Protein AF-0000000080887665 (afdb_homodimer)

Foldseek 3Di:
DPVPPQAAEEEFEVLLWFLNLVLVLVSLVVVHQYEYEYQDPVSQCVSQVVSPDSYDYDYADLLDLVRLLCSLVVRCVVRVAHAEYELEDADFQPDDPPDDDPVCVVVVHDDDGDQVRCSRLAVSVVSVVVSRLVRQLVRPDQGEHEYEYEAAVLLVPPDPVGRSSSVRSVVLLVVQLVCFVVSVVRVYAYEYEHEFAEFTPPDPDTPVVPDPPQFYAYSVLVSVVVVCRRPDSVDHSWYWYGTHNDTDIDDDDDDPDPVVVCVVPPCVVVVVVVVVVVVVVVD/DPVPPQAAEEEFEVLLWFLNLVLVLVSLVVPHQYEYEYQDPVSQCVSQVVSPDSYDYDYADLLDLVRLLCSLVVRCVVRVAHAEYELEDADFQPDDPPDDDPVCVVVVHDDDGDQVRCSRLAVSVVSVVVSRLVRQLVRPDQGEHEYEYEAAVLLVPPDPVGRSSSVRSVVLLVVQLVCFVVSVVRVYAYEYEHEFAEFTPPDPDTPVVPDPPQFYAYSVLVSVVVVCRRVDSVDHSWYWYGTHNDTDIDDDDDDPDPVVVCVVPPCVVVVVVVVVVVVVVVD

Structure (mmCIF, N/CA/C/O backbone):
data_AF-0000000080887665-model_v1
#
loop_
_entity.id
_entity.type
_entity.pdbx_description
1 polymer '15-hydroxyprostaglandin dehydrogenase'
#
loop_
_atom_site.group_PDB
_atom_site.id
_atom_site.type_symbol
_atom_site.label_atom_id
_atom_site.label_alt_id
_atom_site.label_comp_id
_atom_site.label_asym_id
_atom_site.label_entity_id
_atom_site.label_seq_id
_atom_site.pdbx_PDB_ins_code
_atom_site.Cartn_x
_atom_site.Cartn_y
_atom_site.Cartn_z
_atom_site.occupancy
_atom_site.B_iso_or_equiv
_atom_site.auth_seq_id
_atom_site.auth_comp_id
_atom_site.auth_asym_id
_atom_site.auth_atom_id
_atom_site.pdbx_PDB_model_num
ATOM 1 N N . MET A 1 1 ? 15.992 -44.125 -20.75 1 26.03 1 MET A N 1
ATOM 2 C CA . MET A 1 1 ? 14.789 -43.875 -19.969 1 26.03 1 MET A CA 1
ATOM 3 C C . MET A 1 1 ? 14.477 -42.406 -19.891 1 26.03 1 MET A C 1
ATOM 5 O O . MET A 1 1 ? 15.336 -41.594 -19.484 1 26.03 1 MET A O 1
ATOM 9 N N . GLY A 1 2 ? 13.781 -41.844 -20.844 1 31.33 2 GLY A N 1
ATOM 10 C CA . GLY A 1 2 ? 13.688 -40.406 -21.109 1 31.33 2 GLY A CA 1
ATOM 11 C C . GLY A 1 2 ? 13.469 -39.562 -19.875 1 31.33 2 GLY A C 1
ATOM 12 O O . GLY A 1 2 ? 12.812 -40.031 -18.922 1 31.33 2 GLY A O 1
ATOM 13 N N . TYR A 1 3 ? 14.422 -38.844 -19.406 1 35.06 3 TYR A N 1
ATOM 14 C CA . TYR A 1 3 ? 14.273 -37.969 -18.266 1 35.06 3 TYR A CA 1
ATOM 15 C C . TYR A 1 3 ? 12.883 -37.344 -18.234 1 35.06 3 TYR A C 1
ATOM 17 O O . TYR A 1 3 ? 12.539 -36.531 -19.078 1 35.06 3 TYR A O 1
ATOM 25 N N . THR A 1 4 ? 11.75 -38.062 -18.203 1 42.84 4 THR A N 1
ATOM 26 C CA . THR A 1 4 ? 10.406 -37.5 -18.094 1 42.84 4 THR A CA 1
ATOM 27 C C . THR A 1 4 ? 10.414 -36.25 -17.25 1 42.84 4 THR A C 1
ATOM 29 O O . THR A 1 4 ? 10.805 -36.281 -16.078 1 42.84 4 THR A O 1
ATOM 32 N N . ALA A 1 5 ? 10.82 -35.188 -17.766 1 53.12 5 ALA A N 1
ATOM 33 C CA . ALA A 1 5 ? 11.047 -33.844 -17.188 1 53.12 5 ALA A CA 1
ATOM 34 C C . ALA A 1 5 ? 10.039 -33.562 -16.094 1 53.12 5 ALA A C 1
ATOM 36 O O . ALA A 1 5 ? 8.852 -33.875 -16.219 1 53.12 5 ALA A O 1
ATOM 37 N N . ALA A 1 6 ? 10.438 -33.469 -14.719 1 74.81 6 ALA A N 1
ATOM 38 C CA . ALA A 1 6 ? 9.602 -33.25 -13.547 1 74.81 6 ALA A CA 1
ATOM 39 C C . ALA A 1 6 ? 8.516 -32.219 -13.828 1 74.81 6 ALA A C 1
ATOM 41 O O . ALA A 1 6 ? 8.766 -31.219 -14.523 1 74.81 6 ALA A O 1
ATOM 42 N N . SER A 1 7 ? 7.258 -32.594 -13.844 1 93.75 7 SER A N 1
ATOM 43 C CA . SER A 1 7 ? 6.105 -31.719 -13.969 1 93.75 7 SER A CA 1
ATOM 44 C C . SER A 1 7 ? 6.34 -30.406 -13.227 1 93.75 7 SER A C 1
ATOM 46 O O . SER A 1 7 ? 6.906 -30.391 -12.125 1 93.75 7 SER A O 1
ATOM 48 N N . PRO A 1 8 ? 6.082 -29.297 -13.977 1 97.12 8 PRO A N 1
ATOM 49 C CA . PRO A 1 8 ? 6.23 -28.031 -13.258 1 97.12 8 PRO A CA 1
ATOM 50 C C . PRO A 1 8 ? 5.32 -27.938 -12.031 1 97.12 8 PRO A C 1
ATOM 52 O O . PRO A 1 8 ? 4.32 -28.656 -11.945 1 97.12 8 PRO A O 1
ATOM 55 N N . VAL A 1 9 ? 5.688 -27.109 -11.07 1 98.38 9 VAL A N 1
ATOM 56 C CA . VAL A 1 9 ? 5.008 -27.047 -9.781 1 98.38 9 VAL A CA 1
ATOM 57 C C . VAL A 1 9 ? 4.535 -25.625 -9.5 1 98.38 9 VAL A C 1
ATOM 59 O O . VAL A 1 9 ? 5.285 -24.656 -9.711 1 98.38 9 VAL A O 1
ATOM 62 N N . ALA A 1 10 ? 3.25 -25.5 -9.016 1 98.88 10 ALA A N 1
ATOM 63 C CA . ALA A 1 10 ? 2.662 -24.203 -8.703 1 98.88 10 ALA A CA 1
ATOM 64 C C . ALA A 1 10 ? 2.117 -24.188 -7.273 1 98.88 10 ALA A C 1
ATOM 66 O O . ALA A 1 10 ? 1.589 -25.188 -6.789 1 98.88 10 ALA A O 1
ATOM 67 N N . ILE A 1 11 ? 2.295 -23.078 -6.609 1 98.94 11 ILE A N 1
ATOM 68 C CA . ILE A 1 11 ? 1.56 -22.75 -5.395 1 98.94 11 ILE A CA 1
ATOM 69 C C . ILE A 1 11 ? 0.517 -21.672 -5.699 1 98.94 11 ILE A C 1
ATOM 71 O O . ILE A 1 11 ? 0.82 -20.672 -6.352 1 98.94 11 ILE A O 1
ATOM 75 N N . ILE A 1 12 ? -0.704 -21.891 -5.262 1 98.94 12 ILE A N 1
ATOM 76 C CA . ILE A 1 12 ? -1.778 -20.906 -5.426 1 98.94 12 ILE A CA 1
ATOM 77 C C . ILE A 1 12 ? -2.416 -20.625 -4.07 1 98.94 12 ILE A C 1
ATOM 79 O O . ILE A 1 12 ? -3.064 -21.484 -3.48 1 98.94 12 ILE A O 1
ATOM 83 N N . THR A 1 13 ? -2.23 -19.422 -3.549 1 98.81 13 THR A N 1
ATOM 84 C CA . THR A 1 13 ? -2.951 -19.016 -2.344 1 98.81 13 THR A CA 1
ATOM 85 C C . THR A 1 13 ? -4.375 -18.594 -2.682 1 98.81 13 THR A C 1
ATOM 87 O O . THR A 1 13 ? -4.629 -18.062 -3.768 1 98.81 13 THR A O 1
ATOM 90 N N . GLY A 1 14 ? -5.254 -18.797 -1.703 1 97.25 14 GLY A N 1
ATOM 91 C CA . GLY A 1 14 ? -6.652 -18.625 -2.059 1 97.25 14 GLY A CA 1
ATOM 92 C C . GLY A 1 14 ? -7.105 -19.547 -3.168 1 97.25 14 GLY A C 1
ATOM 93 O O . GLY A 1 14 ? -7.848 -19.141 -4.062 1 97.25 14 GLY A O 1
ATOM 94 N N . GLY A 1 15 ? -6.648 -20.719 -3.158 1 96.69 15 GLY A N 1
ATOM 95 C CA . GLY A 1 15 ? -6.793 -21.609 -4.301 1 96.69 15 GLY A CA 1
ATOM 96 C C . GLY A 1 15 ? -8.078 -22.422 -4.27 1 96.69 15 GLY A C 1
ATOM 97 O O . GLY A 1 15 ? -8.391 -23.141 -5.223 1 96.69 15 GLY A O 1
ATOM 98 N N . ALA A 1 16 ? -8.914 -22.25 -3.242 1 94.06 16 ALA A N 1
ATOM 99 C CA . ALA A 1 16 ? -10.023 -23.172 -3.029 1 94.06 16 ALA A CA 1
ATOM 100 C C . ALA A 1 16 ? -11.289 -22.672 -3.715 1 94.06 16 ALA A C 1
ATOM 102 O O . ALA A 1 16 ? -12.312 -23.375 -3.727 1 94.06 16 ALA A O 1
ATOM 103 N N . SER A 1 17 ? -11.289 -21.469 -4.238 1 88.94 17 SER A N 1
ATOM 104 C CA . SER A 1 17 ? -12.492 -20.922 -4.863 1 88.94 17 SER A CA 1
ATOM 105 C C . SER A 1 17 ? -12.148 -19.812 -5.852 1 88.94 17 SER A C 1
ATOM 107 O O . SER A 1 17 ? -10.984 -19.422 -5.977 1 88.94 17 SER A O 1
ATOM 109 N N . GLY A 1 18 ? -13.117 -19.5 -6.664 1 91.5 18 GLY A N 1
ATOM 110 C CA . GLY A 1 18 ? -13.023 -18.312 -7.5 1 91.5 18 GLY A CA 1
ATOM 111 C C . GLY A 1 18 ? -11.859 -18.359 -8.477 1 91.5 18 GLY A C 1
ATOM 112 O O . GLY A 1 18 ? -11.695 -19.328 -9.211 1 91.5 18 GLY A O 1
ATOM 113 N N . ILE A 1 19 ? -11.148 -17.281 -8.477 1 94.81 19 ILE A N 1
ATOM 114 C CA . ILE A 1 19 ? -10.023 -17.109 -9.398 1 94.81 19 ILE A CA 1
ATOM 115 C C . ILE A 1 19 ? -8.969 -18.172 -9.125 1 94.81 19 ILE A C 1
ATOM 117 O O . ILE A 1 19 ? -8.461 -18.797 -10.055 1 94.81 19 ILE A O 1
ATOM 121 N N . GLY A 1 20 ? -8.688 -18.422 -7.848 1 97.06 20 GLY A N 1
ATOM 122 C CA . GLY A 1 20 ? -7.676 -19.391 -7.477 1 97.06 20 GLY A CA 1
ATOM 123 C C . GLY A 1 20 ? -7.984 -20.797 -7.98 1 97.06 20 GLY A C 1
ATOM 124 O O . GLY A 1 20 ? -7.113 -21.469 -8.539 1 97.06 20 GLY A O 1
ATOM 125 N N . LEU A 1 21 ? -9.211 -21.188 -7.816 1 96.81 21 LEU A N 1
ATOM 126 C CA . LEU A 1 21 ? -9.617 -22.516 -8.289 1 96.81 21 LEU A CA 1
ATOM 127 C C . LEU A 1 21 ? -9.578 -22.578 -9.812 1 96.81 21 LEU A C 1
ATOM 129 O O . LEU A 1 21 ? -9.211 -23.609 -10.391 1 96.81 21 LEU A O 1
ATOM 133 N N . GLY A 1 22 ? -9.961 -21.484 -10.453 1 97.19 22 GLY A N 1
ATOM 134 C CA . GLY A 1 22 ? -9.859 -21.406 -11.906 1 97.19 22 GLY A CA 1
ATOM 135 C C . GLY A 1 22 ? -8.445 -21.594 -12.422 1 97.19 22 GLY A C 1
ATOM 136 O O . GLY A 1 22 ? -8.219 -22.344 -13.375 1 97.19 22 GLY A O 1
ATOM 137 N N . ILE A 1 23 ? -7.461 -20.969 -11.781 1 98.12 23 ILE A N 1
ATOM 138 C CA . ILE A 1 23 ? -6.055 -21.078 -12.148 1 98.12 23 ILE A CA 1
ATOM 139 C C . ILE A 1 23 ? -5.586 -22.516 -11.922 1 98.12 23 ILE A C 1
ATOM 141 O O . ILE A 1 23 ? -4.926 -23.109 -12.781 1 98.12 23 ILE A O 1
ATOM 145 N N . ALA A 1 24 ? -5.961 -23.062 -10.773 1 98.5 24 ALA A N 1
ATOM 146 C CA . ALA A 1 24 ? -5.562 -24.422 -10.43 1 98.5 24 ALA A CA 1
ATOM 147 C C . ALA A 1 24 ? -6.086 -25.422 -11.453 1 98.5 24 ALA A C 1
ATOM 149 O O . ALA A 1 24 ? -5.34 -26.297 -11.922 1 98.5 24 ALA A O 1
ATOM 150 N N . THR A 1 25 ? -7.348 -25.297 -11.773 1 98.5 25 THR A N 1
ATOM 151 C CA . THR A 1 25 ? -7.977 -26.188 -12.75 1 98.5 25 THR A CA 1
ATOM 152 C C . THR A 1 25 ? -7.242 -26.125 -14.086 1 98.5 25 THR A C 1
ATOM 154 O O . THR A 1 25 ? -6.934 -27.156 -14.672 1 98.5 25 THR A O 1
ATOM 157 N N . HIS A 1 26 ? -6.93 -24.953 -14.492 1 98.56 26 HIS A N 1
ATOM 158 C CA . HIS A 1 26 ? -6.238 -24.719 -15.75 1 98.56 26 HIS A CA 1
ATOM 159 C C . HIS A 1 26 ? -4.855 -25.359 -15.75 1 98.56 26 HIS A C 1
ATOM 161 O O . HIS A 1 26 ? -4.48 -26.047 -16.703 1 98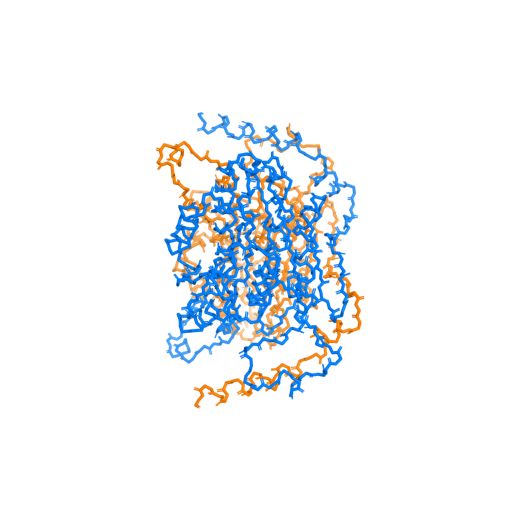.56 26 HIS A O 1
ATOM 167 N N . LEU A 1 27 ? -4.078 -25.188 -14.688 1 98.5 27 LEU A N 1
ATOM 168 C CA . LEU A 1 27 ? -2.705 -25.688 -14.617 1 98.5 27 LEU A CA 1
ATOM 169 C C . LEU A 1 27 ? -2.67 -27.203 -14.5 1 98.5 27 LEU A C 1
ATOM 171 O O . LEU A 1 27 ? -1.823 -27.859 -15.117 1 98.5 27 LEU A O 1
ATOM 175 N N . VAL A 1 28 ? -3.596 -27.781 -13.758 1 98.31 28 VAL A N 1
ATOM 176 C CA . VAL A 1 28 ? -3.674 -29.234 -13.641 1 98.31 28 VAL A CA 1
ATOM 177 C C . VAL A 1 28 ? -3.951 -29.844 -15.008 1 98.31 28 VAL A C 1
ATOM 179 O O . VAL A 1 28 ? -3.332 -30.844 -15.391 1 98.31 28 VAL A O 1
ATOM 182 N N . ALA A 1 29 ? -4.84 -29.234 -15.719 1 97.94 29 ALA A N 1
ATOM 183 C CA . ALA A 1 29 ? -5.168 -29.703 -17.062 1 97.94 29 ALA A CA 1
ATOM 184 C C . ALA A 1 29 ? -3.943 -29.672 -17.969 1 97.94 29 ALA A C 1
ATOM 186 O O . ALA A 1 29 ? -3.852 -30.438 -18.938 1 97.94 29 ALA A O 1
ATOM 187 N N . LYS A 1 30 ? -2.971 -28.859 -17.688 1 97.56 30 LYS A N 1
ATOM 188 C CA . LYS A 1 30 ? -1.755 -28.703 -18.469 1 97.56 30 LYS A CA 1
ATOM 189 C C . LYS A 1 30 ? -0.638 -29.609 -17.938 1 97.56 30 LYS A C 1
ATOM 191 O O . LYS A 1 30 ? 0.494 -29.547 -18.422 1 97.56 30 LYS A O 1
ATOM 196 N N . GLY A 1 31 ? -0.917 -30.328 -16.844 1 97.38 31 GLY A N 1
ATOM 197 C CA . GLY A 1 31 ? 0.032 -31.312 -16.359 1 97.38 31 GLY A CA 1
ATOM 198 C C . GLY A 1 31 ? 0.871 -30.812 -15.195 1 97.38 31 GLY A C 1
ATOM 199 O O . GLY A 1 31 ? 1.855 -31.438 -14.812 1 97.38 31 GLY A O 1
ATOM 200 N N . TRP A 1 32 ? 0.501 -29.672 -14.594 1 98.12 32 TRP A N 1
ATOM 201 C CA . TRP A 1 32 ? 1.238 -29.109 -13.461 1 98.12 32 TRP A CA 1
ATOM 202 C C . TRP A 1 32 ? 0.875 -29.844 -12.172 1 98.12 32 TRP A C 1
ATOM 204 O O . TRP A 1 32 ? -0.259 -30.312 -12.016 1 98.12 32 TRP A O 1
ATOM 214 N N . ASN A 1 33 ? 1.837 -30 -11.273 1 98.25 33 ASN A N 1
ATOM 215 C CA . ASN A 1 33 ? 1.526 -30.234 -9.867 1 98.25 33 ASN A CA 1
ATOM 216 C C . ASN A 1 33 ? 1.16 -28.953 -9.141 1 98.25 33 ASN A C 1
ATOM 218 O O . ASN A 1 33 ? 1.896 -27.969 -9.219 1 98.25 33 ASN A O 1
ATOM 222 N N . VAL A 1 34 ? -0.019 -28.969 -8.484 1 98.69 34 VAL A N 1
ATOM 223 C CA . VAL A 1 34 ? -0.523 -27.734 -7.918 1 98.69 34 VAL A CA 1
ATOM 224 C C . VAL A 1 34 ? -0.756 -27.891 -6.418 1 98.69 34 VAL A C 1
ATOM 226 O O . VAL A 1 34 ? -1.411 -28.844 -5.988 1 98.69 34 VAL A O 1
ATOM 229 N N . VAL A 1 35 ? -0.199 -27.031 -5.609 1 98.81 35 VAL A N 1
ATOM 230 C CA . VAL A 1 35 ? -0.49 -26.953 -4.18 1 98.81 35 VAL A CA 1
ATOM 231 C C . VAL A 1 35 ? -1.468 -25.812 -3.914 1 98.81 35 VAL A C 1
ATOM 233 O O . VAL A 1 35 ? -1.139 -24.641 -4.125 1 98.81 35 VAL A O 1
ATOM 236 N N . LEU A 1 36 ? -2.666 -26.172 -3.432 1 98.69 36 LEU A N 1
ATOM 237 C CA . LEU A 1 36 ? -3.689 -25.203 -3.051 1 98.69 36 LEU A CA 1
ATOM 238 C C . LEU A 1 36 ? -3.529 -24.781 -1.593 1 98.69 36 LEU A C 1
ATOM 240 O O . LEU A 1 36 ? -3.482 -25.625 -0.701 1 98.69 36 LEU A O 1
ATOM 244 N N . ALA A 1 37 ? -3.395 -23.547 -1.373 1 98.81 37 ALA A N 1
ATOM 245 C CA . ALA A 1 37 ? -3.35 -22.984 -0.024 1 98.81 37 ALA A CA 1
ATOM 246 C C . ALA A 1 37 ? -4.578 -22.125 0.254 1 98.81 37 ALA A C 1
ATOM 248 O O . ALA A 1 37 ? -4.926 -21.25 -0.545 1 98.81 37 ALA A O 1
ATOM 249 N N . ASP A 1 38 ? -5.211 -22.328 1.336 1 97.88 38 ASP A N 1
ATOM 250 C CA . ASP A 1 38 ? -6.402 -21.594 1.732 1 97.88 38 ASP A CA 1
ATOM 251 C C . ASP A 1 38 ? -6.629 -21.688 3.24 1 97.88 38 ASP A C 1
ATOM 253 O O . ASP A 1 38 ? -6.086 -22.562 3.902 1 97.88 38 ASP A O 1
ATOM 257 N N . ILE A 1 39 ? -7.414 -20.797 3.701 1 97.19 39 ILE A N 1
ATOM 258 C CA . ILE A 1 39 ? -7.652 -20.734 5.141 1 97.19 39 ILE A CA 1
ATOM 259 C C . ILE A 1 39 ? -8.766 -21.719 5.523 1 97.19 39 ILE A C 1
ATOM 261 O O . ILE A 1 39 ? -8.844 -22.141 6.672 1 97.19 39 ILE A O 1
ATOM 265 N N . ASN A 1 40 ? -9.609 -22.062 4.59 1 95.56 40 ASN A N 1
ATOM 266 C CA . ASN A 1 40 ? -10.719 -22.969 4.863 1 95.56 40 ASN A CA 1
ATOM 267 C C . ASN A 1 40 ? -10.367 -24.406 4.504 1 95.56 40 ASN A C 1
ATOM 269 O O . ASN A 1 40 ? -10.297 -24.766 3.322 1 95.56 40 ASN A O 1
ATOM 273 N N . PRO A 1 41 ? -10.25 -25.266 5.473 1 96.75 41 PRO A N 1
ATOM 274 C CA . PRO A 1 41 ? -9.805 -26.641 5.168 1 96.75 41 PRO A CA 1
ATOM 275 C C . PRO A 1 41 ? -10.859 -27.453 4.434 1 96.75 41 PRO A C 1
ATOM 277 O O . PRO A 1 41 ? -10.523 -28.312 3.615 1 96.75 41 PRO A O 1
ATOM 280 N N . LYS A 1 42 ? -12.117 -27.188 4.699 1 96.94 42 LYS A N 1
ATOM 281 C CA . LYS A 1 42 ? -13.188 -27.953 4.059 1 96.94 42 LYS A CA 1
ATOM 282 C C . LYS A 1 42 ? -13.227 -27.688 2.559 1 96.94 42 LYS A C 1
ATOM 284 O O . LYS A 1 42 ? -13.164 -28.625 1.756 1 96.94 42 LYS A O 1
ATOM 289 N N . THR A 1 43 ? -13.266 -26.469 2.203 1 95.25 43 THR A N 1
ATOM 290 C CA . THR A 1 43 ? -13.336 -26.109 0.789 1 95.25 43 THR A CA 1
ATOM 291 C C . THR A 1 43 ? -12.016 -26.422 0.089 1 95.25 43 THR A C 1
ATOM 293 O O . THR A 1 43 ? -12 -26.812 -1.083 1 95.25 43 THR A O 1
ATOM 296 N N . GLY A 1 44 ? -10.891 -26.297 0.795 1 97.69 44 GLY A N 1
ATOM 297 C CA . GLY A 1 44 ? -9.586 -26.594 0.227 1 97.69 44 GLY A CA 1
ATOM 298 C C . GLY A 1 44 ? -9.414 -28.062 -0.106 1 97.69 44 GLY A C 1
ATOM 299 O O . GLY A 1 44 ? -8.953 -28.406 -1.197 1 97.69 44 GLY A O 1
ATOM 300 N N . THR A 1 45 ? -9.82 -28.906 0.809 1 97.88 45 THR A N 1
ATOM 301 C CA . THR A 1 45 ? -9.727 -30.344 0.589 1 97.88 45 THR A CA 1
ATOM 302 C C . THR A 1 45 ? -10.625 -30.781 -0.566 1 97.88 45 THR A C 1
ATOM 304 O O . THR A 1 45 ? -10.203 -31.531 -1.438 1 97.88 45 THR A O 1
ATOM 307 N N . ALA A 1 46 ? -11.805 -30.266 -0.546 1 97.94 46 ALA A N 1
ATOM 308 C CA . ALA A 1 46 ? -12.75 -30.578 -1.612 1 97.94 46 ALA A CA 1
ATOM 309 C C . ALA A 1 46 ? -12.211 -30.141 -2.973 1 97.94 46 ALA A C 1
ATOM 311 O O . ALA A 1 46 ? -12.352 -30.875 -3.963 1 97.94 46 ALA A O 1
ATOM 312 N N . ALA A 1 47 ? -11.609 -28.969 -3.033 1 97.88 47 ALA A N 1
ATOM 313 C CA . ALA A 1 47 ? -11.039 -28.453 -4.273 1 97.88 47 ALA A CA 1
ATOM 314 C C . ALA A 1 47 ? -9.914 -29.344 -4.785 1 97.88 47 ALA A C 1
ATOM 316 O O . ALA A 1 47 ? -9.891 -29.719 -5.961 1 97.88 47 ALA A O 1
ATOM 317 N N . ALA A 1 48 ? -9.023 -29.719 -3.916 1 98.19 48 ALA A N 1
ATOM 318 C CA . ALA A 1 48 ? -7.902 -30.578 -4.312 1 98.19 48 ALA A CA 1
ATOM 319 C C . ALA A 1 48 ? -8.398 -31.922 -4.812 1 98.19 48 ALA A C 1
ATOM 321 O O . ALA A 1 48 ? -7.922 -32.438 -5.828 1 98.19 48 ALA A O 1
ATOM 322 N N . GLU A 1 49 ? -9.359 -32.469 -4.137 1 98.06 49 GLU A N 1
ATOM 323 C CA . GLU A 1 49 ? -9.922 -33.75 -4.527 1 98.06 49 GLU A CA 1
ATOM 324 C C . GLU A 1 49 ? -10.57 -33.688 -5.906 1 98.06 49 GLU A C 1
ATOM 326 O O . GLU A 1 49 ? -10.414 -34.594 -6.719 1 98.06 49 GLU A O 1
ATOM 331 N N . SER A 1 50 ? -11.227 -32.625 -6.109 1 97.88 50 SER A N 1
ATOM 332 C CA . SER A 1 50 ? -11.922 -32.438 -7.383 1 97.88 50 SER A CA 1
ATOM 333 C C . SER A 1 50 ? -10.938 -32.344 -8.539 1 97.88 50 SER A C 1
ATOM 335 O O . SER A 1 50 ? -11.281 -32.625 -9.688 1 97.88 50 SER A O 1
ATOM 337 N N . LEU A 1 51 ? -9.703 -31.922 -8.32 1 98.06 51 LEU A N 1
ATOM 338 C CA . LEU A 1 51 ? -8.703 -31.688 -9.359 1 98.06 51 LEU A CA 1
ATOM 339 C C . LEU A 1 51 ? -7.855 -32.938 -9.578 1 98.06 51 LEU A C 1
ATOM 341 O O . LEU A 1 51 ? -7.121 -33.031 -10.57 1 98.06 51 LEU A O 1
ATOM 345 N N . GLY A 1 52 ? -7.934 -33.906 -8.617 1 97.25 52 GLY A N 1
ATOM 346 C CA . GLY A 1 52 ? -7.262 -35.188 -8.805 1 97.25 52 GLY A CA 1
ATOM 347 C C . GLY A 1 52 ? -5.871 -35.219 -8.203 1 97.25 52 GLY A C 1
ATOM 348 O O . GLY A 1 52 ? -5.535 -34.406 -7.348 1 97.25 52 GLY A O 1
ATOM 349 N N . HIS A 1 53 ? -5.023 -36.156 -8.602 1 95.88 53 HIS A N 1
ATOM 350 C CA . HIS A 1 53 ? -3.795 -36.531 -7.914 1 95.88 53 HIS A CA 1
ATOM 351 C C . HIS A 1 53 ? -2.715 -35.469 -8.078 1 95.88 53 HIS A C 1
ATOM 353 O O . HIS A 1 53 ? -1.727 -35.469 -7.34 1 95.88 53 HIS A O 1
ATOM 359 N N . ARG A 1 54 ? -2.939 -34.531 -8.992 1 96.81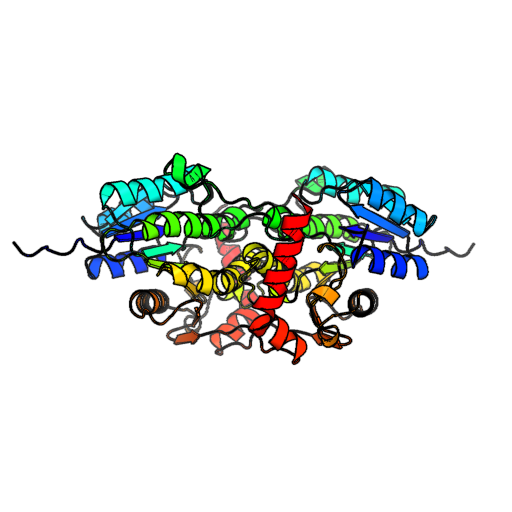 54 ARG A N 1
ATOM 360 C CA . ARG A 1 54 ? -1.916 -33.531 -9.258 1 96.81 54 ARG A CA 1
ATOM 361 C C . ARG A 1 54 ? -2.111 -32.312 -8.367 1 96.81 54 ARG A C 1
ATOM 363 O O . ARG A 1 54 ? -1.285 -31.391 -8.367 1 96.81 54 ARG A O 1
ATOM 370 N N . ALA A 1 55 ? -3.197 -32.312 -7.613 1 98.19 55 ALA A N 1
ATOM 371 C CA . ALA A 1 55 ? -3.475 -31.188 -6.711 1 98.19 55 ALA A CA 1
ATOM 372 C C . ALA A 1 55 ? -3.459 -31.641 -5.254 1 98.19 55 ALA A C 1
ATOM 374 O O . ALA A 1 55 ? -3.996 -32.688 -4.922 1 98.19 55 ALA A O 1
ATOM 375 N N . ILE A 1 56 ? -2.797 -30.906 -4.449 1 97.81 56 ILE A N 1
ATOM 376 C CA . ILE A 1 56 ? -2.857 -31.156 -3.012 1 97.81 56 ILE A CA 1
ATOM 377 C C . ILE A 1 56 ? -3.248 -29.875 -2.283 1 97.81 56 ILE A C 1
ATOM 379 O O . ILE A 1 56 ? -3.029 -28.766 -2.793 1 97.81 56 ILE A O 1
ATOM 383 N N . PHE A 1 57 ? -3.854 -30.031 -1.121 1 98.5 57 PHE A N 1
ATOM 384 C CA . PHE A 1 57 ? -4.273 -28.906 -0.293 1 98.5 57 PHE A CA 1
ATOM 385 C C . PHE A 1 57 ? -3.391 -28.797 0.943 1 98.5 57 PHE A C 1
ATOM 387 O O . PHE A 1 57 ? -3.045 -29.797 1.566 1 98.5 57 PHE A O 1
ATOM 394 N N . GLN A 1 58 ? -2.986 -27.641 1.23 1 98.69 58 GLN A N 1
ATOM 395 C CA . GLN A 1 58 ? -2.367 -27.328 2.514 1 98.69 58 GLN A CA 1
ATOM 396 C C . GLN A 1 58 ? -3.08 -26.172 3.199 1 98.69 58 GLN A C 1
ATOM 398 O O . GLN A 1 58 ? -3.174 -25.078 2.641 1 98.69 58 GLN A O 1
ATOM 403 N N . HIS A 1 59 ? -3.604 -26.422 4.402 1 98.75 59 HIS A N 1
ATOM 404 C CA . HIS A 1 59 ? -4.18 -25.344 5.203 1 98.75 59 HIS A CA 1
ATOM 405 C C . HIS A 1 59 ? -3.148 -24.25 5.484 1 98.75 59 HIS A C 1
ATOM 407 O O . HIS A 1 59 ? -2.094 -24.516 6.066 1 98.75 59 HIS A O 1
ATOM 413 N N . THR A 1 60 ? -3.49 -23.031 5.07 1 98.75 60 THR A N 1
ATOM 414 C CA . THR A 1 60 ? -2.533 -21.938 5.195 1 98.75 60 THR A CA 1
ATOM 415 C C . THR A 1 60 ? -3.248 -20.641 5.539 1 98.75 60 THR A C 1
ATOM 417 O O . THR A 1 60 ? -4.195 -20.25 4.855 1 98.75 60 THR A O 1
ATOM 420 N N . ASP A 1 61 ? -2.867 -20.047 6.59 1 98.75 61 ASP A N 1
ATOM 421 C CA . ASP A 1 61 ? -3.156 -18.641 6.848 1 98.75 61 ASP A CA 1
ATOM 422 C C . ASP A 1 61 ? -2.031 -17.75 6.336 1 98.75 61 ASP A C 1
ATOM 424 O O . ASP A 1 61 ? -0.971 -17.656 6.961 1 98.75 61 ASP A O 1
ATOM 428 N N . VAL A 1 62 ? -2.303 -17.094 5.238 1 98.69 62 VAL A N 1
ATOM 429 C CA . VAL A 1 62 ? -1.23 -16.344 4.582 1 98.69 62 VAL A CA 1
ATOM 430 C C . VAL A 1 62 ? -0.795 -15.18 5.465 1 98.69 62 VAL A C 1
ATOM 432 O O . VAL A 1 62 ? 0.277 -14.602 5.262 1 98.69 62 VAL A O 1
ATOM 435 N N . SER A 1 63 ? -1.632 -14.758 6.434 1 98.25 63 SER A N 1
ATOM 436 C CA . SER A 1 63 ? -1.28 -13.656 7.328 1 98.25 63 SER A CA 1
ATOM 437 C C . SER A 1 63 ? -0.434 -14.141 8.5 1 98.25 63 SER A C 1
ATOM 439 O O . SER A 1 63 ? -0.207 -13.398 9.461 1 98.25 63 SER A O 1
ATOM 441 N N . SER A 1 64 ? -0.054 -15.359 8.5 1 98.69 64 SER A N 1
ATOM 442 C CA . SER A 1 64 ? 0.931 -15.945 9.406 1 98.69 64 SER A CA 1
ATOM 443 C C . SER A 1 64 ? 2.213 -16.312 8.664 1 98.69 64 SER A C 1
ATOM 445 O O . SER A 1 64 ? 2.203 -17.172 7.781 1 98.69 64 SER A O 1
ATOM 447 N N . TRP A 1 65 ? 3.303 -15.703 9.062 1 98.5 65 TRP A N 1
ATOM 448 C CA . TRP A 1 65 ? 4.582 -15.992 8.422 1 98.5 65 TRP A CA 1
ATOM 449 C C . TRP A 1 65 ? 4.906 -17.484 8.5 1 98.5 65 TRP A C 1
ATOM 451 O O . TRP A 1 65 ? 5.254 -18.094 7.488 1 98.5 65 TRP A O 1
ATOM 461 N N . ASP A 1 66 ? 4.73 -18.016 9.672 1 98.62 66 ASP A N 1
ATOM 462 C CA . ASP A 1 66 ? 5.082 -19.422 9.867 1 98.62 66 ASP A CA 1
ATOM 463 C C . ASP A 1 66 ? 4.234 -20.328 8.977 1 98.62 66 ASP A C 1
ATOM 465 O O . ASP A 1 66 ? 4.742 -21.297 8.406 1 98.62 66 ASP A O 1
ATOM 469 N N . SER A 1 67 ? 2.967 -20 8.891 1 98.81 67 SER A N 1
ATOM 470 C CA . SER A 1 67 ? 2.064 -20.797 8.062 1 98.81 67 SER A CA 1
ATOM 471 C C . SER A 1 67 ? 2.461 -20.734 6.59 1 98.81 67 SER A C 1
ATOM 473 O O . SER A 1 67 ? 2.492 -21.75 5.906 1 98.81 67 SER A O 1
ATOM 475 N N . GLN A 1 68 ? 2.814 -19.625 6.109 1 98.69 68 GLN A N 1
ATOM 476 C CA . GLN A 1 68 ? 3.193 -19.469 4.711 1 98.69 68 GLN A CA 1
ATOM 477 C C . GLN A 1 68 ? 4.559 -20.078 4.434 1 98.69 68 GLN A C 1
ATOM 479 O O . GLN A 1 68 ? 4.762 -20.719 3.395 1 98.69 68 GLN A O 1
ATOM 484 N N . ALA A 1 69 ? 5.477 -19.844 5.383 1 98.81 69 ALA A N 1
ATOM 485 C CA . ALA A 1 69 ? 6.793 -20.453 5.23 1 98.81 69 ALA A CA 1
ATOM 486 C C . ALA A 1 69 ? 6.688 -21.969 5.133 1 98.81 69 ALA A C 1
ATOM 488 O O . ALA A 1 69 ? 7.363 -22.594 4.309 1 98.81 69 ALA A O 1
ATOM 489 N N . ALA A 1 70 ? 5.863 -22.547 5.93 1 98.75 70 ALA A N 1
ATOM 490 C CA . ALA A 1 70 ? 5.66 -23.984 5.906 1 98.75 70 ALA A CA 1
ATOM 491 C C . ALA A 1 70 ? 5.09 -24.438 4.566 1 98.75 70 ALA A C 1
ATOM 493 O O . ALA A 1 70 ? 5.449 -25.5 4.059 1 98.75 70 ALA A O 1
ATOM 494 N N . LEU A 1 71 ? 4.223 -23.672 3.988 1 98.88 71 LEU A N 1
ATOM 495 C CA . LEU A 1 71 ? 3.639 -23.969 2.684 1 98.88 71 LEU A CA 1
ATOM 496 C C . LEU A 1 71 ? 4.727 -24.125 1.627 1 98.88 71 LEU A C 1
ATOM 498 O O . LEU A 1 71 ? 4.746 -25.125 0.899 1 98.88 71 LEU A O 1
ATOM 502 N N . PHE A 1 72 ? 5.637 -23.203 1.565 1 98.88 72 PHE A N 1
ATOM 503 C CA . PHE A 1 72 ? 6.68 -23.203 0.547 1 98.88 72 PHE A CA 1
ATOM 504 C C . PHE A 1 72 ? 7.688 -24.328 0.809 1 98.88 72 PHE A C 1
ATOM 506 O O . PHE A 1 72 ? 8.117 -25 -0.121 1 98.88 72 PHE A O 1
ATOM 513 N N . LYS A 1 73 ? 8.023 -24.438 2.061 1 98.62 73 LYS A N 1
ATOM 514 C CA . LYS A 1 73 ? 8.977 -25.484 2.432 1 98.62 73 LYS A CA 1
ATOM 515 C C . LYS A 1 73 ? 8.438 -26.859 2.076 1 98.62 73 LYS A C 1
ATOM 517 O O . LYS A 1 73 ? 9.133 -27.656 1.439 1 98.62 73 LYS A O 1
ATOM 522 N N . THR A 1 74 ? 7.234 -27.141 2.473 1 98.06 74 THR A N 1
ATOM 523 C CA . THR A 1 74 ? 6.617 -28.438 2.217 1 98.06 74 THR A CA 1
ATOM 524 C C . THR A 1 74 ? 6.508 -28.703 0.717 1 98.06 74 THR A C 1
ATOM 526 O O . THR A 1 74 ? 6.738 -29.812 0.257 1 98.06 74 THR A O 1
ATOM 529 N N . THR A 1 75 ? 6.133 -27.688 -0.042 1 98.5 75 THR A N 1
ATOM 530 C CA . THR A 1 75 ? 6.02 -27.812 -1.491 1 98.5 75 THR A CA 1
ATOM 531 C C . THR A 1 75 ? 7.359 -28.203 -2.107 1 98.5 75 THR A C 1
ATOM 533 O O . THR A 1 75 ? 7.438 -29.141 -2.896 1 98.5 75 THR A O 1
ATOM 536 N N . PHE A 1 76 ? 8.375 -27.469 -1.713 1 98.06 76 PHE A N 1
ATOM 537 C CA . PHE A 1 76 ? 9.688 -27.703 -2.301 1 98.06 76 PHE A CA 1
ATOM 538 C C . PHE A 1 76 ? 10.227 -29.078 -1.887 1 98.06 76 PHE A C 1
ATOM 540 O O . PHE A 1 76 ? 10.859 -29.766 -2.686 1 98.06 76 PHE A O 1
ATOM 547 N N . GLU A 1 77 ? 9.984 -29.469 -0.638 1 97.25 77 GLU A N 1
ATOM 548 C CA . GLU A 1 77 ? 10.414 -30.781 -0.162 1 97.25 77 GLU A CA 1
ATOM 549 C C . GLU A 1 77 ? 9.703 -31.906 -0.915 1 97.25 77 GLU A C 1
ATOM 551 O O . GLU A 1 77 ? 10.297 -32.938 -1.196 1 97.25 77 GLU A O 1
ATOM 556 N N . ARG A 1 78 ? 8.531 -31.703 -1.253 1 96.75 78 ARG A N 1
ATOM 557 C CA . ARG A 1 78 ? 7.715 -32.75 -1.886 1 96.75 78 ARG A CA 1
ATOM 558 C C . ARG A 1 78 ? 8.062 -32.875 -3.363 1 96.75 78 ARG A C 1
ATOM 560 O O . ARG A 1 78 ? 8.164 -34 -3.879 1 96.75 78 ARG A O 1
ATOM 567 N N . PHE A 1 79 ? 8.219 -31.781 -4.023 1 97 79 PHE A N 1
ATOM 568 C CA . PHE A 1 79 ? 8.258 -31.844 -5.48 1 97 79 PHE A CA 1
ATOM 569 C C . PHE A 1 79 ? 9.664 -31.531 -5.992 1 97 79 PHE A C 1
ATOM 571 O O . PHE A 1 79 ? 9.977 -31.781 -7.156 1 97 79 PHE A O 1
ATOM 578 N N . GLY A 1 80 ? 10.516 -30.859 -5.156 1 96.5 80 GLY A N 1
ATOM 579 C CA . GLY A 1 80 ? 11.906 -30.594 -5.492 1 96.5 80 GLY A CA 1
ATOM 580 C C . GLY A 1 80 ? 12.086 -29.359 -6.336 1 96.5 80 GLY A C 1
ATOM 581 O O . GLY A 1 80 ? 13.188 -29.078 -6.824 1 96.5 80 GLY A O 1
ATOM 582 N N . ARG A 1 81 ? 10.961 -28.641 -6.602 1 97.25 81 ARG A N 1
ATOM 583 C CA . ARG A 1 81 ? 11.031 -27.422 -7.398 1 97.25 81 ARG A CA 1
ATOM 584 C C . ARG A 1 81 ? 9.805 -26.547 -7.16 1 97.25 81 ARG A C 1
ATOM 586 O O . ARG A 1 81 ? 8.812 -27 -6.59 1 97.25 81 ARG A O 1
ATOM 593 N N . LEU A 1 82 ? 9.891 -25.281 -7.555 1 98.44 82 LEU A N 1
ATOM 594 C CA . LEU A 1 82 ? 8.805 -24.312 -7.617 1 98.44 82 LEU A CA 1
ATOM 595 C C . LEU A 1 82 ? 8.922 -23.438 -8.859 1 98.44 82 LEU A C 1
ATOM 597 O O . LEU A 1 82 ? 9.867 -22.656 -8.977 1 98.44 82 LEU A O 1
ATOM 601 N N . ASP A 1 83 ? 7.887 -23.516 -9.711 1 98.44 83 ASP A N 1
ATOM 602 C CA . ASP A 1 83 ? 7.988 -22.844 -11 1 98.44 83 ASP A CA 1
ATOM 603 C C . ASP A 1 83 ? 7.055 -21.625 -11.062 1 98.44 83 ASP A C 1
ATOM 605 O O . ASP A 1 83 ? 7.305 -20.688 -11.812 1 98.44 83 ASP A O 1
ATOM 609 N N . PHE A 1 84 ? 5.957 -21.703 -10.273 1 98.88 84 PHE A N 1
ATOM 610 C CA . PHE A 1 84 ? 4.957 -20.656 -10.344 1 98.88 84 PHE A CA 1
ATOM 611 C C . PHE A 1 84 ? 4.324 -20.406 -8.984 1 98.88 84 PHE A C 1
ATOM 613 O O . PHE A 1 84 ? 4.027 -21.359 -8.25 1 98.88 84 PHE A O 1
ATOM 620 N N . PHE A 1 85 ? 4.223 -19.156 -8.633 1 98.94 85 PHE A N 1
ATOM 621 C CA . PHE A 1 85 ? 3.516 -18.734 -7.434 1 98.94 85 PHE A CA 1
ATOM 622 C C . PHE A 1 85 ? 2.434 -17.719 -7.766 1 98.94 85 PHE A C 1
ATOM 624 O O . PHE A 1 85 ? 2.727 -16.656 -8.312 1 98.94 85 PHE A O 1
ATOM 631 N N . ALA A 1 86 ? 1.21 -18.078 -7.504 1 98.94 86 ALA A N 1
ATOM 632 C CA . ALA A 1 86 ? 0.099 -17.141 -7.582 1 98.94 86 ALA A CA 1
ATOM 633 C C . ALA A 1 86 ? -0.226 -16.562 -6.207 1 98.94 86 ALA A C 1
ATOM 635 O O . ALA A 1 86 ? -0.798 -17.25 -5.359 1 98.94 86 ALA A O 1
ATOM 636 N N . ALA A 1 87 ? 0.172 -15.359 -6.004 1 98.88 87 ALA A N 1
ATOM 637 C CA . ALA A 1 87 ? -0.265 -14.633 -4.816 1 98.88 87 ALA A CA 1
ATOM 638 C C . ALA A 1 87 ? -1.688 -14.109 -4.988 1 98.88 87 ALA A C 1
ATOM 640 O O . ALA A 1 87 ? -1.887 -12.953 -5.387 1 98.88 87 ALA A O 1
ATOM 641 N N . ASN A 1 88 ? -2.668 -14.945 -4.641 1 98.25 88 ASN A N 1
ATOM 642 C CA . ASN A 1 88 ? -4.043 -14.688 -5.059 1 98.25 88 ASN A CA 1
ATOM 643 C C . ASN A 1 88 ? -4.965 -14.477 -3.859 1 98.25 88 ASN A C 1
ATOM 645 O O . ASN A 1 88 ? -6.047 -13.906 -3.994 1 98.25 88 ASN A O 1
ATOM 649 N N . ALA A 1 89 ? -4.574 -14.953 -2.684 1 97.31 89 ALA A N 1
ATOM 650 C CA . ALA A 1 89 ? -5.426 -14.805 -1.505 1 97.31 89 ALA A CA 1
ATOM 651 C C . ALA A 1 89 ? -5.684 -13.328 -1.203 1 97.31 89 ALA A C 1
ATOM 653 O O . ALA A 1 89 ? -4.785 -12.5 -1.326 1 97.31 89 ALA A O 1
ATOM 654 N N . GLY A 1 90 ? -6.852 -12.977 -0.832 1 95.44 90 GLY A N 1
ATOM 655 C CA . GLY A 1 90 ? -7.227 -11.609 -0.49 1 95.44 90 GLY A CA 1
ATOM 656 C C . GLY A 1 90 ? -8.562 -11.523 0.219 1 95.44 90 GLY A C 1
ATOM 657 O O . GLY A 1 90 ? -9.375 -12.445 0.153 1 95.44 90 GLY A O 1
ATOM 658 N N . ILE A 1 91 ? -8.781 -10.438 0.908 1 93.75 91 ILE A N 1
ATOM 659 C CA . ILE A 1 91 ? -10.039 -10.148 1.588 1 93.75 91 ILE A CA 1
ATOM 660 C C . ILE A 1 91 ? -10.398 -8.672 1.396 1 93.75 91 ILE A C 1
ATOM 662 O O . ILE A 1 91 ? -9.594 -7.891 0.898 1 93.75 91 ILE A O 1
ATOM 666 N N . ASP A 1 92 ? -11.641 -8.352 1.659 1 92.06 92 ASP A N 1
ATOM 667 C CA . ASP A 1 92 ? -12.086 -6.957 1.651 1 92.06 92 ASP A CA 1
ATOM 668 C C . ASP A 1 92 ? -11.977 -6.34 3.043 1 92.06 92 ASP A C 1
ATOM 670 O O . ASP A 1 92 ? -11.492 -6.98 3.977 1 92.06 92 ASP A O 1
ATOM 674 N N . ASP A 1 93 ? -12.336 -5.008 3.1 1 92.94 93 ASP A N 1
ATOM 675 C CA . ASP A 1 93 ? -12.359 -4.34 4.398 1 92.94 93 ASP A CA 1
ATOM 676 C C . ASP A 1 93 ? -13.414 -4.953 5.309 1 92.94 93 ASP A C 1
ATOM 678 O O . ASP A 1 93 ? -14.578 -5.086 4.918 1 92.94 93 ASP A O 1
ATOM 682 N N . LYS A 1 94 ? -13.031 -5.34 6.527 1 90.31 94 LYS A N 1
ATOM 683 C CA . LYS A 1 94 ? -13.977 -5.961 7.449 1 90.31 94 LYS A CA 1
ATOM 684 C C . LYS A 1 94 ? -14.641 -4.918 8.344 1 90.31 94 LYS A C 1
ATOM 686 O O . LYS A 1 94 ? -15.727 -5.148 8.883 1 90.31 94 LYS A O 1
ATOM 691 N N . LYS A 1 95 ? -14 -3.811 8.531 1 91.94 95 LYS A N 1
ATOM 692 C CA . LYS A 1 95 ? -14.531 -2.711 9.328 1 91.94 95 LYS A CA 1
ATOM 693 C C . LYS A 1 95 ? -14.273 -1.366 8.656 1 91.94 95 LYS A C 1
ATOM 695 O O . LYS A 1 95 ? -13.297 -1.207 7.926 1 91.94 95 LYS A O 1
ATOM 700 N N . SER A 1 96 ? -15.195 -0.478 8.938 1 92.88 96 SER A N 1
ATOM 701 C CA . SER A 1 96 ? -15.062 0.869 8.398 1 92.88 96 SER A CA 1
ATOM 702 C C . SER A 1 96 ? -14 1.668 9.156 1 92.88 96 SER A C 1
ATOM 704 O O . SER A 1 96 ? -13.922 1.59 10.383 1 92.88 96 SER A O 1
ATOM 706 N N . ILE A 1 97 ? -13.164 2.42 8.422 1 94.38 97 ILE A N 1
ATOM 707 C CA . ILE A 1 97 ? -12.211 3.307 9.07 1 94.38 97 ILE A CA 1
ATOM 708 C C . ILE A 1 97 ? -12.852 4.672 9.305 1 94.38 97 ILE A C 1
ATOM 710 O O . ILE A 1 97 ? -12.297 5.512 10.023 1 94.38 97 ILE A O 1
ATOM 714 N N . TYR A 1 98 ? -13.969 4.852 8.711 1 95.31 98 TYR A N 1
ATOM 715 C CA . TYR A 1 98 ? -14.672 6.129 8.781 1 95.31 98 TYR A CA 1
ATOM 716 C C . TYR A 1 98 ? -15.656 6.152 9.945 1 95.31 98 TYR A C 1
ATOM 718 O O . TYR A 1 98 ? -15.719 7.129 10.695 1 95.31 98 TYR A O 1
ATOM 726 N N . GLU A 1 99 ? -16.375 5.07 10.109 1 94.31 99 GLU A N 1
ATOM 727 C CA . GLU A 1 99 ? -17.453 5.035 11.078 1 94.31 99 GLU A CA 1
ATOM 728 C C . GLU A 1 99 ? -16.922 4.957 12.508 1 94.31 99 GLU A C 1
ATOM 730 O O . GLU A 1 99 ? -15.914 4.293 12.766 1 94.31 99 GLU A O 1
ATOM 735 N N . GLU A 1 100 ? -17.609 5.656 13.383 1 96.06 100 GLU A N 1
ATOM 736 C CA . GLU A 1 100 ? -17.359 5.535 14.82 1 96.06 100 GLU A CA 1
ATOM 737 C C . GLU A 1 100 ? -18.234 4.453 15.438 1 96.06 100 GLU A C 1
ATOM 739 O O . GLU A 1 100 ? -19.453 4.469 15.281 1 96.06 100 GLU A O 1
ATOM 744 N N . THR A 1 101 ? -17.594 3.59 16.141 1 95.38 101 THR A N 1
ATOM 745 C CA . THR A 1 101 ? -18.344 2.477 16.719 1 95.38 101 THR A CA 1
ATOM 746 C C . THR A 1 101 ? -19.016 2.896 18.016 1 95.38 101 THR A C 1
ATOM 748 O O . THR A 1 101 ? -18.609 3.885 18.641 1 95.38 101 THR A O 1
ATOM 751 N N . GLU A 1 102 ? -19.953 2.078 18.438 1 96.25 102 GLU A N 1
ATOM 752 C CA . GLU A 1 102 ? -20.609 2.32 19.703 1 96.25 102 GLU A CA 1
ATOM 753 C C . GLU A 1 102 ? -19.625 2.242 20.875 1 96.25 102 GLU A C 1
ATOM 755 O O . GLU A 1 102 ? -19.719 3.02 21.828 1 96.25 102 GLU A O 1
ATOM 760 N N . ASP A 1 103 ? -18.781 1.342 20.75 1 96.31 103 ASP A N 1
ATOM 761 C CA . ASP A 1 103 ? -17.781 1.181 21.812 1 96.31 103 ASP A CA 1
ATOM 762 C C . ASP A 1 103 ? -16.906 2.422 21.922 1 96.31 103 ASP A C 1
ATOM 764 O O . ASP A 1 103 ? -16.578 2.865 23.031 1 96.31 103 ASP A O 1
ATOM 768 N N . GLU A 1 104 ? -16.516 2.969 20.844 1 97.19 104 GLU A N 1
ATOM 769 C CA . GLU A 1 104 ? -15.719 4.195 20.828 1 97.19 104 GLU A CA 1
ATOM 770 C C . GLU A 1 104 ? -16.484 5.355 21.453 1 97.19 104 GLU A C 1
ATOM 772 O O . GLU A 1 104 ? -15.93 6.117 22.25 1 97.19 104 GLU A O 1
ATOM 777 N N . LEU A 1 105 ? -17.719 5.426 21.062 1 96.94 105 LEU A N 1
ATOM 778 C CA . LEU A 1 105 ? -18.547 6.527 21.547 1 96.94 105 LEU A CA 1
ATOM 779 C C . LEU A 1 105 ? -18.766 6.414 23.047 1 96.94 105 LEU A C 1
ATOM 781 O O . LEU A 1 105 ? -18.688 7.414 23.766 1 96.94 105 LEU A O 1
ATOM 785 N N . ARG A 1 106 ? -19.031 5.23 23.484 1 96.94 106 ARG A N 1
ATOM 786 C CA . ARG A 1 106 ? -19.234 5.004 24.922 1 96.94 106 ARG A CA 1
ATOM 787 C C . ARG A 1 106 ? -17.969 5.32 25.703 1 96.94 106 ARG A C 1
ATOM 789 O O . ARG A 1 106 ? -18.031 5.965 26.766 1 96.94 106 ARG A O 1
ATOM 796 N N . ALA A 1 107 ? -16.844 4.996 25.172 1 97.38 107 ALA A N 1
ATOM 797 C CA . ALA A 1 107 ? -15.562 5.195 25.844 1 97.38 107 ALA A CA 1
ATOM 798 C C . ALA A 1 107 ? -15.047 6.613 25.625 1 97.38 107 ALA A C 1
ATOM 800 O O . ALA A 1 107 ? -14.125 7.059 26.312 1 97.38 107 ALA A O 1
ATOM 801 N N . ASN A 1 108 ? -15.586 7.258 24.625 1 97.31 108 ASN A N 1
ATOM 802 C CA . ASN A 1 108 ? -15.109 8.562 24.172 1 97.31 108 ASN A CA 1
ATOM 803 C C . ASN A 1 108 ? -13.633 8.531 23.812 1 97.31 108 ASN A C 1
ATOM 805 O O . ASN A 1 108 ? -12.852 9.375 24.25 1 97.31 108 ASN A O 1
ATOM 809 N N . GLU A 1 109 ? -13.281 7.535 23.172 1 96.94 109 GLU A N 1
ATOM 810 C CA . GLU A 1 109 ? -11.922 7.289 22.703 1 96.94 109 GLU A CA 1
ATOM 811 C C . GLU A 1 109 ? -11.922 6.508 21.391 1 96.94 109 GLU A C 1
ATOM 813 O O . GLU A 1 109 ? -12.672 5.543 21.234 1 96.94 109 GLU A O 1
ATOM 818 N N . PRO A 1 110 ? -11.156 6.957 20.453 1 97.5 110 PRO A N 1
ATOM 819 C CA . PRO A 1 110 ? -11.062 6.188 19.203 1 97.5 110 PRO A CA 1
ATOM 820 C C . PRO A 1 110 ? -10.359 4.844 19.391 1 97.5 110 PRO A C 1
ATOM 822 O O . PRO A 1 110 ? -9.438 4.738 20.203 1 97.5 110 PRO A O 1
ATOM 825 N N . ALA A 1 111 ? -10.781 3.871 18.641 1 96.88 111 ALA A N 1
ATOM 826 C CA . ALA A 1 111 ? -10.164 2.551 18.672 1 96.88 111 ALA A CA 1
ATOM 827 C C . ALA A 1 111 ? -9.227 2.361 17.469 1 96.88 111 ALA A C 1
ATOM 829 O O . ALA A 1 111 ? -9.406 3 16.438 1 96.88 111 ALA A O 1
ATOM 830 N N . GLN A 1 112 ? -8.273 1.539 17.75 1 97.44 112 GLN A N 1
ATOM 831 C CA . GLN A 1 112 ? -7.363 1.187 16.656 1 97.44 112 GLN A CA 1
ATOM 832 C C . GLN A 1 112 ? -8.117 0.53 15.508 1 97.44 112 GLN A C 1
ATOM 834 O O . GLN A 1 112 ? -8.93 -0.372 15.727 1 97.44 112 GLN A O 1
ATOM 839 N N . PRO A 1 113 ? -7.859 0.978 14.219 1 96.69 113 PRO A N 1
ATOM 840 C CA . PRO A 1 113 ? -8.508 0.355 13.062 1 96.69 113 PRO A CA 1
ATOM 841 C C . PRO A 1 113 ? -8.148 -1.119 12.898 1 96.69 113 PRO A C 1
ATOM 843 O O . PRO A 1 113 ? -7.02 -1.518 13.203 1 96.69 113 PRO A O 1
ATOM 846 N N . TYR A 1 114 ? -9.156 -1.864 12.5 1 96.19 114 TYR A N 1
ATOM 847 C CA . TYR A 1 114 ? -8.93 -3.264 12.148 1 96.19 114 TYR A CA 1
ATOM 848 C C . TYR A 1 114 ? -8.242 -3.389 10.797 1 96.19 114 TYR A C 1
ATOM 850 O O . TYR A 1 114 ? -8.805 -3.029 9.766 1 96.19 114 TYR A O 1
ATOM 858 N N . LEU A 1 115 ? -7.016 -3.947 10.766 1 97.38 115 LEU A N 1
ATOM 859 C CA . LEU A 1 115 ? -6.195 -3.855 9.562 1 97.38 115 LEU A CA 1
ATOM 860 C C . LEU A 1 115 ? -5.883 -5.242 9.016 1 97.38 115 LEU A C 1
ATOM 862 O O . LEU A 1 115 ? -4.832 -5.449 8.398 1 97.38 115 LEU A O 1
ATOM 866 N N . LYS A 1 116 ? -6.742 -6.219 9.242 1 97.44 116 LYS A N 1
ATOM 867 C CA . LYS A 1 116 ? -6.512 -7.57 8.742 1 97.44 116 LYS A CA 1
ATOM 868 C C . LYS A 1 116 ? -6.309 -7.574 7.234 1 97.44 116 LYS A C 1
ATOM 870 O O . LYS A 1 116 ? -5.531 -8.367 6.707 1 97.44 116 LYS A O 1
ATOM 875 N N . VAL A 1 117 ? -6.98 -6.695 6.539 1 97.88 117 VAL A N 1
ATOM 876 C CA . VAL A 1 117 ? -6.855 -6.602 5.09 1 97.88 117 VAL A CA 1
ATOM 877 C C . VAL A 1 117 ? -5.414 -6.258 4.715 1 97.88 117 VAL A C 1
ATOM 879 O O . VAL A 1 117 ? -4.902 -6.73 3.699 1 97.88 117 VAL A O 1
ATOM 882 N N . VAL A 1 118 ? -4.715 -5.434 5.488 1 98.75 118 VAL A N 1
ATOM 883 C CA . VAL A 1 118 ? -3.328 -5.078 5.215 1 98.75 118 VAL A CA 1
ATOM 884 C C . VAL A 1 118 ? -2.436 -6.305 5.391 1 98.75 118 VAL A C 1
ATOM 886 O O . VAL A 1 118 ? -1.542 -6.551 4.578 1 98.75 118 VAL A O 1
ATOM 889 N N . ASP A 1 119 ? -2.748 -7.102 6.395 1 98.56 119 ASP A N 1
ATOM 890 C CA . ASP A 1 119 ? -1.99 -8.32 6.66 1 98.56 119 ASP A CA 1
ATOM 891 C C . ASP A 1 119 ? -2.125 -9.312 5.512 1 98.56 119 ASP A C 1
ATOM 893 O O . ASP A 1 119 ? -1.131 -9.883 5.059 1 98.56 119 ASP A O 1
ATOM 897 N N . VAL A 1 120 ? -3.287 -9.453 5.027 1 98.5 120 VAL A N 1
ATOM 898 C CA . VAL A 1 120 ? -3.594 -10.523 4.086 1 98.5 120 VAL A CA 1
ATOM 899 C C . VAL A 1 120 ? -3.277 -10.07 2.662 1 98.5 120 VAL A C 1
ATOM 901 O O . VAL A 1 120 ? -2.646 -10.797 1.896 1 98.5 120 VAL A O 1
ATOM 904 N N . ASP A 1 121 ? -3.686 -8.852 2.363 1 98.75 121 ASP A N 1
ATOM 905 C CA . ASP A 1 121 ? -3.676 -8.438 0.965 1 98.75 121 ASP A CA 1
ATOM 906 C C . ASP A 1 121 ? -2.336 -7.812 0.585 1 98.75 121 ASP A C 1
ATOM 908 O O . ASP A 1 121 ? -2.008 -7.707 -0.598 1 98.75 121 ASP A O 1
ATOM 912 N N . PHE A 1 122 ? -1.562 -7.383 1.544 1 98.88 122 PHE A N 1
ATOM 913 C CA . PHE A 1 122 ? -0.312 -6.719 1.196 1 98.88 122 PHE A CA 1
ATOM 914 C C . PHE A 1 122 ? 0.878 -7.445 1.81 1 98.88 122 PHE A C 1
ATOM 916 O O . PHE A 1 122 ? 1.66 -8.078 1.096 1 98.88 122 PHE A O 1
ATOM 923 N N . ILE A 1 123 ? 0.934 -7.512 3.131 1 98.88 123 ILE A N 1
ATOM 924 C CA . ILE A 1 123 ? 2.088 -8.062 3.83 1 98.88 123 ILE A CA 1
ATOM 925 C C . ILE A 1 123 ? 2.283 -9.523 3.428 1 98.88 123 ILE A C 1
ATOM 927 O O . ILE A 1 123 ? 3.404 -9.953 3.137 1 98.88 123 ILE A O 1
ATOM 931 N N . ALA A 1 124 ? 1.224 -10.258 3.365 1 98.88 124 ALA A N 1
ATOM 932 C CA . ALA A 1 124 ? 1.293 -11.664 2.994 1 98.88 124 ALA A CA 1
ATOM 933 C C . ALA A 1 124 ? 1.876 -11.836 1.595 1 98.88 124 ALA A C 1
ATOM 935 O O . ALA A 1 124 ? 2.609 -12.789 1.333 1 98.88 124 ALA A O 1
ATOM 936 N N . VAL A 1 125 ? 1.562 -10.977 0.708 1 98.94 125 VAL A N 1
ATOM 937 C CA . VAL A 1 125 ? 2.049 -11.047 -0.666 1 98.94 125 VAL A CA 1
ATOM 938 C C . VAL A 1 125 ? 3.549 -10.766 -0.698 1 98.94 125 VAL A C 1
ATOM 940 O O . VAL A 1 125 ? 4.305 -11.461 -1.381 1 98.94 125 VAL A O 1
ATOM 943 N N . VAL A 1 126 ? 3.996 -9.742 0.043 1 98.88 126 VAL A N 1
ATOM 944 C CA . VAL A 1 126 ? 5.418 -9.438 0.148 1 98.88 126 VAL A CA 1
ATOM 945 C C . VAL A 1 126 ? 6.176 -10.656 0.666 1 98.88 126 VAL A C 1
ATOM 947 O O . VAL A 1 126 ? 7.207 -11.039 0.111 1 98.88 126 VAL A O 1
ATOM 950 N N . TRP A 1 127 ? 5.605 -11.297 1.719 1 98.81 127 TRP A N 1
ATOM 951 C CA . TRP A 1 127 ? 6.203 -12.508 2.258 1 98.81 127 TRP A CA 1
ATOM 952 C C . TRP A 1 127 ? 6.25 -13.609 1.201 1 98.81 127 TRP A C 1
ATOM 954 O O . TRP A 1 127 ? 7.254 -14.312 1.068 1 98.81 127 TRP A O 1
ATOM 964 N N . GLY A 1 128 ? 5.18 -13.711 0.47 1 98.88 128 GLY A N 1
ATOM 965 C CA . GLY A 1 128 ? 5.109 -14.719 -0.57 1 98.88 128 GLY A CA 1
ATOM 966 C C . GLY A 1 128 ? 6.168 -14.555 -1.642 1 98.88 128 GLY A C 1
ATOM 967 O O . GLY A 1 128 ? 6.746 -15.539 -2.109 1 98.88 128 GLY A O 1
ATOM 968 N N . VAL A 1 129 ? 6.395 -13.344 -2.035 1 98.88 129 VAL A N 1
ATOM 969 C CA . VAL A 1 129 ? 7.402 -13.062 -3.051 1 98.88 129 VAL A CA 1
ATOM 970 C C . VAL A 1 129 ? 8.789 -13.438 -2.521 1 98.88 129 VAL A C 1
ATOM 972 O O . VAL A 1 129 ? 9.586 -14.039 -3.236 1 98.88 129 VAL A O 1
ATOM 975 N N . LYS A 1 130 ? 9.078 -13.07 -1.228 1 98.56 130 LYS A N 1
ATOM 976 C CA . LYS A 1 130 ? 10.328 -13.461 -0.589 1 98.56 130 LYS A CA 1
ATOM 977 C C . LYS A 1 130 ? 10.484 -14.977 -0.56 1 98.56 130 LYS A C 1
ATOM 979 O O . LYS A 1 130 ? 11.523 -15.508 -0.962 1 98.56 130 LYS A O 1
ATOM 984 N N . LEU A 1 131 ? 9.492 -15.656 -0.147 1 98.88 131 LEU A N 1
ATOM 985 C CA . LEU A 1 131 ? 9.523 -17.109 -0.013 1 98.88 131 LEU A CA 1
ATOM 986 C C . LEU A 1 131 ? 9.633 -17.781 -1.378 1 98.88 131 LEU A C 1
ATOM 988 O O . LEU A 1 131 ? 10.438 -18.688 -1.56 1 98.88 131 LEU A O 1
ATOM 992 N N . ALA A 1 132 ? 8.828 -17.312 -2.334 1 98.88 132 ALA A N 1
ATOM 993 C CA . ALA A 1 132 ? 8.891 -17.875 -3.682 1 98.88 132 ALA A CA 1
ATOM 994 C C . ALA A 1 132 ? 10.289 -17.719 -4.281 1 98.88 132 ALA A C 1
ATOM 996 O O . ALA A 1 132 ? 10.836 -18.656 -4.859 1 98.88 132 ALA A O 1
ATOM 997 N N . SER A 1 133 ? 10.82 -16.516 -4.125 1 98.62 133 SER A N 1
ATOM 998 C CA . SER A 1 133 ? 12.133 -16.25 -4.707 1 98.62 133 SER A CA 1
ATOM 999 C C . SER A 1 133 ? 13.203 -17.141 -4.09 1 98.62 133 SER A C 1
ATOM 1001 O O . SER A 1 133 ? 14.102 -17.609 -4.789 1 98.62 133 SER A O 1
ATOM 1003 N N . TRP A 1 134 ? 13.125 -17.375 -2.785 1 98.62 134 TRP A N 1
ATOM 1004 C CA . TRP A 1 134 ? 14.07 -18.234 -2.088 1 98.62 134 TRP A CA 1
ATOM 1005 C C . TRP A 1 134 ? 14.125 -19.609 -2.732 1 98.62 134 TRP A C 1
ATOM 1007 O O . TRP A 1 134 ? 15.203 -20.109 -3.066 1 98.62 134 TRP A O 1
ATOM 1017 N N . TYR A 1 135 ? 13.039 -20.188 -3.051 1 98.69 135 TYR A N 1
ATOM 1018 C CA . TYR A 1 135 ? 12.977 -21.562 -3.533 1 98.69 135 TYR A CA 1
ATOM 1019 C C . TYR A 1 135 ? 13.195 -21.609 -5.039 1 98.69 135 TYR A C 1
ATOM 1021 O O . TYR A 1 135 ? 13.781 -22.562 -5.555 1 98.69 135 TYR A O 1
ATOM 1029 N N . MET A 1 136 ? 12.742 -20.609 -5.727 1 98.62 136 MET A N 1
ATOM 1030 C CA . MET A 1 136 ? 12.938 -20.547 -7.172 1 98.62 136 MET A CA 1
ATOM 1031 C C . MET A 1 136 ? 14.414 -20.453 -7.52 1 98.62 136 MET A C 1
ATOM 1033 O O . MET A 1 136 ? 14.859 -20.984 -8.531 1 98.62 136 MET A O 1
ATOM 1037 N N . ARG A 1 137 ? 15.133 -19.766 -6.66 1 98.12 137 ARG A N 1
ATOM 1038 C CA . ARG A 1 137 ? 16.578 -19.672 -6.836 1 98.12 137 ARG A CA 1
ATOM 1039 C C . ARG A 1 137 ? 17.25 -21.016 -6.648 1 98.12 137 ARG A C 1
ATOM 1041 O O . ARG A 1 137 ? 18.406 -21.203 -7.051 1 98.12 137 ARG A O 1
ATOM 1048 N N . ARG A 1 138 ? 16.547 -21.953 -6.078 1 97.69 138 ARG A N 1
ATOM 1049 C CA . ARG A 1 138 ? 17.109 -23.234 -5.707 1 97.69 138 ARG A CA 1
ATOM 1050 C C . ARG A 1 138 ? 16.594 -24.344 -6.609 1 97.69 138 ARG A C 1
ATOM 1052 O O . ARG A 1 138 ? 16.844 -25.531 -6.355 1 97.69 138 ARG A O 1
ATOM 1059 N N . ASN A 1 139 ? 15.805 -23.922 -7.59 1 97.44 139 ASN A N 1
ATOM 1060 C CA . ASN A 1 139 ? 15.328 -24.906 -8.555 1 97.44 139 ASN A CA 1
ATOM 1061 C C . ASN A 1 139 ? 16.484 -25.656 -9.219 1 97.44 139 ASN A C 1
ATOM 1063 O O . ASN A 1 139 ? 17.5 -25.047 -9.57 1 97.44 139 ASN A O 1
ATOM 1067 N N . PRO A 1 140 ? 16.359 -26.922 -9.344 1 95.06 140 PRO A N 1
ATOM 1068 C CA . PRO A 1 140 ? 17.375 -27.656 -10.117 1 95.06 140 PRO A CA 1
ATOM 1069 C C . PRO A 1 140 ? 17.344 -27.312 -11.602 1 95.06 140 PRO A C 1
ATOM 1071 O O . PRO A 1 140 ? 16.266 -27.047 -12.156 1 95.06 140 PRO A O 1
ATOM 1074 N N . GLY A 1 141 ? 18.484 -27.359 -12.172 1 92.75 141 GLY A N 1
ATOM 1075 C CA . GLY A 1 141 ? 18.547 -26.984 -13.578 1 92.75 141 GLY A CA 1
ATOM 1076 C C . GLY A 1 141 ? 18.406 -25.5 -13.812 1 92.75 141 GLY A C 1
ATOM 1077 O O . GLY A 1 141 ? 19.141 -24.703 -13.227 1 92.75 141 GLY A O 1
ATOM 1078 N N . ARG A 1 142 ? 17.391 -25.219 -14.523 1 87.62 142 ARG A N 1
ATOM 1079 C CA . ARG A 1 142 ? 17.141 -23.797 -14.781 1 87.62 142 ARG A CA 1
ATOM 1080 C C . ARG A 1 142 ? 16.562 -23.109 -13.547 1 87.62 142 ARG A C 1
ATOM 1082 O O . ARG A 1 142 ? 15.477 -23.453 -13.086 1 87.62 142 ARG A O 1
ATOM 1089 N N . LYS A 1 143 ? 17.312 -22.031 -13.109 1 91.94 143 LYS A N 1
ATOM 1090 C CA . LYS A 1 143 ? 16.875 -21.266 -11.938 1 91.94 143 LYS A CA 1
ATOM 1091 C C . LYS A 1 143 ? 15.805 -20.25 -12.312 1 91.94 143 LYS A C 1
ATOM 1093 O O . LYS A 1 143 ? 15.602 -19.969 -13.492 1 91.94 143 LYS A O 1
ATOM 1098 N N . GLY A 1 144 ? 15.055 -19.891 -11.336 1 95.56 144 GLY A N 1
ATOM 1099 C CA . GLY A 1 144 ? 14.047 -18.859 -11.555 1 95.56 144 GLY A CA 1
ATOM 1100 C C . GLY A 1 144 ? 12.633 -19.391 -11.562 1 95.56 144 GLY A C 1
ATOM 1101 O O . GLY A 1 144 ? 12.398 -20.547 -11.203 1 95.56 144 GLY A O 1
ATOM 1102 N N . GLY A 1 145 ? 11.656 -18.578 -11.891 1 98.25 145 GLY A N 1
ATOM 1103 C CA . GLY A 1 145 ? 10.234 -18.875 -11.883 1 98.25 145 GLY A CA 1
ATOM 1104 C C . GLY A 1 145 ? 9.367 -17.656 -12.156 1 98.25 145 GLY A C 1
ATOM 1105 O O . GLY A 1 145 ? 9.867 -16.625 -12.602 1 98.25 145 GLY A O 1
ATOM 1106 N N . CYS A 1 146 ? 8.047 -17.906 -12.047 1 98.75 146 CYS A N 1
ATOM 1107 C CA . CYS A 1 146 ? 7.059 -16.875 -12.336 1 98.75 146 CYS A CA 1
ATOM 1108 C C . CYS A 1 146 ? 6.184 -16.609 -11.117 1 98.75 146 CYS A C 1
ATOM 1110 O O . CYS A 1 146 ? 5.691 -17.531 -10.477 1 98.75 146 CYS A O 1
ATOM 1112 N N . ILE A 1 147 ? 6.148 -15.359 -10.781 1 98.94 147 ILE A N 1
ATOM 1113 C CA . ILE A 1 147 ? 5.246 -14.906 -9.727 1 98.94 147 ILE A CA 1
ATOM 1114 C C . ILE A 1 147 ? 4.195 -13.969 -10.32 1 98.94 147 ILE A C 1
ATOM 1116 O O . ILE A 1 147 ? 4.531 -13.023 -11.039 1 98.94 147 ILE A O 1
ATOM 1120 N N . VAL A 1 148 ? 2.922 -14.266 -10.086 1 98.94 148 VAL A N 1
ATOM 1121 C CA . VAL A 1 148 ? 1.844 -13.359 -10.469 1 98.94 148 VAL A CA 1
ATOM 1122 C C . VAL A 1 148 ? 1.047 -12.953 -9.234 1 98.94 148 VAL A C 1
ATOM 1124 O O . VAL A 1 148 ? 0.587 -13.805 -8.469 1 98.94 148 VAL A O 1
ATOM 1127 N N . ILE A 1 149 ? 0.945 -11.656 -9.062 1 98.94 149 ILE A N 1
ATOM 1128 C CA . ILE A 1 149 ? 0.232 -11.055 -7.945 1 98.94 149 ILE A CA 1
ATOM 1129 C C . ILE A 1 149 ? -1.171 -10.641 -8.383 1 98.94 149 ILE A C 1
ATOM 1131 O O . ILE A 1 149 ? -1.338 -10.008 -9.43 1 98.94 149 ILE A O 1
ATOM 1135 N N . THR A 1 150 ? -2.164 -11.086 -7.582 1 98.56 150 THR A N 1
ATOM 1136 C CA . THR A 1 150 ? -3.527 -10.641 -7.852 1 98.56 150 THR A CA 1
ATOM 1137 C C . THR A 1 150 ? -3.824 -9.336 -7.113 1 98.56 150 THR A C 1
ATOM 1139 O O . THR A 1 150 ? -4.156 -9.352 -5.93 1 98.56 150 THR A O 1
ATOM 1142 N N . SER A 1 151 ? -3.703 -8.305 -7.832 1 98.5 151 SER A N 1
ATOM 1143 C CA . SER A 1 151 ? -4.191 -7.027 -7.328 1 98.5 151 SER A CA 1
ATOM 1144 C C . SER A 1 151 ? -5.684 -6.867 -7.578 1 98.5 151 SER A C 1
ATOM 1146 O O . SER A 1 151 ? -6.484 -7.695 -7.145 1 98.5 151 SER A O 1
ATOM 1148 N N . SER A 1 152 ? -6.105 -5.762 -8.133 1 97.38 152 SER A N 1
ATOM 1149 C CA . SER A 1 152 ? -7.48 -5.41 -8.477 1 97.38 152 SER A CA 1
ATOM 1150 C C . SER A 1 152 ? -7.531 -4.141 -9.32 1 97.38 152 SER A C 1
ATOM 1152 O O . SER A 1 152 ? -6.578 -3.361 -9.336 1 97.38 152 SER A O 1
ATOM 1154 N N . ASP A 1 153 ? -8.656 -4.023 -10.062 1 97.5 153 ASP A N 1
ATOM 1155 C CA . ASP A 1 153 ? -8.883 -2.703 -10.641 1 97.5 153 ASP A CA 1
ATOM 1156 C C . ASP A 1 153 ? -8.914 -1.628 -9.555 1 97.5 153 ASP A C 1
ATOM 1158 O O . ASP A 1 153 ? -8.578 -0.469 -9.82 1 97.5 153 ASP A O 1
ATOM 1162 N N . ALA A 1 154 ? -9.18 -2.025 -8.367 1 97 154 ALA A N 1
ATOM 1163 C CA . ALA A 1 154 ? -9.156 -1.115 -7.227 1 97 154 ALA A CA 1
ATOM 1164 C C . ALA A 1 154 ? -7.73 -0.687 -6.895 1 97 154 ALA A C 1
ATOM 1166 O O . ALA A 1 154 ? -7.52 0.235 -6.102 1 97 154 ALA A O 1
ATOM 1167 N N . GLY A 1 155 ? -6.766 -1.318 -7.406 1 98.62 155 GLY A N 1
ATOM 1168 C CA . GLY A 1 155 ? -5.391 -0.866 -7.289 1 98.62 155 GLY A CA 1
ATOM 1169 C C . GLY A 1 155 ? -5.055 0.279 -8.227 1 98.62 155 GLY A C 1
ATOM 1170 O O . GLY A 1 155 ? -4.039 0.953 -8.055 1 98.62 155 GLY A O 1
ATOM 1171 N N . LEU A 1 156 ? -5.922 0.454 -9.211 1 98.62 156 LEU A N 1
ATOM 1172 C CA . LEU A 1 156 ? -5.727 1.485 -10.227 1 98.62 156 LEU A CA 1
ATOM 1173 C C . LEU A 1 156 ? -6.676 2.656 -10 1 98.62 156 LEU A C 1
ATOM 1175 O O . LEU A 1 156 ? -6.375 3.789 -10.383 1 98.62 156 LEU A O 1
ATOM 1179 N N . TYR A 1 157 ? -7.82 2.344 -9.391 1 98.25 157 TYR A N 1
ATOM 1180 C CA . TYR A 1 157 ? -8.883 3.324 -9.164 1 98.25 157 TYR A CA 1
ATOM 1181 C C . TYR A 1 157 ? -9.281 3.361 -7.695 1 98.25 157 TYR A C 1
ATOM 1183 O O . TYR A 1 157 ? -9.227 2.342 -7.004 1 98.25 157 TYR A O 1
ATOM 1191 N N . PRO A 1 158 ? -9.695 4.559 -7.266 1 97.44 158 PRO A N 1
ATOM 1192 C CA . PRO A 1 158 ? -10.164 4.621 -5.879 1 97.44 158 PRO A CA 1
ATOM 1193 C C . PRO A 1 158 ? -11.438 3.812 -5.656 1 97.44 158 PRO A C 1
ATOM 1195 O O . PRO A 1 158 ? -12.219 3.613 -6.59 1 97.44 158 PRO A O 1
ATOM 1198 N N . MET A 1 159 ? -11.594 3.369 -4.461 1 94.88 159 MET A N 1
ATOM 1199 C CA . MET A 1 159 ? -12.789 2.648 -4.047 1 94.88 159 MET A CA 1
ATOM 1200 C C . MET A 1 159 ? -13.234 3.09 -2.658 1 94.88 159 MET A C 1
ATOM 1202 O O . MET A 1 159 ? -12.664 2.668 -1.653 1 94.88 159 MET A O 1
ATOM 1206 N N . ALA A 1 160 ? -14.328 3.793 -2.559 1 92.94 160 ALA A N 1
ATOM 1207 C CA . ALA A 1 160 ? -14.797 4.398 -1.313 1 92.94 160 ALA A CA 1
ATOM 1208 C C . ALA A 1 160 ? -15.336 3.338 -0.356 1 92.94 160 ALA A C 1
ATOM 1210 O O . ALA A 1 160 ? -15.234 3.486 0.864 1 92.94 160 ALA A O 1
ATOM 1211 N N . THR A 1 161 ? -15.844 2.262 -0.861 1 89.5 161 THR A N 1
ATOM 1212 C CA . THR A 1 161 ? -16.484 1.235 -0.044 1 89.5 161 THR A CA 1
ATOM 1213 C C . THR A 1 161 ? -15.438 0.392 0.681 1 89.5 161 THR A C 1
ATOM 1215 O O . THR A 1 161 ? -15.719 -0.173 1.74 1 89.5 161 THR A O 1
ATOM 1218 N N . ASN A 1 162 ? -14.25 0.25 0.089 1 93.75 162 ASN A N 1
ATOM 1219 C CA . ASN A 1 162 ? -13.148 -0.531 0.642 1 93.75 162 ASN A CA 1
ATOM 1220 C C . ASN A 1 162 ? -11.812 0.191 0.48 1 93.75 162 ASN A C 1
ATOM 1222 O O . ASN A 1 162 ? -10.938 -0.273 -0.251 1 93.75 162 ASN A O 1
ATOM 1226 N N . PRO A 1 163 ? -11.641 1.264 1.21 1 97.38 163 PRO A N 1
ATOM 1227 C CA . PRO A 1 163 ? -10.461 2.098 0.968 1 97.38 163 PRO A CA 1
ATOM 1228 C C . PRO A 1 163 ? -9.156 1.403 1.356 1 97.38 163 PRO A C 1
ATOM 1230 O O . PRO A 1 163 ? -8.117 1.627 0.723 1 97.38 163 PRO A O 1
ATOM 1233 N N . LEU A 1 164 ? -9.141 0.596 2.422 1 98.38 164 LEU A N 1
ATOM 1234 C CA . LEU A 1 164 ? -7.918 -0.102 2.805 1 98.38 164 LEU A CA 1
ATOM 1235 C C . LEU A 1 164 ? -7.582 -1.197 1.799 1 98.38 164 LEU A C 1
ATOM 1237 O O . LEU A 1 164 ? -6.414 -1.382 1.444 1 98.38 164 LEU A O 1
ATOM 1241 N N . TYR A 1 165 ? -8.609 -1.921 1.357 1 97.81 165 TYR A N 1
ATOM 1242 C CA . TYR A 1 165 ? -8.43 -2.898 0.29 1 97.81 165 TYR A CA 1
ATOM 1243 C C . TYR A 1 165 ? -7.816 -2.252 -0.946 1 97.81 165 TYR A C 1
ATOM 1245 O O . TYR A 1 165 ? -6.797 -2.721 -1.457 1 97.81 165 TYR A O 1
ATOM 1253 N N . ALA A 1 166 ? -8.43 -1.156 -1.389 1 98.31 166 ALA A N 1
ATOM 1254 C CA . ALA A 1 166 ? -7.949 -0.444 -2.568 1 98.31 166 ALA A CA 1
ATOM 1255 C C . ALA A 1 166 ? -6.512 0.021 -2.379 1 98.31 166 ALA A C 1
ATOM 1257 O O . ALA A 1 166 ? -5.699 -0.056 -3.305 1 98.31 166 ALA A O 1
ATOM 1258 N N . SER A 1 167 ? -6.184 0.481 -1.217 1 98.81 167 SER A N 1
ATOM 1259 C CA . SER A 1 167 ? -4.824 0.916 -0.899 1 98.81 167 SER A CA 1
ATOM 1260 C C . SER A 1 167 ? -3.832 -0.233 -1.035 1 98.81 167 SER A C 1
ATOM 1262 O O . SER A 1 167 ? -2.781 -0.081 -1.663 1 98.81 167 SER A O 1
ATOM 1264 N N . CYS A 1 168 ? -4.152 -1.345 -0.471 1 98.88 168 CYS A N 1
ATOM 1265 C CA . CYS A 1 168 ? -3.281 -2.514 -0.539 1 98.88 168 CYS A CA 1
ATOM 1266 C C . CYS A 1 168 ? -3.07 -2.953 -1.982 1 98.88 168 CYS A C 1
ATOM 1268 O O . CYS A 1 168 ? -1.951 -3.289 -2.377 1 98.88 168 CYS A O 1
ATOM 1270 N N . LYS A 1 169 ? -4.152 -2.941 -2.682 1 98.88 169 LYS A N 1
ATOM 1271 C CA . LYS A 1 169 ? -4.059 -3.389 -4.066 1 98.88 169 LYS A CA 1
ATOM 1272 C C . LYS A 1 169 ? -3.248 -2.406 -4.906 1 98.88 169 LYS A C 1
ATOM 1274 O O . LYS A 1 169 ? -2.553 -2.809 -5.844 1 98.88 169 LYS A O 1
ATOM 1279 N N . ALA A 1 170 ? -3.297 -1.129 -4.594 1 98.94 170 ALA A N 1
ATOM 1280 C CA . ALA A 1 170 ? -2.42 -0.152 -5.234 1 98.94 170 ALA A CA 1
ATOM 1281 C C . ALA A 1 170 ? -0.961 -0.394 -4.863 1 98.94 170 ALA A C 1
ATOM 1283 O O . ALA A 1 170 ? -0.068 -0.265 -5.703 1 98.94 170 ALA A O 1
ATOM 1284 N N . ALA A 1 171 ? -0.73 -0.688 -3.633 1 98.94 171 ALA A N 1
ATOM 1285 C CA . ALA A 1 171 ? 0.617 -1.027 -3.186 1 98.94 171 ALA A CA 1
ATOM 1286 C C . ALA A 1 171 ? 1.195 -2.178 -4.008 1 98.94 171 ALA A C 1
ATOM 1288 O O . ALA A 1 171 ? 2.365 -2.145 -4.395 1 98.94 171 ALA A O 1
ATOM 1289 N N . LEU A 1 172 ? 0.387 -3.139 -4.301 1 98.94 172 LEU A N 1
ATOM 1290 C CA . LEU A 1 172 ? 0.836 -4.32 -5.027 1 98.94 172 LEU A CA 1
ATOM 1291 C C . LEU A 1 172 ? 1.205 -3.969 -6.465 1 98.94 172 LEU A C 1
ATOM 1293 O O . LEU A 1 172 ? 2.148 -4.535 -7.023 1 98.94 172 LEU A O 1
ATOM 1297 N N . VAL A 1 173 ? 0.444 -3.104 -7.051 1 98.94 173 VAL A N 1
ATOM 1298 C CA . VAL A 1 173 ? 0.745 -2.658 -8.406 1 98.94 173 VAL A CA 1
ATOM 1299 C C . VAL A 1 173 ? 2.143 -2.043 -8.453 1 98.94 173 VAL A C 1
ATOM 1301 O O . VAL A 1 173 ? 2.959 -2.408 -9.305 1 98.94 173 VAL A O 1
ATOM 1304 N N . ASN A 1 174 ? 2.426 -1.153 -7.559 1 98.94 174 ASN A N 1
ATOM 1305 C CA . ASN A 1 174 ? 3.727 -0.491 -7.543 1 98.94 174 ASN A CA 1
ATOM 1306 C C . ASN A 1 174 ? 4.832 -1.439 -7.094 1 98.94 174 ASN A C 1
ATOM 1308 O O . ASN A 1 174 ? 5.953 -1.383 -7.605 1 98.94 174 ASN A O 1
ATOM 1312 N N . PHE A 1 175 ? 4.535 -2.312 -6.121 1 98.94 175 PHE A N 1
ATOM 1313 C CA . PHE A 1 175 ? 5.488 -3.311 -5.656 1 98.94 175 PHE A CA 1
ATOM 1314 C C . PHE A 1 175 ? 5.98 -4.172 -6.812 1 98.94 175 PHE A C 1
ATOM 1316 O O . PHE A 1 175 ? 7.188 -4.367 -6.98 1 98.94 175 PHE A O 1
ATOM 1323 N N . THR A 1 176 ? 5.023 -4.598 -7.617 1 98.94 176 THR A N 1
ATOM 1324 C CA . THR A 1 176 ? 5.316 -5.438 -8.773 1 98.94 176 THR A CA 1
ATOM 1325 C C . THR A 1 176 ? 6.316 -4.746 -9.695 1 98.94 176 THR A C 1
ATOM 1327 O O . THR A 1 176 ? 7.355 -5.316 -10.039 1 98.94 176 THR A O 1
ATOM 1330 N N . ARG A 1 177 ? 6.012 -3.523 -10.031 1 98.69 177 ARG A N 1
ATOM 1331 C CA . ARG A 1 177 ? 6.875 -2.77 -10.93 1 98.69 177 ARG A CA 1
ATOM 1332 C C . ARG A 1 177 ? 8.242 -2.525 -10.305 1 98.69 177 ARG A C 1
ATOM 1334 O O . ARG A 1 177 ? 9.266 -2.572 -10.984 1 98.69 177 ARG A O 1
ATOM 1341 N N . SER A 1 178 ? 8.258 -2.314 -9.023 1 98.25 178 SER A N 1
ATOM 1342 C CA . SER A 1 178 ? 9.469 -1.887 -8.328 1 98.25 178 SER A CA 1
ATOM 1343 C C . SER A 1 178 ? 10.438 -3.047 -8.141 1 98.25 178 SER A C 1
ATOM 1345 O O . SER A 1 178 ? 11.656 -2.844 -8.102 1 98.25 178 SER A O 1
ATOM 1347 N N . VAL A 1 179 ? 9.953 -4.273 -8.086 1 98.31 179 VAL A N 1
ATOM 1348 C CA . VAL A 1 179 ? 10.852 -5.379 -7.758 1 98.31 179 VAL A CA 1
ATOM 1349 C C . VAL A 1 179 ? 11.227 -6.133 -9.031 1 98.31 179 VAL A C 1
ATOM 1351 O O . VAL A 1 179 ? 12.164 -6.938 -9.031 1 98.31 179 VAL A O 1
ATOM 1354 N N . ALA A 1 180 ? 10.523 -5.91 -10.125 1 98.12 180 ALA A N 1
ATOM 1355 C CA . ALA A 1 180 ? 10.555 -6.77 -11.305 1 98.12 180 ALA A CA 1
ATOM 1356 C C . ALA A 1 180 ? 11.977 -6.871 -11.867 1 98.12 180 ALA A C 1
ATOM 1358 O O . ALA A 1 180 ? 12.484 -7.973 -12.086 1 98.12 180 ALA A O 1
ATOM 1359 N N . ASP A 1 181 ? 12.641 -5.727 -12.031 1 95.56 181 ASP A N 1
ATOM 1360 C CA . ASP A 1 181 ? 13.953 -5.73 -12.672 1 95.56 181 ASP A CA 1
ATOM 1361 C C . ASP A 1 181 ? 14.992 -6.43 -11.797 1 95.56 181 ASP A C 1
ATOM 1363 O O . ASP A 1 181 ? 15.836 -7.168 -12.305 1 95.56 181 ASP A O 1
ATOM 1367 N N . THR A 1 182 ? 14.93 -6.219 -10.547 1 95.5 182 THR A N 1
ATOM 1368 C CA . THR A 1 182 ? 15.883 -6.82 -9.625 1 95.5 182 THR A CA 1
ATOM 1369 C C . THR A 1 182 ? 15.75 -8.344 -9.617 1 95.5 182 THR A C 1
ATOM 1371 O O . THR A 1 182 ? 16.734 -9.062 -9.766 1 95.5 182 THR A O 1
ATOM 1374 N N . PHE A 1 183 ? 14.562 -8.844 -9.562 1 97.88 183 PHE A N 1
ATOM 1375 C CA . PHE A 1 183 ? 14.336 -10.281 -9.477 1 97.88 183 PHE A CA 1
ATOM 1376 C C . PHE A 1 183 ? 14.609 -10.953 -10.82 1 97.88 183 PHE A C 1
ATOM 1378 O O . PHE A 1 183 ? 14.977 -12.125 -10.867 1 97.88 183 PHE A O 1
ATOM 1385 N N . ARG A 1 184 ? 14.438 -10.203 -11.836 1 97.25 184 ARG A N 1
ATOM 1386 C CA . ARG A 1 184 ? 14.688 -10.734 -13.172 1 97.25 184 ARG A CA 1
ATOM 1387 C C . ARG A 1 184 ? 16.141 -11.188 -13.32 1 97.25 184 ARG A C 1
ATOM 1389 O O . ARG A 1 184 ? 16.438 -12.078 -14.117 1 97.25 184 ARG A O 1
ATOM 1396 N N . GLN A 1 185 ? 16.984 -10.625 -12.539 1 95.12 185 GLN A N 1
ATOM 1397 C CA . GLN A 1 185 ? 18.406 -10.992 -12.562 1 95.12 185 GLN A CA 1
ATOM 1398 C C . GLN A 1 185 ? 18.594 -12.461 -12.188 1 95.12 185 GLN A C 1
ATOM 1400 O O . GLN A 1 185 ? 19.578 -13.086 -12.594 1 95.12 185 GLN A O 1
ATOM 1405 N N . ASP A 1 186 ? 17.672 -13.023 -11.484 1 96.75 186 ASP A N 1
ATOM 1406 C CA . ASP A 1 186 ? 17.734 -14.414 -11.055 1 96.75 186 ASP A CA 1
ATOM 1407 C C . ASP A 1 186 ? 16.766 -15.281 -11.859 1 96.75 186 ASP A C 1
ATOM 1409 O O . ASP A 1 186 ? 16.422 -16.391 -11.445 1 96.75 186 ASP A O 1
ATOM 1413 N N . GLY A 1 187 ? 16.266 -14.672 -12.945 1 97.38 187 GLY A N 1
ATOM 1414 C CA . GLY A 1 187 ? 15.305 -15.406 -13.766 1 97.38 187 GLY A CA 1
ATOM 1415 C C . GLY A 1 187 ? 13.922 -15.469 -13.156 1 97.38 187 GLY A C 1
ATOM 1416 O O . GLY A 1 187 ? 13.117 -16.328 -13.523 1 97.38 187 GLY A O 1
ATOM 1417 N N . ILE A 1 188 ? 13.672 -14.633 -12.203 1 98.56 188 ILE A N 1
ATOM 1418 C CA . ILE A 1 188 ? 12.367 -14.594 -11.562 1 98.56 188 ILE A CA 1
ATOM 1419 C C . ILE A 1 188 ? 11.562 -13.414 -12.109 1 98.56 188 ILE A C 1
ATOM 1421 O O . ILE A 1 188 ? 11.992 -12.266 -12.016 1 98.56 188 ILE A O 1
ATOM 1425 N N . ARG A 1 189 ? 10.414 -13.727 -12.727 1 98.75 189 ARG A N 1
ATOM 1426 C CA . ARG A 1 189 ? 9.523 -12.703 -13.273 1 98.75 189 ARG A CA 1
ATOM 1427 C C . ARG A 1 189 ? 8.367 -12.414 -12.328 1 98.75 189 ARG A C 1
ATOM 1429 O O . ARG A 1 189 ? 7.734 -13.344 -11.82 1 98.75 189 ARG A O 1
ATOM 1436 N N . VAL A 1 190 ? 8.133 -11.164 -12.031 1 98.88 190 VAL A N 1
ATOM 1437 C CA . VAL A 1 190 ? 7.035 -10.734 -11.172 1 98.88 190 VAL A CA 1
ATOM 1438 C C . VAL A 1 190 ? 6.086 -9.836 -11.961 1 98.88 190 VAL A C 1
ATOM 1440 O O . VAL A 1 190 ? 6.504 -8.836 -12.547 1 98.88 190 VAL A O 1
ATOM 1443 N N . ASN A 1 191 ? 4.82 -10.219 -12.055 1 98.94 191 ASN A N 1
ATOM 1444 C CA . ASN A 1 191 ? 3.77 -9.461 -12.719 1 98.94 191 ASN A CA 1
ATOM 1445 C C . ASN A 1 191 ? 2.516 -9.359 -11.859 1 98.94 191 ASN A C 1
ATOM 1447 O O . ASN A 1 191 ? 2.395 -10.055 -10.844 1 98.94 191 ASN A O 1
ATOM 1451 N N . ALA A 1 192 ? 1.607 -8.445 -12.227 1 98.94 192 ALA A N 1
ATOM 1452 C CA . ALA A 1 192 ? 0.356 -8.297 -11.492 1 98.94 192 ALA A CA 1
ATOM 1453 C C . ALA A 1 192 ? -0.842 -8.289 -12.438 1 98.94 192 ALA A C 1
ATOM 1455 O O . ALA A 1 192 ? -0.755 -7.781 -13.555 1 98.94 192 ALA A O 1
ATOM 1456 N N . ILE A 1 193 ? -1.929 -8.828 -11.961 1 98.81 193 ILE A N 1
ATOM 1457 C CA . ILE A 1 193 ? -3.217 -8.75 -12.641 1 98.81 193 ILE A CA 1
ATOM 1458 C C . ILE A 1 193 ? -4.188 -7.898 -11.82 1 98.81 193 ILE A C 1
ATOM 1460 O O . ILE A 1 193 ? -4.215 -7.984 -10.594 1 98.81 193 ILE A O 1
ATOM 1464 N N . CYS A 1 194 ? -4.93 -7.102 -12.5 1 98.75 194 CYS A N 1
ATOM 1465 C CA . CYS A 1 194 ? -5.953 -6.254 -11.898 1 98.75 194 CYS A CA 1
ATOM 1466 C C . CYS A 1 194 ? -7.34 -6.629 -12.406 1 98.75 194 CYS A C 1
ATOM 1468 O O . CYS A 1 194 ? -7.863 -6 -13.328 1 98.75 194 CYS A O 1
ATOM 1470 N N . PRO A 1 195 ? -7.984 -7.578 -11.719 1 97.94 195 PRO A N 1
ATOM 1471 C CA . PRO A 1 195 ? -9.312 -8.023 -12.148 1 97.94 195 PRO A CA 1
ATOM 1472 C C . PRO A 1 195 ? -10.383 -6.953 -11.945 1 97.94 195 PRO A C 1
ATOM 1474 O O . PRO A 1 195 ? -10.359 -6.234 -10.938 1 97.94 195 PRO A O 1
ATOM 1477 N N . GLY A 1 196 ? -11.281 -6.824 -12.914 1 96.06 196 GLY A N 1
ATOM 1478 C CA . GLY A 1 196 ? -12.516 -6.086 -12.695 1 96.06 196 GLY A CA 1
ATOM 1479 C C . GLY A 1 196 ? -13.5 -6.824 -11.812 1 96.06 196 GLY A C 1
ATOM 1480 O O . GLY A 1 196 ? -13.109 -7.504 -10.867 1 96.06 196 GLY A O 1
ATOM 1481 N N . LEU A 1 197 ? -14.742 -6.656 -12.039 1 92.06 197 LEU A N 1
ATOM 1482 C CA . LEU A 1 197 ? -15.773 -7.324 -11.25 1 92.06 197 LEU A CA 1
ATOM 1483 C C . LEU A 1 197 ? -15.906 -8.789 -11.656 1 92.06 197 LEU A C 1
ATOM 1485 O O . LEU A 1 197 ? -16.453 -9.094 -12.719 1 92.06 197 LEU A O 1
ATOM 1489 N N . VAL A 1 198 ? -15.375 -9.609 -10.812 1 91.94 198 VAL A N 1
ATOM 1490 C CA . VAL A 1 198 ? -15.375 -11.039 -11.094 1 91.94 198 VAL A CA 1
ATOM 1491 C C . VAL A 1 198 ? -16.359 -11.75 -10.164 1 91.94 198 VAL A C 1
ATOM 1493 O O . VAL A 1 198 ? -16.438 -11.438 -8.977 1 91.94 198 VAL A O 1
ATOM 1496 N N . PRO A 1 199 ? -17.156 -12.602 -10.727 1 82.5 199 PRO A N 1
ATOM 1497 C CA . PRO A 1 199 ? -18.047 -13.359 -9.852 1 82.5 199 PRO A CA 1
ATOM 1498 C C . PRO A 1 199 ? -17.297 -14.266 -8.875 1 82.5 199 PRO A C 1
ATOM 1500 O O . PRO A 1 199 ? -16.531 -15.133 -9.297 1 82.5 199 PRO A O 1
ATOM 1503 N N . THR A 1 200 ? -17.219 -13.75 -7.613 1 70.56 200 THR A N 1
ATOM 1504 C CA . THR A 1 200 ? -16.625 -14.594 -6.578 1 70.56 200 THR A CA 1
ATOM 1505 C C . THR A 1 200 ? -17.656 -14.891 -5.484 1 70.56 200 THR A C 1
ATOM 1507 O O . THR A 1 200 ? -18.75 -14.336 -5.484 1 70.56 200 THR A O 1
ATOM 1510 N N . ALA A 1 201 ? -17.422 -15.906 -4.742 1 59.75 201 ALA A N 1
ATOM 1511 C CA . ALA A 1 201 ? -18.344 -16.391 -3.727 1 59.75 201 ALA A CA 1
ATOM 1512 C C . ALA A 1 201 ? -18.5 -15.375 -2.594 1 59.75 201 ALA A C 1
ATOM 1514 O O . ALA A 1 201 ? -18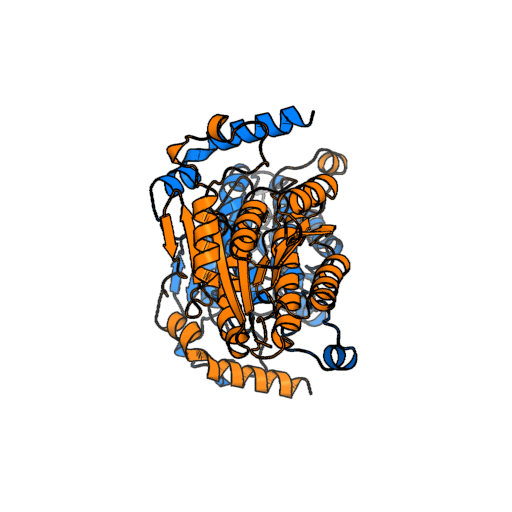.938 -15.719 -1.498 1 59.75 201 ALA A O 1
ATOM 1515 N N . ILE A 1 202 ? -18.172 -14.133 -2.809 1 59.09 202 ILE A N 1
ATOM 1516 C CA . ILE A 1 202 ? -18.156 -13.18 -1.706 1 59.09 202 ILE A CA 1
ATOM 1517 C C . ILE A 1 202 ? -19.578 -12.758 -1.358 1 59.09 202 ILE A C 1
ATOM 1519 O O . ILE A 1 202 ? -19.922 -12.602 -0.183 1 59.09 202 ILE A O 1
ATOM 1523 N N . PHE A 1 203 ? -20.438 -12.617 -2.336 1 63.5 203 PHE A N 1
ATOM 1524 C CA . PHE A 1 203 ? -21.797 -12.148 -2.066 1 63.5 203 PHE A CA 1
ATOM 1525 C C . PHE A 1 203 ? -22.781 -13.297 -2.119 1 63.5 203 PHE A C 1
ATOM 1527 O O . PHE A 1 203 ? -22.594 -14.25 -2.883 1 63.5 203 PHE A O 1
ATOM 1534 N N . PRO A 1 204 ? -23.719 -13.18 -1.056 1 63.44 204 PRO A N 1
ATOM 1535 C CA . PRO A 1 204 ? -24.781 -14.188 -1.152 1 63.44 204 PRO A CA 1
ATOM 1536 C C . PRO A 1 204 ? -25.562 -14.086 -2.455 1 63.44 204 PRO A C 1
ATOM 1538 O O . PRO A 1 204 ? -25.828 -12.984 -2.943 1 63.44 204 PRO A O 1
ATOM 1541 N N . GLY A 1 205 ? -25.75 -15.219 -3.055 1 69.62 205 GLY A N 1
ATOM 1542 C CA . GLY A 1 205 ? -26.453 -15.25 -4.324 1 69.62 205 GLY A CA 1
ATOM 1543 C C . GLY A 1 205 ? -25.547 -15.055 -5.52 1 69.62 205 GLY A C 1
ATOM 1544 O O . GLY A 1 205 ? -24.359 -15.398 -5.465 1 69.62 205 GLY A O 1
ATOM 1545 N N . LYS A 1 206 ? -26.312 -14.578 -6.605 1 78.31 206 LYS A N 1
ATOM 1546 C CA . LYS A 1 206 ? -25.547 -14.344 -7.828 1 78.31 206 LYS A CA 1
ATOM 1547 C C . LYS A 1 206 ? -25.172 -12.867 -7.961 1 78.31 206 LYS A C 1
ATOM 1549 O O . LYS A 1 206 ? -25.953 -11.984 -7.59 1 78.31 206 LYS A O 1
ATOM 1554 N N . LEU A 1 207 ? -23.953 -12.609 -8.367 1 80.44 207 LEU A N 1
ATOM 1555 C CA . LEU A 1 207 ? -23.5 -11.242 -8.609 1 80.44 207 LEU A CA 1
ATOM 1556 C C . LEU A 1 207 ? -24.469 -10.492 -9.516 1 80.44 207 LEU A C 1
ATOM 1558 O O . LEU A 1 207 ? -24.656 -9.289 -9.367 1 80.44 207 LEU A O 1
ATOM 1562 N N . THR A 1 208 ? -25.141 -11.297 -10.367 1 82.69 208 THR A N 1
ATOM 1563 C CA . THR A 1 208 ? -26.016 -10.711 -11.375 1 82.69 208 THR A CA 1
ATOM 1564 C C . THR A 1 208 ? -27.297 -10.188 -10.727 1 82.69 208 THR A C 1
ATOM 1566 O O . THR A 1 208 ? -28.047 -9.445 -11.359 1 82.69 208 THR A O 1
ATOM 1569 N N . ASP A 1 209 ? -27.484 -10.516 -9.492 1 83.56 209 ASP A N 1
ATOM 1570 C CA . ASP A 1 209 ? -28.609 -9.961 -8.766 1 83.56 209 ASP A CA 1
ATOM 1571 C C . ASP A 1 209 ? -28.359 -8.5 -8.391 1 83.56 209 ASP A C 1
ATOM 1573 O O . ASP A 1 209 ? -29.312 -7.758 -8.109 1 83.56 209 ASP A O 1
ATOM 1577 N N . PHE A 1 210 ? -27.172 -8.156 -8.469 1 86.12 210 PHE A N 1
ATOM 1578 C CA . PHE A 1 210 ? -26.828 -6.84 -7.949 1 86.12 210 PHE A CA 1
ATOM 1579 C C . PHE A 1 210 ? -26.172 -5.984 -9.023 1 86.12 210 PHE A C 1
ATOM 1581 O O . PHE A 1 210 ? -26.25 -4.758 -8.977 1 86.12 210 PHE A O 1
ATOM 1588 N N . PHE A 1 211 ? -25.469 -6.645 -9.938 1 89.56 211 PHE A N 1
ATOM 1589 C CA . PHE A 1 211 ? -24.719 -5.934 -10.961 1 89.56 211 PHE A CA 1
ATOM 1590 C C . PHE A 1 211 ? -25.156 -6.355 -12.359 1 89.56 211 PHE A C 1
ATOM 1592 O O . PHE A 1 211 ? -25.438 -7.531 -12.594 1 89.56 211 PHE A O 1
ATOM 1599 N N . PRO A 1 212 ? -25.188 -5.371 -13.32 1 90.88 212 PRO A N 1
ATOM 1600 C CA . PRO A 1 212 ? -25.484 -5.758 -14.703 1 90.88 212 PRO A CA 1
ATOM 1601 C C . PRO A 1 212 ? -24.469 -6.75 -15.266 1 90.88 212 PRO A C 1
ATOM 1603 O O . PRO A 1 212 ? -23.266 -6.594 -15.062 1 90.88 212 PRO A O 1
ATOM 1606 N N . GLU A 1 213 ? -24.984 -7.703 -15.969 1 90.38 213 GLU A N 1
ATOM 1607 C CA . GLU A 1 213 ? -24.172 -8.789 -16.516 1 90.38 213 GLU A CA 1
ATOM 1608 C C . GLU A 1 213 ? -23.078 -8.258 -17.422 1 90.38 213 GLU A C 1
ATOM 1610 O O . GLU A 1 213 ? -21.984 -8.812 -17.469 1 90.38 213 GLU A O 1
ATOM 1615 N N . GLU A 1 214 ? -23.359 -7.184 -18.062 1 92.62 214 GLU A N 1
ATOM 1616 C CA . GLU A 1 214 ? -22.438 -6.66 -19.078 1 92.62 214 GLU A CA 1
ATOM 1617 C C . GLU A 1 214 ? -21.172 -6.113 -18.422 1 92.62 214 GLU A C 1
ATOM 1619 O O . GLU A 1 214 ? -20.172 -5.875 -19.109 1 92.62 214 GLU A O 1
ATOM 1624 N N . TYR A 1 215 ? -21.156 -5.91 -17.141 1 92.88 215 TYR A N 1
ATOM 1625 C CA . TYR A 1 215 ? -19.984 -5.344 -16.469 1 92.88 215 TYR A CA 1
ATOM 1626 C C . TYR A 1 215 ? -19.203 -6.422 -15.734 1 92.88 215 TYR A C 1
ATOM 1628 O O . TYR A 1 215 ? -18.188 -6.137 -15.109 1 92.88 215 TYR A O 1
ATOM 1636 N N . ILE A 1 216 ? -19.625 -7.625 -15.859 1 92.88 216 ILE A N 1
ATOM 1637 C CA . ILE A 1 216 ? -18.984 -8.727 -15.156 1 92.88 216 ILE A CA 1
ATOM 1638 C C . ILE A 1 216 ? -17.797 -9.242 -15.969 1 92.88 216 ILE A C 1
ATOM 1640 O O . ILE A 1 216 ? -17.891 -9.383 -17.188 1 92.88 216 ILE A O 1
ATOM 1644 N N . THR A 1 217 ? -16.688 -9.477 -15.352 1 95.94 217 THR A N 1
ATOM 1645 C CA . THR A 1 217 ? -15.5 -10.078 -15.953 1 95.94 217 THR A CA 1
ATOM 1646 C C . THR A 1 217 ? -15.453 -11.578 -15.664 1 95.94 217 THR A C 1
ATOM 1648 O O . THR A 1 217 ? -15.398 -11.984 -14.5 1 95.94 217 THR A O 1
ATOM 1651 N N . PRO A 1 218 ? -15.453 -12.406 -16.703 1 94.56 218 PRO A N 1
ATOM 1652 C CA . PRO A 1 218 ? -15.422 -13.852 -16.469 1 94.56 218 PRO A CA 1
ATOM 1653 C C . PRO A 1 218 ? -14.109 -14.312 -15.844 1 94.56 218 PRO A C 1
ATOM 1655 O O . PRO A 1 218 ? -13.047 -13.766 -16.141 1 94.56 218 PRO A O 1
ATOM 1658 N N . VAL A 1 219 ? -14.172 -15.375 -15.102 1 95 219 VAL A N 1
ATOM 1659 C CA . VAL A 1 219 ? -12.992 -15.969 -14.492 1 95 219 VAL A CA 1
ATOM 1660 C C . VAL A 1 219 ? -12.008 -16.391 -15.586 1 95 219 VAL A C 1
ATOM 1662 O O . VAL A 1 219 ? -10.789 -16.297 -15.406 1 95 219 VAL A O 1
ATOM 1665 N N . SER A 1 220 ? -12.508 -16.766 -16.766 1 96.75 220 SER A N 1
ATOM 1666 C CA . SER A 1 220 ? -11.664 -17.219 -17.875 1 96.75 220 SER A CA 1
ATOM 1667 C C . SER A 1 220 ? -10.742 -16.109 -18.359 1 96.75 220 SER A C 1
ATOM 1669 O O . SER A 1 220 ? -9.625 -16.375 -18.812 1 96.75 220 SER A O 1
ATOM 1671 N N . THR A 1 221 ? -11.227 -14.836 -18.266 1 98.12 221 THR A N 1
ATOM 1672 C CA . THR A 1 221 ? -10.391 -13.703 -18.641 1 98.12 221 THR A CA 1
ATOM 1673 C C . THR A 1 221 ? -9.195 -13.578 -17.703 1 98.12 221 THR A C 1
ATOM 1675 O O . THR A 1 221 ? -8.078 -13.281 -18.141 1 98.12 221 THR A O 1
ATOM 1678 N N . ILE A 1 222 ? -9.414 -13.836 -16.422 1 98.12 222 ILE A N 1
ATOM 1679 C CA . ILE A 1 222 ? -8.352 -13.766 -15.422 1 98.12 222 ILE A CA 1
ATOM 1680 C C . ILE A 1 222 ? -7.371 -14.914 -15.625 1 98.12 222 ILE A C 1
ATOM 1682 O O . ILE A 1 222 ? -6.156 -14.711 -15.633 1 98.12 222 ILE A O 1
ATOM 1686 N N . VAL A 1 223 ? -7.867 -16.094 -15.852 1 98.31 223 VAL A N 1
ATOM 1687 C CA . VAL A 1 223 ? -7.039 -17.281 -16.047 1 98.31 223 VAL A CA 1
ATOM 1688 C C . VAL A 1 223 ? -6.164 -17.109 -17.281 1 98.31 223 VAL A C 1
ATOM 1690 O O . VAL A 1 223 ? -4.98 -17.453 -17.281 1 98.31 223 VAL A O 1
ATOM 1693 N N . ALA A 1 224 ? -6.738 -16.531 -18.297 1 98.56 224 ALA A N 1
ATOM 1694 C CA . ALA A 1 224 ? -5.984 -16.281 -19.531 1 98.56 224 ALA A CA 1
ATOM 1695 C C . ALA A 1 224 ? -4.824 -15.32 -19.281 1 98.56 224 ALA A C 1
ATOM 1697 O O . ALA A 1 224 ? -3.754 -15.461 -19.875 1 98.56 224 ALA A O 1
ATOM 1698 N N . ALA A 1 225 ? -5.039 -14.32 -18.469 1 98.69 225 ALA A N 1
ATOM 1699 C CA . ALA A 1 225 ? -3.971 -13.391 -18.125 1 98.69 225 ALA A CA 1
ATOM 1700 C C . ALA A 1 225 ? -2.852 -14.094 -17.359 1 98.69 225 ALA A C 1
ATOM 1702 O O . ALA A 1 225 ? -1.67 -13.883 -17.641 1 98.69 225 ALA A O 1
ATOM 1703 N N . TYR A 1 226 ? -3.193 -14.938 -16.391 1 98.5 226 TYR A N 1
ATOM 1704 C CA . TYR A 1 226 ? -2.209 -15.742 -15.68 1 98.5 226 TYR A CA 1
ATOM 1705 C C . TYR A 1 226 ? -1.399 -16.594 -16.656 1 98.5 226 TYR A C 1
ATOM 1707 O O . TYR A 1 226 ? -0.169 -16.625 -16.578 1 98.5 226 TYR A O 1
ATOM 1715 N N . ASP A 1 227 ? -2.098 -17.219 -17.516 1 98.38 227 ASP A N 1
ATOM 1716 C CA . ASP A 1 227 ? -1.45 -18.109 -18.484 1 98.38 227 ASP A CA 1
ATOM 1717 C C . ASP A 1 227 ? -0.476 -17.344 -19.375 1 98.38 227 ASP A C 1
ATOM 1719 O O . ASP A 1 227 ? 0.609 -17.828 -19.688 1 98.38 227 ASP A O 1
ATOM 1723 N N . LYS A 1 228 ? -0.88 -16.188 -19.812 1 98.31 228 LYS A N 1
ATOM 1724 C CA . LYS A 1 228 ? -0.015 -15.32 -20.609 1 98.31 228 LYS A CA 1
ATOM 1725 C C . LYS A 1 228 ? 1.288 -15.016 -19.875 1 98.31 228 LYS A C 1
ATOM 1727 O O . LYS A 1 228 ? 2.371 -15.102 -20.453 1 98.31 228 LYS A O 1
ATOM 1732 N N . PHE A 1 229 ? 1.243 -14.672 -18.609 1 98.56 229 PHE A N 1
ATOM 1733 C CA . PHE A 1 229 ? 2.428 -14.336 -17.828 1 98.56 229 PHE A CA 1
ATOM 1734 C C . PHE A 1 229 ? 3.297 -15.57 -17.594 1 98.56 229 PHE A C 1
ATOM 1736 O O . PHE A 1 229 ? 4.523 -15.477 -17.578 1 98.56 229 PHE A O 1
ATOM 1743 N N . ILE A 1 230 ? 2.701 -16.75 -17.438 1 98.31 230 ILE A N 1
ATOM 1744 C CA . ILE A 1 230 ? 3.447 -17.984 -17.234 1 98.31 230 ILE A CA 1
ATOM 1745 C C . ILE A 1 230 ? 4.191 -18.344 -18.531 1 98.31 230 ILE A C 1
ATOM 1747 O O . ILE A 1 230 ? 5.363 -18.719 -18.484 1 98.31 230 ILE A O 1
ATOM 1751 N N . ALA A 1 231 ? 3.535 -18.125 -19.641 1 97.5 231 ALA A N 1
ATOM 1752 C CA . ALA A 1 231 ? 4.035 -18.625 -20.922 1 97.5 231 ALA A CA 1
ATOM 1753 C C . ALA A 1 231 ? 5.055 -17.672 -21.531 1 97.5 231 ALA A C 1
ATOM 1755 O O . ALA A 1 231 ? 6.016 -18.094 -22.172 1 97.5 231 ALA A O 1
ATOM 1756 N N . ASP A 1 232 ? 4.875 -16.375 -21.406 1 97.56 232 ASP A N 1
ATOM 1757 C CA . ASP A 1 232 ? 5.699 -15.383 -22.094 1 97.56 232 ASP A CA 1
ATOM 1758 C C . ASP A 1 232 ? 6.805 -14.867 -21.172 1 97.56 232 ASP A C 1
ATOM 1760 O O . ASP A 1 232 ? 6.59 -13.945 -20.375 1 97.56 232 ASP A O 1
ATOM 1764 N N . GLU A 1 233 ? 7.961 -15.297 -21.359 1 94.69 233 GLU A N 1
ATOM 1765 C CA . GLU A 1 233 ? 9.086 -14.992 -20.469 1 94.69 233 GLU A CA 1
ATOM 1766 C C . GLU A 1 233 ? 9.602 -13.578 -20.719 1 94.69 233 GLU A C 1
ATOM 1768 O O . GLU A 1 233 ? 10.398 -13.062 -19.922 1 94.69 233 GLU A O 1
ATOM 1773 N N . ALA A 1 234 ? 9.109 -12.953 -21.75 1 95.69 234 ALA A N 1
ATOM 1774 C CA . ALA A 1 234 ? 9.531 -11.594 -22.047 1 95.69 234 ALA A CA 1
ATOM 1775 C C . ALA A 1 234 ? 8.797 -10.586 -21.172 1 95.69 234 ALA A C 1
ATOM 1777 O O . ALA A 1 234 ? 9.195 -9.414 -21.094 1 95.69 234 ALA A O 1
ATOM 1778 N N . LEU A 1 235 ? 7.773 -11.102 -20.531 1 97 235 LEU A N 1
ATOM 1779 C CA . LEU A 1 235 ? 6.965 -10.211 -19.719 1 97 235 LEU A CA 1
ATOM 1780 C C . LEU A 1 235 ? 7.438 -10.227 -18.266 1 97 235 LEU A C 1
ATOM 1782 O O . LEU A 1 235 ? 7.434 -11.281 -17.625 1 97 235 LEU A O 1
ATOM 1786 N N . ALA A 1 236 ? 7.922 -9.125 -17.719 1 97.75 236 ALA A N 1
ATOM 1787 C CA . ALA A 1 236 ? 8.258 -8.891 -16.312 1 97.75 236 ALA A CA 1
ATOM 1788 C C . ALA A 1 236 ? 7.941 -7.461 -15.906 1 97.75 236 ALA A C 1
ATOM 1790 O O . ALA A 1 236 ? 8.18 -6.52 -16.672 1 97.75 236 ALA A O 1
ATOM 1791 N N . GLY A 1 237 ? 7.352 -7.324 -14.766 1 98.44 237 GLY A N 1
ATOM 1792 C CA . GLY A 1 237 ? 7.039 -5.996 -14.258 1 98.44 237 GLY A CA 1
ATOM 1793 C C . GLY A 1 237 ? 5.785 -5.402 -14.867 1 98.44 237 GLY A C 1
ATOM 1794 O O . GLY A 1 237 ? 5.551 -4.195 -14.766 1 98.44 237 GLY A O 1
ATOM 1795 N N . LYS A 1 238 ? 4.996 -6.281 -15.523 1 98.75 238 LYS A N 1
ATOM 1796 C CA . LYS A 1 238 ? 3.803 -5.797 -16.203 1 98.75 238 LYS A CA 1
ATOM 1797 C C . LYS A 1 238 ? 2.572 -5.895 -15.312 1 98.75 238 LYS A C 1
ATOM 1799 O O . LYS A 1 238 ? 2.496 -6.77 -14.445 1 98.75 238 LYS A O 1
ATOM 1804 N N . VAL A 1 239 ? 1.687 -4.969 -15.516 1 98.88 239 VAL A N 1
ATOM 1805 C CA . VAL A 1 239 ? 0.381 -4.926 -14.859 1 98.88 239 VAL A CA 1
ATOM 1806 C C . VAL A 1 239 ? -0.724 -4.988 -15.914 1 98.88 239 VAL A C 1
ATOM 1808 O O . VAL A 1 239 ? -0.766 -4.16 -16.828 1 98.88 239 VAL A O 1
ATOM 1811 N N . VAL A 1 240 ? -1.606 -5.965 -15.789 1 98.88 240 VAL A N 1
ATOM 1812 C CA . VAL A 1 240 ? -2.668 -6.105 -16.781 1 98.88 240 VAL A CA 1
ATOM 1813 C C . VAL A 1 240 ? -4.031 -5.977 -16.094 1 98.88 240 VAL A C 1
ATOM 1815 O O . VAL A 1 240 ? -4.32 -6.695 -15.141 1 98.88 240 VAL A O 1
ATOM 1818 N N . GLU A 1 241 ? -4.797 -5.043 -16.531 1 98.81 241 GLU A N 1
ATOM 1819 C CA . GLU A 1 241 ? -6.188 -4.902 -16.109 1 98.81 241 GLU A CA 1
ATOM 1820 C C . GLU A 1 241 ? -7.105 -5.793 -16.953 1 98.81 241 GLU A C 1
ATOM 1822 O O . GLU A 1 241 ? -7.027 -5.797 -18.172 1 98.81 241 GLU A O 1
ATOM 1827 N N . CYS A 1 242 ? -7.914 -6.578 -16.234 1 98.62 242 CYS A N 1
ATOM 1828 C CA . CYS A 1 242 ? -8.852 -7.48 -16.891 1 98.62 242 CYS A CA 1
ATOM 1829 C C . CYS A 1 242 ? -10.289 -6.988 -16.734 1 98.62 242 CYS A C 1
ATOM 1831 O O . CYS A 1 242 ? -10.781 -6.871 -15.602 1 98.62 242 CYS A O 1
ATOM 1833 N N . SER A 1 243 ? -10.922 -6.707 -17.766 1 97.94 243 SER A N 1
ATOM 1834 C CA . SER A 1 243 ? -12.297 -6.234 -17.781 1 97.94 243 SER A CA 1
ATOM 1835 C C . SER A 1 243 ? -13.086 -6.879 -18.906 1 97.94 243 SER A C 1
ATOM 1837 O O . SER A 1 243 ? -12.688 -6.805 -20.078 1 97.94 243 SER A O 1
ATOM 1839 N N . GLN A 1 244 ? -14.211 -7.496 -18.453 1 96.81 244 GLN A N 1
ATOM 1840 C CA . GLN A 1 244 ? -14.977 -8.266 -19.422 1 96.81 244 GLN A CA 1
ATOM 1841 C C . GLN A 1 244 ? -14.109 -9.312 -20.109 1 96.81 244 GLN A C 1
ATOM 1843 O O . GLN A 1 244 ? -13.523 -10.18 -19.453 1 96.81 244 GLN A O 1
ATOM 1848 N N . ASP A 1 245 ? -13.93 -9.289 -21.438 1 97 245 ASP A N 1
ATOM 1849 C CA . ASP A 1 245 ? -13.148 -10.312 -22.125 1 97 245 ASP A CA 1
ATOM 1850 C C . ASP A 1 245 ? -11.82 -9.742 -22.625 1 97 245 ASP A C 1
ATOM 1852 O O . ASP A 1 245 ? -11.188 -10.305 -23.516 1 97 245 ASP A O 1
ATOM 1856 N N . GLN A 1 246 ? -11.422 -8.617 -21.984 1 98.06 246 GLN A N 1
ATOM 1857 C CA . GLN A 1 246 ? -10.266 -7.922 -22.531 1 98.06 246 GLN A CA 1
ATOM 1858 C C . GLN A 1 246 ? -9.156 -7.77 -21.5 1 98.06 246 GLN A C 1
ATOM 1860 O O . GLN A 1 246 ? -9.43 -7.754 -20.297 1 98.06 246 GLN A O 1
ATOM 1865 N N . HIS A 1 247 ? -7.938 -7.742 -22.016 1 98.56 247 HIS A N 1
ATOM 1866 C CA . HIS A 1 247 ? -6.742 -7.434 -21.234 1 98.56 247 HIS A CA 1
ATOM 1867 C C . HIS A 1 247 ? -6.168 -6.074 -21.609 1 98.56 247 HIS A C 1
ATOM 1869 O O . HIS A 1 247 ? -5.938 -5.805 -22.797 1 98.56 247 HIS A O 1
ATOM 1875 N N . PHE A 1 248 ? -5.973 -5.207 -20.719 1 98.75 248 PHE A N 1
ATOM 1876 C CA . PHE A 1 248 ? -5.359 -3.902 -20.922 1 98.75 248 PHE A CA 1
ATOM 1877 C C . PHE A 1 248 ? -4.07 -3.773 -20.109 1 98.75 248 PHE A C 1
ATOM 1879 O O . PHE A 1 248 ? -4.105 -3.678 -18.891 1 98.75 248 PHE A O 1
ATOM 1886 N N . PHE A 1 249 ? -2.902 -3.777 -20.766 1 98.62 249 PHE A N 1
ATOM 1887 C CA . PHE A 1 249 ? -1.655 -3.504 -20.062 1 98.62 249 PHE A CA 1
ATOM 1888 C C . PHE A 1 249 ? -1.607 -2.057 -19.594 1 98.62 249 PHE A C 1
ATOM 1890 O O . PHE A 1 249 ? -1.852 -1.133 -20.375 1 98.62 249 PHE A O 1
ATOM 1897 N N . ARG A 1 250 ? -1.379 -1.885 -18.328 1 98.56 250 ARG A N 1
ATOM 1898 C CA . ARG A 1 250 ? -1.386 -0.561 -17.719 1 98.56 250 ARG A CA 1
ATOM 1899 C C . ARG A 1 250 ? 0.025 -0.129 -17.328 1 98.56 250 ARG A C 1
ATOM 1901 O O . ARG A 1 250 ? 0.768 -0.896 -16.719 1 98.56 250 ARG A O 1
ATOM 1908 N N . GLU A 1 251 ? 0.361 1.097 -17.656 1 97.62 251 GLU A N 1
ATOM 1909 C CA . GLU A 1 251 ? 1.658 1.678 -17.328 1 97.62 251 GLU A CA 1
ATOM 1910 C C . GLU A 1 251 ? 1.532 2.715 -16.219 1 97.62 251 GLU A C 1
ATOM 1912 O O . GLU A 1 251 ? 0.429 3.172 -15.906 1 97.62 251 GLU A O 1
ATOM 1917 N N . HIS A 1 252 ? 2.658 2.982 -15.539 1 97.25 252 HIS A N 1
ATOM 1918 C CA . HIS A 1 252 ? 2.641 4.102 -14.602 1 97.25 252 HIS A CA 1
ATOM 1919 C C . HIS A 1 252 ? 2.383 5.418 -15.32 1 97.25 252 HIS A C 1
ATOM 1921 O O . HIS A 1 252 ? 2.521 5.5 -16.547 1 97.25 252 HIS A O 1
ATOM 1927 N N . PRO A 1 253 ? 1.973 6.484 -14.594 1 97.44 253 PRO A N 1
ATOM 1928 C CA . PRO A 1 253 ? 1.66 7.746 -15.273 1 97.44 253 PRO A CA 1
ATOM 1929 C C . PRO A 1 253 ? 2.867 8.344 -15.992 1 97.44 253 PRO A C 1
ATOM 1931 O O . PRO A 1 253 ? 4.012 8.07 -15.617 1 97.44 253 PRO A O 1
ATOM 1934 N N . GLU A 1 254 ? 2.557 9.125 -16.969 1 97.19 254 GLU A N 1
ATOM 1935 C CA . GLU A 1 254 ? 3.621 9.852 -17.656 1 97.19 254 GLU A CA 1
ATOM 1936 C C . GLU A 1 254 ? 4.309 10.844 -16.734 1 97.19 254 GLU A C 1
ATOM 1938 O O . GLU A 1 254 ? 3.658 11.469 -15.891 1 97.19 254 GLU A O 1
ATOM 1943 N N . TYR A 1 255 ? 5.57 10.977 -16.938 1 98 255 TYR A N 1
ATOM 1944 C CA . TYR A 1 255 ? 6.309 11.961 -16.156 1 98 255 TYR A CA 1
ATOM 1945 C C . TYR A 1 255 ? 5.863 13.375 -16.484 1 98 255 TYR A C 1
ATOM 1947 O O . TYR A 1 255 ? 5.676 13.719 -17.656 1 98 255 TYR A O 1
ATOM 1955 N N . PRO A 1 256 ? 5.688 14.164 -15.508 1 97.94 256 PRO A N 1
ATOM 1956 C CA . PRO A 1 256 ? 5.203 15.516 -15.781 1 97.94 256 PRO A CA 1
ATOM 1957 C C . PRO A 1 256 ? 6.289 16.422 -16.359 1 97.94 256 PRO A C 1
ATOM 1959 O O . PRO A 1 256 ? 5.98 17.469 -16.938 1 97.94 256 PRO A O 1
ATOM 1962 N N . ASN A 1 257 ? 7.594 16.109 -16.109 1 97.69 257 ASN A N 1
ATOM 1963 C CA . ASN A 1 257 ? 8.711 16.891 -16.625 1 97.69 257 ASN A CA 1
ATOM 1964 C C . ASN A 1 257 ? 9.984 16.062 -16.719 1 97.69 257 ASN A C 1
ATOM 1966 O O . ASN A 1 257 ? 9.992 14.891 -16.344 1 97.69 257 ASN A O 1
ATOM 1970 N N . GLU A 1 258 ? 11.016 16.672 -17.234 1 96.5 258 GLU A N 1
ATOM 1971 C CA . GLU A 1 258 ? 12.289 15.992 -17.484 1 96.5 258 GLU A CA 1
ATOM 1972 C C . GLU A 1 258 ? 12.969 15.602 -16.172 1 96.5 258 GLU A C 1
ATOM 1974 O O . GLU A 1 258 ? 13.617 14.555 -16.094 1 96.5 258 GLU A O 1
ATOM 1979 N N . SER A 1 259 ? 12.773 16.344 -15.227 1 95.94 259 SER A N 1
ATOM 1980 C CA . SER A 1 259 ? 13.391 16.047 -13.938 1 95.94 259 SER A CA 1
ATOM 1981 C C . SER A 1 259 ? 12.898 14.711 -13.391 1 95.94 259 SER A C 1
ATOM 1983 O O . SER A 1 259 ? 13.695 13.883 -12.961 1 95.94 259 SER A O 1
ATOM 1985 N N . GLN A 1 260 ? 11.625 14.508 -13.438 1 96.56 260 GLN A N 1
ATOM 1986 C CA . GLN A 1 260 ? 11.039 13.266 -12.93 1 96.56 260 GLN A CA 1
ATOM 1987 C C . GLN A 1 260 ? 11.414 12.086 -13.82 1 96.56 260 GLN A C 1
ATOM 1989 O O . GLN A 1 260 ? 11.641 10.977 -13.328 1 96.56 260 GLN A O 1
ATOM 1994 N N . ARG A 1 261 ? 11.43 12.328 -15.086 1 96.81 261 ARG A N 1
ATOM 1995 C CA . ARG A 1 261 ? 11.875 11.266 -15.984 1 96.81 261 ARG A CA 1
ATOM 1996 C C . ARG A 1 261 ? 13.297 10.828 -15.648 1 96.81 261 ARG A C 1
ATOM 1998 O O . ARG A 1 261 ? 13.562 9.633 -15.5 1 96.81 261 ARG A O 1
ATOM 2005 N N . TRP A 1 262 ? 14.203 11.797 -15.547 1 95.56 262 TRP A N 1
ATOM 2006 C CA . TRP A 1 262 ? 15.609 11.508 -15.266 1 95.56 262 TRP A CA 1
ATOM 2007 C C . TRP A 1 262 ? 15.742 10.766 -13.938 1 95.56 262 TRP A C 1
ATOM 2009 O O . TRP A 1 262 ? 16.484 9.789 -13.836 1 95.56 262 TRP A O 1
ATOM 2019 N N . MET A 1 263 ? 15.031 11.219 -12.922 1 93.38 263 MET A N 1
ATOM 2020 C CA . MET A 1 263 ? 15.102 10.656 -11.57 1 93.38 263 MET A CA 1
ATOM 2021 C C . MET A 1 263 ? 14.742 9.18 -11.578 1 93.38 263 MET A C 1
ATOM 2023 O O . MET A 1 263 ? 15.305 8.391 -10.812 1 93.38 263 MET A O 1
ATOM 2027 N N . HIS A 1 264 ? 13.805 8.781 -12.445 1 93.94 264 HIS A N 1
ATOM 2028 C CA . HIS A 1 264 ? 13.273 7.426 -12.359 1 93.94 264 HIS A CA 1
ATOM 2029 C C . HIS A 1 264 ? 13.883 6.527 -13.43 1 93.94 264 HIS A C 1
ATOM 2031 O O . HIS A 1 264 ? 13.812 5.301 -13.328 1 93.94 264 HIS A O 1
ATOM 2037 N N . GLU A 1 265 ? 14.516 7.113 -14.422 1 92.56 265 GLU A N 1
ATOM 2038 C CA . GLU A 1 265 ? 15.031 6.289 -15.516 1 92.56 265 GLU A CA 1
ATOM 2039 C C . GLU A 1 265 ? 16.562 6.328 -15.562 1 92.56 265 GLU A C 1
ATOM 2041 O O . GLU A 1 265 ? 17.188 5.426 -16.109 1 92.56 265 GLU A O 1
ATOM 2046 N N . GLU A 1 266 ? 17.188 7.406 -14.953 1 92.25 266 GLU A N 1
ATOM 2047 C CA . GLU A 1 266 ? 18.609 7.598 -15.227 1 92.25 266 GLU A CA 1
ATOM 2048 C C . GLU A 1 266 ? 19.391 7.867 -13.945 1 92.25 266 GLU A C 1
ATOM 2050 O O . GLU A 1 266 ? 20.609 7.973 -13.969 1 92.25 266 GLU A O 1
ATOM 2055 N N . SER A 1 267 ? 18.719 7.918 -12.828 1 90.06 267 SER A N 1
ATOM 2056 C CA . SER A 1 267 ? 19.391 8.359 -11.602 1 90.06 267 SER A CA 1
ATOM 2057 C C . SER A 1 267 ? 20.094 7.199 -10.914 1 90.06 267 SER A C 1
ATOM 2059 O O . SER A 1 267 ? 20.656 7.367 -9.828 1 90.06 267 SER A O 1
ATOM 2061 N N . GLY A 1 268 ? 20.062 6.039 -11.43 1 84.5 268 GLY A N 1
ATOM 2062 C CA . GLY A 1 268 ? 20.641 4.848 -10.828 1 84.5 268 GLY A CA 1
ATOM 2063 C C . GLY A 1 268 ? 22.031 5.066 -10.289 1 84.5 268 GLY A C 1
ATOM 2064 O O . GLY A 1 268 ? 22.297 4.82 -9.109 1 84.5 268 GLY A O 1
ATOM 2065 N N . PRO A 1 269 ? 22.953 5.594 -11.086 1 85.56 269 PRO A N 1
ATOM 2066 C CA . PRO A 1 269 ? 24.328 5.828 -10.633 1 85.56 269 PRO A CA 1
ATOM 2067 C C . PRO A 1 269 ? 24.406 6.836 -9.492 1 85.56 269 PRO A C 1
ATOM 2069 O O . PRO A 1 269 ? 25.25 6.699 -8.602 1 85.56 269 PRO A O 1
ATOM 2072 N N . SER A 1 270 ? 23.562 7.832 -9.508 1 86.56 270 SER A N 1
ATOM 2073 C CA . SER A 1 270 ? 23.531 8.812 -8.43 1 86.56 270 SER A CA 1
ATOM 2074 C C . SER A 1 270 ? 23.109 8.172 -7.109 1 86.56 270 SER A C 1
ATOM 2076 O O . SER A 1 270 ? 23.734 8.398 -6.07 1 86.56 270 SER A O 1
ATOM 2078 N N . TRP A 1 271 ? 22.109 7.352 -7.164 1 83 271 TRP A N 1
ATOM 2079 C CA . TRP A 1 271 ? 21.641 6.656 -5.973 1 83 271 TRP A CA 1
ATOM 2080 C C . TRP A 1 271 ? 22.703 5.703 -5.438 1 83 271 TRP A C 1
ATOM 2082 O O . TRP A 1 271 ? 22.906 5.613 -4.227 1 83 271 TRP A O 1
ATOM 2092 N N . ALA A 1 272 ? 23.312 5.031 -6.355 1 82.38 272 ALA A N 1
ATOM 2093 C CA . ALA A 1 272 ? 24.359 4.102 -5.953 1 82.38 272 ALA A CA 1
ATOM 2094 C C . ALA A 1 272 ? 25.469 4.824 -5.176 1 82.38 272 ALA A C 1
ATOM 2096 O O . ALA A 1 272 ? 25.906 4.34 -4.133 1 82.38 272 ALA A O 1
ATOM 2097 N N . ARG A 1 273 ? 25.844 6.012 -5.625 1 83.62 273 ARG A N 1
ATOM 2098 C CA . ARG A 1 273 ? 26.859 6.801 -4.957 1 83.62 273 ARG A CA 1
ATOM 2099 C C . ARG A 1 273 ? 26.375 7.297 -3.6 1 83.62 273 ARG A C 1
ATOM 2101 O O . ARG A 1 273 ? 27.141 7.277 -2.623 1 83.62 273 ARG A O 1
ATOM 2108 N N . ALA A 1 274 ? 25.203 7.723 -3.588 1 81.31 274 ALA A N 1
ATOM 2109 C CA . ALA A 1 274 ? 24.625 8.25 -2.35 1 81.31 274 ALA A CA 1
ATOM 2110 C C . ALA A 1 274 ? 24.547 7.164 -1.276 1 81.31 274 ALA A C 1
ATOM 2112 O O . ALA A 1 274 ? 24.922 7.402 -0.123 1 81.31 274 ALA A O 1
ATOM 2113 N N . TYR A 1 275 ? 24.141 6.02 -1.644 1 78.88 275 TYR A N 1
ATOM 2114 C CA . TYR A 1 275 ? 24 4.934 -0.68 1 78.88 275 TYR A CA 1
ATOM 2115 C C . TYR A 1 275 ? 25.359 4.418 -0.23 1 78.88 275 TYR A C 1
ATOM 2117 O 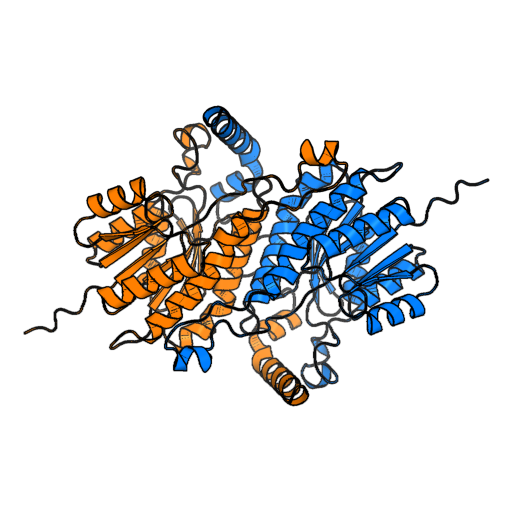O . TYR A 1 275 ? 25.531 4.02 0.926 1 78.88 275 TYR A O 1
ATOM 2125 N N . GLN A 1 276 ? 26.281 4.41 -1.132 1 79.25 276 GLN A N 1
ATOM 2126 C CA . GLN A 1 276 ? 27.641 4.043 -0.744 1 79.25 276 GLN A CA 1
ATOM 2127 C C . GLN A 1 276 ? 28.188 4.988 0.328 1 79.25 276 GLN A C 1
ATOM 2129 O O . GLN A 1 276 ? 28.797 4.543 1.305 1 79.25 276 GLN A O 1
ATOM 2134 N N . ALA A 1 277 ? 27.938 6.223 0.101 1 77.81 277 ALA A N 1
ATOM 2135 C CA . ALA A 1 277 ? 28.375 7.219 1.075 1 77.81 277 ALA A CA 1
ATOM 2136 C C . ALA A 1 277 ? 27.641 7.051 2.402 1 77.81 277 ALA A C 1
ATOM 2138 O O . ALA A 1 277 ? 28.25 7.188 3.471 1 77.81 277 ALA A O 1
ATOM 2139 N N . TYR A 1 278 ? 26.375 6.773 2.334 1 74.62 278 TYR A N 1
ATOM 2140 C CA . TYR A 1 278 ? 25.547 6.574 3.514 1 74.62 278 TYR A CA 1
ATOM 2141 C C . TYR A 1 278 ? 26.031 5.383 4.328 1 74.62 278 TYR A C 1
ATOM 2143 O O . TYR A 1 278 ? 26.203 5.484 5.543 1 74.62 278 TYR A O 1
ATOM 2151 N N . PHE A 1 279 ? 26.25 4.293 3.711 1 71.62 279 PHE A N 1
ATOM 2152 C CA . PHE A 1 279 ? 26.656 3.084 4.414 1 71.62 279 PHE A CA 1
ATOM 2153 C C . PHE A 1 279 ? 28.078 3.225 4.945 1 71.62 279 PHE A C 1
ATOM 2155 O O . PHE A 1 279 ? 28.406 2.693 6.008 1 71.62 279 PHE A O 1
ATOM 2162 N N . LYS A 1 280 ? 28.953 3.93 4.266 1 70.06 280 LYS A N 1
ATOM 2163 C CA . LYS A 1 280 ? 30.312 4.172 4.719 1 70.06 280 LYS A CA 1
ATOM 2164 C C . LYS A 1 280 ? 30.328 5.039 5.977 1 70.06 280 LYS A C 1
ATOM 2166 O O . LYS A 1 280 ? 31.188 4.871 6.844 1 70.06 280 LYS A O 1
ATOM 2171 N N . SER A 1 281 ? 29.266 5.887 6.074 1 65.88 281 SER A N 1
ATOM 2172 C CA . SER A 1 281 ? 29.203 6.797 7.215 1 65.88 281 SER A CA 1
ATOM 2173 C C . SER A 1 281 ? 28.672 6.086 8.453 1 65.88 281 SER A C 1
ATOM 2175 O O . SER A 1 281 ? 28.844 6.578 9.578 1 65.88 281 SER A O 1
ATOM 2177 N N . LYS A 1 282 ? 28.094 4.938 8.375 1 59.97 282 LYS A N 1
ATOM 2178 C CA . LYS A 1 282 ? 27.562 4.16 9.5 1 59.97 282 LYS A CA 1
ATOM 2179 C C . LYS A 1 282 ? 28.594 3.146 9.992 1 59.97 282 LYS A C 1
ATOM 2181 O O . LYS A 1 282 ? 28.391 2.51 11.023 1 59.97 282 LYS A O 1
ATOM 2186 N N . LEU A 1 283 ? 29.625 2.873 9.195 1 49.59 283 LEU A N 1
ATOM 2187 C CA . LEU A 1 283 ? 30.75 2.057 9.648 1 49.59 283 LEU A CA 1
ATOM 2188 C C . LEU A 1 283 ? 31.734 2.883 10.477 1 49.59 283 LEU A C 1
ATOM 2190 O O . LEU A 1 283 ? 31.984 4.051 10.172 1 49.59 283 LEU A O 1
ATOM 2194 N N . MET B 1 1 ? -15.57 42.125 24.219 1 26.38 1 MET B N 1
ATOM 2195 C CA . MET B 1 1 ? -14.25 41.469 24.297 1 26.38 1 MET B CA 1
ATOM 2196 C C . MET B 1 1 ? -14.047 40.5 23.125 1 26.38 1 MET B C 1
ATOM 2198 O O . MET B 1 1 ? -14.867 39.625 22.906 1 26.38 1 MET B O 1
ATOM 2202 N N . GLY B 1 2 ? -13.594 40.969 21.984 1 30.94 2 GLY B N 1
ATOM 2203 C CA . GLY B 1 2 ? -13.641 40.312 20.688 1 30.94 2 GLY B CA 1
ATOM 2204 C C . GLY B 1 2 ? -13.227 38.844 20.766 1 30.94 2 GLY B C 1
ATOM 2205 O O . GLY B 1 2 ? -12.359 38.5 21.578 1 30.94 2 GLY B O 1
ATOM 2206 N N . TYR B 1 3 ? -14.125 37.938 20.703 1 35.41 3 TYR B N 1
ATOM 2207 C CA . TYR B 1 3 ? -13.828 36.5 20.703 1 35.41 3 TYR B CA 1
ATOM 2208 C C . TYR B 1 3 ? -12.523 36.219 19.969 1 35.41 3 TYR B C 1
ATOM 2210 O O . TYR B 1 3 ? -12.453 36.375 18.75 1 35.41 3 TYR B O 1
ATOM 2218 N N . THR B 1 4 ? -11.359 36.781 20.297 1 43.03 4 THR B N 1
ATOM 2219 C CA . THR B 1 4 ? -10.07 36.5 19.656 1 43.03 4 THR B CA 1
ATOM 2220 C C . THR B 1 4 ? -10 35.031 19.234 1 43.03 4 THR B C 1
ATOM 2222 O O . THR B 1 4 ? -10.133 34.125 20.062 1 43.03 4 THR B O 1
ATOM 2225 N N . ALA B 1 5 ? -10.602 34.688 18.188 1 53.38 5 ALA B N 1
ATOM 2226 C CA . ALA B 1 5 ? -10.82 33.375 17.578 1 53.38 5 ALA B CA 1
ATOM 2227 C C . ALA B 1 5 ? -9.625 32.469 17.797 1 53.38 5 ALA B C 1
ATOM 2229 O O . ALA B 1 5 ? -8.477 32.906 17.703 1 53.38 5 ALA B O 1
ATOM 2230 N N . ALA B 1 6 ? -9.703 31.344 18.672 1 74.69 6 ALA B N 1
ATOM 2231 C CA . ALA B 1 6 ? -8.648 30.406 19.047 1 74.69 6 ALA B CA 1
ATOM 2232 C C . ALA B 1 6 ? -7.766 30.062 17.844 1 74.69 6 ALA B C 1
ATOM 2234 O O . ALA B 1 6 ? -8.258 29.938 16.719 1 74.69 6 ALA B O 1
ATOM 2235 N N . SER B 1 7 ? -6.508 30.469 17.875 1 93.75 7 SER B N 1
ATOM 2236 C CA . SER B 1 7 ? -5.512 30.125 16.875 1 93.75 7 SE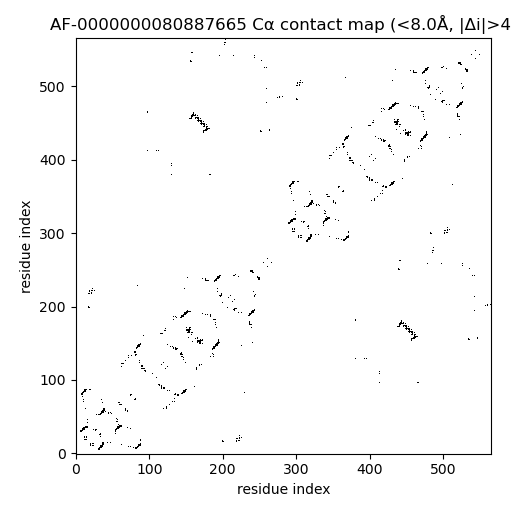R B CA 1
ATOM 2237 C C . SER B 1 7 ? -5.711 28.688 16.375 1 93.75 7 SER B C 1
ATOM 2239 O O . SER B 1 7 ? -6.023 27.797 17.156 1 93.75 7 SER B O 1
ATOM 2241 N N . PRO B 1 8 ? -5.73 28.578 15.016 1 97.12 8 PRO B N 1
ATOM 2242 C CA . PRO B 1 8 ? -5.844 27.203 14.523 1 97.12 8 PRO B CA 1
ATOM 2243 C C . PRO B 1 8 ? -4.707 26.297 15.008 1 97.12 8 PRO B C 1
ATOM 2245 O O . PRO B 1 8 ? -3.646 26.797 15.391 1 97.12 8 PRO B O 1
ATOM 2248 N N . VAL B 1 9 ? -4.945 25 15.039 1 98.38 9 VAL B N 1
ATOM 2249 C CA . VAL B 1 9 ? -4.012 24.047 15.641 1 98.38 9 VAL B CA 1
ATOM 2250 C C . VAL B 1 9 ? -3.643 22.969 14.617 1 98.38 9 VAL B C 1
ATOM 2252 O O . VAL B 1 9 ? -4.512 22.438 13.922 1 98.38 9 VAL B O 1
ATOM 2255 N N . ALA B 1 10 ? -2.305 22.656 14.555 1 98.88 10 ALA B N 1
ATOM 2256 C CA . ALA B 1 10 ? -1.798 21.656 13.625 1 98.88 10 ALA B CA 1
ATOM 2257 C C . ALA B 1 10 ? -0.965 20.609 14.359 1 98.88 10 ALA B C 1
ATOM 2259 O O . ALA B 1 10 ? -0.247 20.922 15.312 1 98.88 10 ALA B O 1
ATOM 2260 N N . ILE B 1 11 ? -1.1 19.375 13.961 1 98.94 11 ILE B N 1
ATOM 2261 C CA . ILE B 1 11 ? -0.159 18.312 14.289 1 98.94 11 ILE B CA 1
ATOM 2262 C C . ILE B 1 11 ? 0.678 17.969 13.055 1 98.94 11 ILE B C 1
ATOM 2264 O O . ILE B 1 11 ? 0.14 17.797 11.961 1 98.94 11 ILE B O 1
ATOM 2268 N N . ILE B 1 12 ? 1.976 17.906 13.219 1 98.94 12 ILE B N 1
ATOM 2269 C CA . ILE B 1 12 ? 2.885 17.516 12.148 1 98.94 12 ILE B CA 1
ATOM 2270 C C . ILE B 1 12 ? 3.768 16.359 12.609 1 98.94 12 ILE B C 1
ATOM 2272 O O . ILE B 1 12 ? 4.609 16.531 13.5 1 98.94 12 ILE B O 1
ATOM 2276 N N . THR B 1 13 ? 3.582 15.18 12.047 1 98.81 13 THR B N 1
ATOM 2277 C CA . THR B 1 13 ? 4.5 14.078 12.328 1 98.81 13 THR B CA 1
ATOM 2278 C C . THR B 1 13 ? 5.766 14.203 11.492 1 98.81 13 THR B C 1
ATOM 2280 O O . THR B 1 13 ? 5.73 14.719 10.375 1 98.81 13 THR B O 1
ATOM 2283 N N . GLY B 1 14 ? 6.844 13.68 12.055 1 97.19 14 GLY B N 1
ATOM 2284 C CA . GLY B 1 14 ? 8.109 13.977 11.406 1 97.19 14 GLY B CA 1
ATOM 2285 C C . GLY B 1 14 ? 8.414 15.461 11.344 1 97.19 14 GLY B C 1
ATOM 2286 O O . GLY B 1 14 ? 8.898 15.961 10.328 1 97.19 14 GLY B O 1
ATOM 2287 N N . GLY B 1 15 ? 8.086 16.156 12.344 1 96.69 15 GLY B N 1
ATOM 2288 C CA . GLY B 1 15 ? 8.07 17.609 12.305 1 96.69 15 GLY B CA 1
ATOM 2289 C C . GLY B 1 15 ? 9.406 18.234 12.656 1 96.69 15 GLY B C 1
ATOM 2290 O O . GLY B 1 15 ? 9.578 19.453 12.547 1 96.69 15 GLY B O 1
ATOM 2291 N N . ALA B 1 16 ? 10.43 17.422 12.969 1 94.12 16 ALA B N 1
ATOM 2292 C CA . ALA B 1 16 ? 11.648 17.953 13.562 1 94.12 16 ALA B CA 1
ATOM 2293 C C . ALA B 1 16 ? 12.68 18.297 12.484 1 94.12 16 ALA B C 1
ATOM 2295 O O . ALA B 1 16 ? 13.734 18.859 12.781 1 94.12 16 ALA B O 1
ATOM 2296 N N . SER B 1 17 ? 12.438 17.922 11.242 1 88.94 17 SER B N 1
ATOM 2297 C CA . SER B 1 17 ? 13.414 18.172 10.195 1 88.94 17 SER B CA 1
ATOM 2298 C C . SER B 1 17 ? 12.75 18.172 8.82 1 88.94 17 SER B C 1
ATOM 2300 O O . SER B 1 17 ? 11.555 17.906 8.695 1 88.94 17 SER B O 1
ATOM 2302 N N . GLY B 1 18 ? 13.477 18.703 7.875 1 91.5 18 GLY B N 1
ATOM 2303 C CA . GLY B 1 18 ? 13.086 18.562 6.48 1 91.5 18 GLY B CA 1
ATOM 2304 C C . GLY B 1 18 ? 11.758 19.219 6.168 1 91.5 18 GLY B C 1
ATOM 2305 O O . GLY B 1 18 ? 11.539 20.391 6.496 1 91.5 18 GLY B O 1
ATOM 2306 N N . ILE B 1 19 ? 10.953 18.453 5.496 1 94.81 19 ILE B N 1
ATOM 2307 C CA . ILE B 1 19 ? 9.648 18.938 5.047 1 94.81 19 ILE B CA 1
ATOM 2308 C C . ILE B 1 19 ? 8.789 19.297 6.254 1 94.81 19 ILE B C 1
ATOM 2310 O O . ILE B 1 19 ? 8.156 20.359 6.277 1 94.81 19 ILE B O 1
ATOM 2314 N N . GLY B 1 20 ? 8.812 18.469 7.281 1 97 20 GLY B N 1
ATOM 2315 C CA . GLY B 1 20 ? 8.016 18.703 8.469 1 97 20 GLY B CA 1
ATOM 2316 C C . GLY B 1 20 ? 8.352 20.016 9.164 1 97 20 GLY B C 1
ATOM 2317 O O . GLY B 1 20 ? 7.457 20.781 9.523 1 97 20 GLY B O 1
ATOM 2318 N N . LEU B 1 21 ? 9.625 20.25 9.305 1 96.75 21 LEU B N 1
ATOM 2319 C CA . LEU B 1 21 ? 10.047 21.5 9.938 1 96.75 21 LEU B CA 1
ATOM 2320 C C . LEU B 1 21 ? 9.695 22.703 9.062 1 96.75 21 LEU B C 1
ATOM 2322 O O . LEU B 1 21 ? 9.32 23.75 9.578 1 96.75 21 LEU B O 1
ATOM 2326 N N . GLY B 1 22 ? 9.805 22.531 7.758 1 97.19 22 GLY B N 1
ATOM 2327 C CA . GLY B 1 22 ? 9.391 23.578 6.84 1 97.19 22 GLY B CA 1
ATOM 2328 C C . GLY B 1 22 ? 7.926 23.953 6.977 1 97.19 22 GLY B C 1
ATOM 2329 O O . GLY B 1 22 ? 7.582 25.141 7.012 1 97.19 22 GLY B O 1
ATOM 2330 N N . ILE B 1 23 ? 7.047 22.969 7.098 1 98.12 23 ILE B N 1
ATOM 2331 C CA . ILE B 1 23 ? 5.617 23.188 7.27 1 98.12 23 ILE B CA 1
ATOM 2332 C C . ILE B 1 23 ? 5.355 23.875 8.602 1 98.12 23 ILE B C 1
ATOM 2334 O O . ILE B 1 23 ? 4.586 24.844 8.672 1 98.12 23 ILE B O 1
ATOM 2338 N N . ALA B 1 24 ? 6.023 23.391 9.633 1 98.44 24 ALA B N 1
ATOM 2339 C CA . ALA B 1 24 ? 5.848 23.953 10.969 1 98.44 24 ALA B CA 1
ATOM 2340 C C . ALA B 1 24 ? 6.238 25.422 10.992 1 98.44 24 ALA B C 1
ATOM 2342 O O . ALA B 1 24 ? 5.504 26.266 11.531 1 98.44 24 ALA B O 1
ATOM 2343 N N . THR B 1 25 ? 7.391 25.719 10.445 1 98.5 25 THR B N 1
ATOM 2344 C CA . THR B 1 25 ? 7.879 27.094 10.383 1 98.5 25 THR B CA 1
ATOM 2345 C C . THR B 1 25 ? 6.871 27.984 9.688 1 98.5 25 THR B C 1
ATOM 2347 O O . THR B 1 25 ? 6.551 29.078 10.18 1 98.5 25 THR B O 1
ATOM 2350 N N . HIS B 1 26 ? 6.355 27.516 8.602 1 98.56 26 HIS B N 1
ATOM 2351 C CA . HIS B 1 26 ? 5.391 28.266 7.805 1 98.56 26 HIS B CA 1
ATOM 2352 C C . HIS B 1 26 ? 4.113 28.531 8.594 1 98.56 26 HIS B C 1
ATOM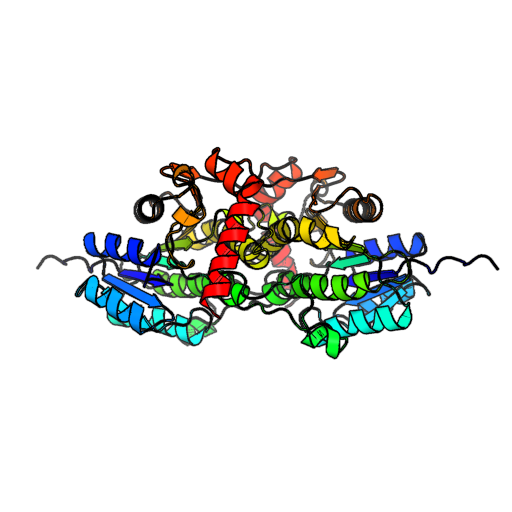 2354 O O . HIS B 1 26 ? 3.611 29.656 8.617 1 98.56 26 HIS B O 1
ATOM 2360 N N . LEU B 1 27 ? 3.58 27.547 9.281 1 98.5 27 LEU B N 1
ATOM 2361 C CA . LEU B 1 27 ? 2.311 27.656 9.992 1 98.5 27 LEU B CA 1
ATOM 2362 C C . LEU B 1 27 ? 2.457 28.547 11.234 1 98.5 27 LEU B C 1
ATOM 2364 O O . LEU B 1 27 ? 1.569 29.344 11.539 1 98.5 27 LEU B O 1
ATOM 2368 N N . VAL B 1 28 ? 3.572 28.438 11.93 1 98.31 28 VAL B N 1
ATOM 2369 C CA . VAL B 1 28 ? 3.822 29.281 13.086 1 98.31 28 VAL B CA 1
ATOM 2370 C C . VAL B 1 28 ? 3.859 30.75 12.656 1 98.31 28 VAL B C 1
ATOM 2372 O O . VAL B 1 28 ? 3.281 31.609 13.32 1 98.31 28 VAL B O 1
ATOM 2375 N N . ALA B 1 29 ? 4.5 30.984 11.562 1 97.94 29 ALA B N 1
ATOM 2376 C CA . ALA B 1 29 ? 4.582 32.344 11.031 1 97.94 29 ALA B CA 1
ATOM 2377 C C . ALA B 1 29 ? 3.195 32.875 10.711 1 97.94 29 ALA B C 1
ATOM 2379 O O . ALA B 1 29 ? 2.979 34.094 10.727 1 97.94 29 ALA B O 1
ATOM 2380 N N . LYS B 1 30 ? 2.221 32.031 10.477 1 97.56 30 LYS B N 1
ATOM 2381 C CA . LYS B 1 30 ? 0.855 32.438 10.148 1 97.56 30 LYS B CA 1
ATOM 2382 C C . LYS B 1 30 ? -0.022 32.469 11.391 1 97.56 30 LYS B C 1
ATOM 2384 O O . LYS B 1 30 ? -1.231 32.688 11.297 1 97.56 30 LYS B O 1
ATOM 2389 N N . GLY B 1 31 ? 0.555 32.125 12.547 1 97.44 31 GLY B N 1
ATOM 2390 C CA . GLY B 1 31 ? -0.161 32.281 13.805 1 97.44 31 GLY B CA 1
ATOM 2391 C C . GLY B 1 31 ? -0.779 31 14.305 1 97.44 31 GLY B C 1
ATOM 2392 O O . GLY B 1 31 ? -1.586 31.016 15.234 1 97.44 31 GLY B O 1
ATOM 2393 N N . TRP B 1 32 ? -0.409 29.859 13.719 1 98.12 32 TRP B N 1
ATOM 2394 C CA . TRP B 1 32 ? -0.936 28.562 14.156 1 98.12 32 TRP B CA 1
ATOM 2395 C C . TRP B 1 32 ? -0.229 28.078 15.422 1 98.12 32 TRP B C 1
ATOM 2397 O O . TRP B 1 32 ? 0.954 28.375 15.625 1 98.12 32 TRP B O 1
ATOM 2407 N N . ASN B 1 33 ? -0.953 27.391 16.281 1 98.25 33 ASN B N 1
ATOM 2408 C CA . ASN B 1 33 ? -0.322 26.516 17.266 1 98.25 33 ASN B CA 1
ATOM 2409 C C . ASN B 1 33 ? 0.058 25.172 16.641 1 98.25 33 ASN B C 1
ATOM 2411 O O . ASN B 1 33 ? -0.773 24.516 16 1 98.25 33 ASN B O 1
ATOM 2415 N N . VAL B 1 34 ? 1.345 24.797 16.812 1 98.69 34 VAL B N 1
ATOM 2416 C CA . VAL B 1 34 ? 1.83 23.625 16.094 1 98.69 34 VAL B CA 1
ATOM 2417 C C . VAL B 1 34 ? 2.395 22.609 17.094 1 98.69 34 VAL B C 1
ATOM 2419 O O . VAL B 1 34 ? 3.223 22.969 17.938 1 98.69 34 VAL B O 1
ATOM 2422 N N . VAL B 1 35 ? 1.936 21.391 17.047 1 98.81 35 VAL B N 1
ATOM 2423 C CA . VAL B 1 35 ? 2.52 20.281 17.797 1 98.81 35 VAL B CA 1
ATOM 2424 C C . VAL B 1 35 ? 3.41 19.453 16.875 1 98.81 35 VAL B C 1
ATOM 2426 O O . VAL B 1 35 ? 2.926 18.828 15.922 1 98.81 35 VAL B O 1
ATOM 2429 N N . LEU B 1 36 ? 4.711 19.438 17.172 1 98.62 36 LEU B N 1
ATOM 2430 C CA . LEU B 1 36 ? 5.688 18.641 16.453 1 98.62 36 LEU B CA 1
ATOM 2431 C C . LEU B 1 36 ? 5.805 17.25 17.062 1 98.62 36 LEU B C 1
ATOM 2433 O O . LEU B 1 36 ? 6.039 17.109 18.266 1 98.62 36 LEU B O 1
ATOM 2437 N N . ALA B 1 37 ? 5.598 16.281 16.266 1 98.81 37 ALA B N 1
ATOM 2438 C CA . ALA B 1 37 ? 5.789 14.883 16.672 1 98.81 37 ALA B CA 1
ATOM 2439 C C . ALA B 1 37 ? 6.953 14.25 15.93 1 98.81 37 ALA B C 1
ATOM 2441 O O . ALA B 1 37 ? 7.035 14.336 14.703 1 98.81 37 ALA B O 1
ATOM 2442 N N . ASP B 1 38 ? 7.816 13.617 16.625 1 97.81 38 ASP B N 1
ATOM 2443 C CA . ASP B 1 38 ? 8.984 12.961 16.031 1 97.81 38 ASP B CA 1
ATOM 2444 C C . ASP B 1 38 ? 9.531 11.891 16.969 1 97.81 38 ASP B C 1
ATOM 2446 O O . ASP B 1 38 ? 9.242 11.891 18.172 1 97.81 38 ASP B O 1
ATOM 2450 N N . ILE B 1 39 ? 10.312 11.047 16.406 1 97.12 39 ILE B N 1
ATOM 2451 C CA . ILE B 1 39 ? 10.852 9.938 17.188 1 97.12 39 ILE B CA 1
ATOM 2452 C C . ILE B 1 39 ? 12.102 10.383 17.922 1 97.12 39 ILE B C 1
ATOM 2454 O O . ILE B 1 39 ? 12.477 9.797 18.938 1 97.12 39 ILE B O 1
ATOM 2458 N N . ASN B 1 40 ? 12.758 11.406 17.453 1 95.44 40 ASN B N 1
ATOM 2459 C CA . ASN B 1 40 ? 13.992 11.891 18.062 1 95.44 40 ASN B CA 1
ATOM 2460 C C . ASN B 1 40 ? 13.719 13.047 19.031 1 95.44 40 ASN B C 1
ATOM 2462 O O . ASN B 1 40 ? 13.422 14.164 18.594 1 95.44 40 ASN B O 1
ATOM 2466 N N . PRO B 1 41 ? 13.906 12.836 20.297 1 96.75 41 PRO B N 1
ATOM 2467 C CA . PRO B 1 41 ? 13.555 13.891 21.25 1 96.75 41 PRO B CA 1
ATOM 2468 C C . PRO B 1 41 ? 14.5 15.086 21.188 1 96.75 41 PRO B C 1
ATOM 2470 O O . PRO B 1 41 ? 14.086 16.219 21.406 1 96.75 41 PRO B O 1
ATOM 2473 N N . LYS B 1 42 ? 15.75 14.844 20.875 1 96.88 42 LYS B N 1
ATOM 2474 C CA . LYS B 1 42 ? 16.719 15.93 20.844 1 96.88 42 LYS B CA 1
ATOM 2475 C C . LYS B 1 42 ? 16.422 16.906 19.719 1 96.88 42 LYS B C 1
ATOM 2477 O O . LYS B 1 42 ? 16.281 18.109 19.953 1 96.88 42 LYS B O 1
ATOM 2482 N N . THR B 1 43 ? 16.25 16.406 18.562 1 95.19 43 THR B N 1
ATOM 2483 C CA . THR B 1 43 ? 15.977 17.266 17.406 1 95.19 43 THR B CA 1
ATOM 2484 C C . THR B 1 43 ? 14.578 17.859 17.5 1 95.19 43 THR B C 1
ATOM 2486 O O . THR B 1 43 ? 14.352 19 17.078 1 95.19 43 THR B O 1
ATOM 2489 N N . GLY B 1 44 ? 13.625 17.125 18.078 1 97.62 44 GLY B N 1
ATOM 2490 C CA . GLY B 1 44 ? 12.273 17.625 18.234 1 97.62 44 GLY B CA 1
ATOM 2491 C C . GLY B 1 44 ? 12.18 18.797 19.203 1 97.62 44 GLY B C 1
ATOM 2492 O O . GLY B 1 44 ? 11.531 19.797 18.891 1 97.62 44 GLY B O 1
ATOM 2493 N N . THR B 1 45 ? 12.859 18.672 20.312 1 97.81 45 THR B N 1
ATOM 2494 C CA . THR B 1 45 ? 12.867 19.75 21.297 1 97.81 45 THR B CA 1
ATOM 2495 C C . THR B 1 45 ? 13.531 21 20.734 1 97.81 45 THR B C 1
ATOM 2497 O O . THR B 1 45 ? 13.016 22.109 20.875 1 97.81 45 THR B O 1
ATOM 2500 N N . ALA B 1 46 ? 14.625 20.766 20.094 1 97.94 46 ALA B N 1
ATOM 2501 C CA . ALA B 1 46 ? 15.344 21.891 19.484 1 97.94 46 ALA B CA 1
ATOM 2502 C C . ALA B 1 46 ? 14.484 22.594 18.438 1 97.94 46 ALA B C 1
ATOM 2504 O O . ALA B 1 46 ? 14.484 23.812 18.359 1 97.94 46 ALA B O 1
ATOM 2505 N N . ALA B 1 47 ? 13.766 21.828 17.641 1 97.81 47 ALA B N 1
ATOM 2506 C CA . ALA B 1 47 ? 12.898 22.375 16.594 1 97.81 47 ALA B CA 1
ATOM 2507 C C . ALA B 1 47 ? 11.789 23.219 17.219 1 97.81 47 ALA B C 1
ATOM 2509 O O . ALA B 1 47 ? 11.547 24.359 16.781 1 97.81 47 ALA B O 1
ATOM 2510 N N . ALA B 1 48 ? 11.141 22.719 18.219 1 98.19 48 ALA B N 1
ATOM 2511 C CA . ALA B 1 48 ? 10.055 23.453 18.859 1 98.19 48 ALA B CA 1
ATOM 2512 C C . ALA B 1 48 ? 10.57 24.75 19.484 1 98.19 48 ALA B C 1
ATOM 2514 O O . ALA B 1 48 ? 9.938 25.797 19.359 1 98.19 48 ALA B O 1
ATOM 2515 N N . GLU B 1 49 ? 11.703 24.672 20.109 1 98.06 49 GLU B N 1
ATOM 2516 C CA . GLU B 1 49 ? 12.297 25.859 20.734 1 98.06 49 GLU B CA 1
ATOM 2517 C C . GLU B 1 49 ? 12.617 26.922 19.703 1 98.06 49 GLU B C 1
ATOM 2519 O O . GLU B 1 49 ? 12.391 28.109 19.938 1 98.06 49 GLU B O 1
ATOM 2524 N N . SER B 1 50 ? 13.109 26.453 18.609 1 97.88 50 SER B N 1
ATOM 2525 C CA . SER B 1 50 ? 13.492 27.391 17.562 1 97.88 50 SER B CA 1
ATOM 2526 C C . SER B 1 50 ? 12.273 28.109 16.984 1 97.88 50 SER B C 1
ATOM 2528 O O . SER B 1 50 ? 12.391 29.203 16.438 1 97.88 50 SER B O 1
ATOM 2530 N N . LEU B 1 51 ? 11.086 27.547 17.062 1 98.06 51 LEU B N 1
ATOM 2531 C CA . LEU B 1 51 ? 9.867 28.094 16.484 1 98.06 51 LEU B CA 1
ATOM 2532 C C . LEU B 1 51 ? 9.125 28.969 17.484 1 98.06 51 LEU B C 1
ATOM 2534 O O . LEU B 1 51 ? 8.211 29.703 17.109 1 98.06 51 LEU B O 1
ATOM 2538 N N . GLY B 1 52 ? 9.516 28.859 18.781 1 97.25 52 GLY B N 1
ATOM 2539 C CA . GLY B 1 52 ? 8.953 29.75 19.781 1 97.25 52 GLY B CA 1
ATOM 2540 C C . GLY B 1 52 ? 7.734 29.172 20.484 1 97.25 52 GLY B C 1
ATOM 2541 O O . GLY B 1 52 ? 7.508 27.969 20.438 1 97.25 52 GLY B O 1
ATOM 2542 N N . HIS B 1 53 ? 6.918 29.984 21.125 1 95.88 53 HIS B N 1
ATOM 2543 C CA . HIS B 1 53 ? 5.91 29.578 22.094 1 95.88 53 HIS B CA 1
ATOM 2544 C C . HIS B 1 53 ? 4.719 28.922 21.422 1 95.88 53 HIS B C 1
ATOM 2546 O O . HIS B 1 53 ? 3.914 28.25 22.078 1 95.88 53 HIS B O 1
ATOM 2552 N N . ARG B 1 54 ? 4.641 29.047 20.094 1 96.88 54 ARG B N 1
ATOM 2553 C CA . ARG B 1 54 ? 3.488 28.5 19.391 1 96.88 54 ARG B CA 1
ATOM 2554 C C . ARG B 1 54 ? 3.746 27.062 18.953 1 96.88 54 ARG B C 1
ATOM 2556 O O . ARG B 1 54 ? 2.852 26.406 18.422 1 96.88 54 ARG B O 1
ATOM 2563 N N . ALA B 1 55 ? 4.957 26.594 19.203 1 98.19 55 ALA B N 1
ATOM 2564 C CA . ALA B 1 55 ? 5.309 25.219 18.844 1 98.19 55 ALA B CA 1
ATOM 2565 C C . ALA B 1 55 ? 5.648 24.406 20.078 1 98.19 55 ALA B C 1
ATOM 2567 O O . ALA B 1 55 ? 6.352 24.875 20.984 1 98.19 55 ALA B O 1
ATOM 2568 N N . ILE B 1 56 ? 5.109 23.25 20.141 1 97.81 56 ILE B N 1
ATOM 2569 C CA . ILE B 1 56 ? 5.504 22.312 21.188 1 97.81 56 ILE B CA 1
ATOM 2570 C C . ILE B 1 56 ? 5.906 20.984 20.578 1 97.81 56 ILE B C 1
ATOM 2572 O O . ILE B 1 56 ? 5.465 20.641 19.469 1 97.81 56 ILE B O 1
ATOM 2576 N N . PHE B 1 57 ? 6.766 20.266 21.281 1 98.5 57 PHE B N 1
ATOM 2577 C CA . PHE B 1 57 ? 7.238 18.953 20.844 1 98.5 57 PHE B CA 1
ATOM 2578 C C . PHE B 1 57 ? 6.633 17.844 21.688 1 98.5 57 PHE B C 1
ATOM 2580 O O . PHE B 1 57 ? 6.527 17.984 22.906 1 98.5 57 PHE B O 1
ATOM 2587 N N . GLN B 1 58 ? 6.191 16.859 21.078 1 98.69 58 GLN B N 1
ATOM 2588 C CA . GLN B 1 58 ? 5.836 15.617 21.75 1 98.69 58 GLN B CA 1
ATOM 2589 C C . GLN B 1 58 ? 6.555 14.422 21.125 1 98.69 58 GLN B C 1
ATOM 2591 O O . GLN B 1 58 ? 6.418 14.164 19.922 1 98.69 58 GLN B O 1
ATOM 2596 N N . HIS B 1 59 ? 7.34 13.711 21.938 1 98.75 59 HIS B N 1
ATOM 2597 C CA . HIS B 1 59 ? 7.957 12.469 21.484 1 98.75 59 HIS B CA 1
ATOM 2598 C C . HIS B 1 59 ? 6.902 11.453 21.047 1 98.75 59 HIS B C 1
ATOM 2600 O O . HIS B 1 59 ? 6.027 11.086 21.828 1 98.75 59 HIS B O 1
ATOM 2606 N N . THR B 1 60 ? 7.027 11.039 19.797 1 98.75 60 THR B N 1
ATOM 2607 C CA . THR B 1 60 ? 6.016 10.148 19.234 1 98.75 60 THR B CA 1
ATOM 2608 C C . THR B 1 60 ? 6.648 9.125 18.297 1 98.75 60 THR B C 1
ATOM 2610 O O . THR B 1 60 ? 7.375 9.492 17.375 1 98.75 60 THR B O 1
ATOM 2613 N N . ASP B 1 61 ? 6.441 7.91 18.578 1 98.75 61 ASP B N 1
ATOM 2614 C CA . ASP B 1 61 ? 6.637 6.844 17.609 1 98.75 61 ASP B CA 1
ATOM 2615 C C . ASP B 1 61 ? 5.344 6.547 16.859 1 98.75 61 ASP B C 1
ATOM 2617 O O . ASP B 1 61 ? 4.438 5.906 17.391 1 98.75 61 ASP B O 1
ATOM 2621 N N . VAL B 1 62 ? 5.301 6.988 15.625 1 98.69 62 VAL B N 1
ATOM 2622 C CA . VAL B 1 62 ? 4.043 6.906 14.891 1 98.69 62 VAL B CA 1
ATOM 2623 C C . VAL B 1 62 ? 3.693 5.441 14.625 1 98.69 62 VAL B C 1
ATOM 2625 O O . VAL B 1 62 ? 2.551 5.121 14.289 1 98.69 62 VAL B O 1
ATOM 2628 N N . SER B 1 63 ? 4.672 4.516 14.711 1 98.31 63 SER B N 1
ATOM 2629 C CA . SER B 1 63 ? 4.406 3.098 14.492 1 98.31 63 SER B CA 1
ATOM 2630 C C . SER B 1 63 ? 3.881 2.432 15.758 1 98.31 63 SER B C 1
ATOM 2632 O O . SER B 1 63 ? 3.779 1.206 15.828 1 98.31 63 SER B O 1
ATOM 2634 N N . SER B 1 64 ? 3.646 3.168 16.781 1 98.69 64 SER B N 1
ATOM 2635 C CA . SER B 1 64 ? 2.941 2.752 17.984 1 98.69 64 SER B CA 1
ATOM 2636 C C . SER B 1 64 ? 1.574 3.42 18.078 1 98.69 64 SER B C 1
ATOM 2638 O O . SER B 1 64 ? 1.482 4.645 18.203 1 98.69 64 SER B O 1
ATOM 2640 N N . TRP B 1 65 ? 0.536 2.615 18.109 1 98.5 65 TRP B N 1
ATOM 2641 C CA . TRP B 1 65 ? -0.814 3.158 18.219 1 98.5 65 TRP B CA 1
ATOM 2642 C C . TRP B 1 65 ? -0.96 4.016 19.469 1 98.5 65 TRP B C 1
ATOM 2644 O O . TRP B 1 65 ? -1.453 5.145 19.391 1 98.5 65 TRP B O 1
ATOM 2654 N N . ASP B 1 66 ? -0.485 3.488 20.547 1 98.62 66 ASP B N 1
ATOM 2655 C CA . ASP B 1 66 ? -0.638 4.195 21.812 1 98.62 66 ASP B CA 1
ATOM 2656 C C . ASP B 1 66 ? 0.084 5.543 21.781 1 98.62 66 ASP B C 1
ATOM 2658 O O . ASP B 1 66 ? -0.433 6.543 22.281 1 98.62 66 ASP B O 1
ATOM 2662 N N . SER B 1 67 ? 1.265 5.523 21.203 1 98.81 67 SER B N 1
ATOM 2663 C CA . SER B 1 67 ? 2.045 6.75 21.109 1 98.81 67 SER B CA 1
ATOM 2664 C C . SER B 1 67 ? 1.338 7.793 20.25 1 98.81 67 SER B C 1
ATOM 2666 O O . SER B 1 67 ? 1.264 8.969 20.625 1 98.81 67 SER B O 1
ATOM 2668 N N . GLN B 1 68 ? 0.776 7.418 19.188 1 98.69 68 GLN B N 1
ATOM 2669 C CA . GLN B 1 68 ? 0.088 8.344 18.297 1 98.69 68 GLN B CA 1
ATOM 2670 C C . GLN B 1 68 ? -1.232 8.812 18.906 1 98.69 68 GLN B C 1
ATOM 2672 O O . GLN B 1 68 ? -1.588 9.992 18.797 1 98.69 68 GLN B O 1
ATOM 2677 N N . ALA B 1 69 ? -1.939 7.84 19.484 1 98.75 69 ALA B N 1
ATOM 2678 C CA . ALA B 1 69 ? -3.189 8.203 20.156 1 98.75 69 ALA B CA 1
ATOM 2679 C C . ALA B 1 69 ? -2.953 9.266 21.219 1 98.75 69 ALA B C 1
ATOM 2681 O O . ALA B 1 69 ? -3.723 10.219 21.344 1 98.75 69 ALA B O 1
ATOM 2682 N N . ALA B 1 70 ? -1.922 9.109 21.969 1 98.75 70 ALA B N 1
ATOM 2683 C CA . ALA B 1 70 ? -1.579 10.07 23.016 1 98.75 70 ALA B CA 1
ATOM 2684 C C . ALA B 1 70 ? -1.268 11.438 22.422 1 98.75 70 ALA B C 1
ATOM 2686 O O . ALA B 1 70 ? -1.619 12.469 23 1 98.75 70 ALA B O 1
ATOM 2687 N N . LEU B 1 71 ? -0.624 11.477 21.297 1 98.88 71 LEU B N 1
ATOM 2688 C CA . LEU B 1 71 ? -0.309 12.719 20.594 1 98.88 71 LEU B CA 1
ATOM 2689 C C . LEU B 1 71 ? -1.576 13.516 20.312 1 98.88 71 LEU B C 1
ATOM 2691 O O . LEU B 1 71 ? -1.647 14.703 20.625 1 98.88 71 LEU B O 1
ATOM 2695 N N . PHE B 1 72 ? -2.57 12.883 19.75 1 98.88 72 PHE B N 1
ATOM 2696 C CA . PHE B 1 72 ? -3.801 13.555 19.359 1 98.88 72 PHE B CA 1
ATOM 2697 C C . PHE B 1 72 ? -4.609 13.969 20.594 1 98.88 72 PHE B C 1
ATOM 2699 O O . PHE B 1 72 ? -5.156 15.07 20.641 1 98.88 72 PHE B O 1
ATOM 2706 N N . LYS B 1 73 ? -4.652 13.055 21.516 1 98.62 73 LYS B N 1
ATOM 2707 C CA . LYS B 1 73 ? -5.391 13.344 22.734 1 98.62 73 LYS B CA 1
ATOM 2708 C C . LYS B 1 73 ? -4.805 14.555 23.469 1 98.62 73 LYS B C 1
ATOM 2710 O O . LYS B 1 73 ? -5.535 15.477 23.828 1 98.62 73 LYS B O 1
ATOM 2715 N N . THR B 1 74 ? -3.529 14.547 23.656 1 98.12 74 THR B N 1
ATOM 2716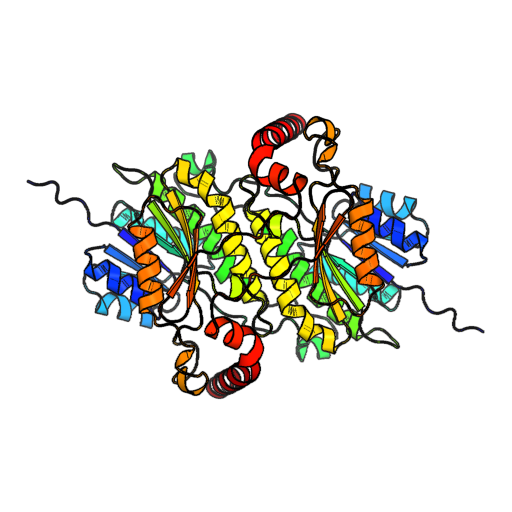 C CA . THR B 1 74 ? -2.854 15.633 24.359 1 98.12 74 THR B CA 1
ATOM 2717 C C . THR B 1 74 ? -3.041 16.953 23.609 1 98.12 74 THR B C 1
ATOM 2719 O O . THR B 1 74 ? -3.246 18 24.234 1 98.12 74 THR B O 1
ATOM 2722 N N . THR B 1 75 ? -2.939 16.922 22.297 1 98.5 75 THR B N 1
ATOM 2723 C CA . THR B 1 75 ? -3.129 18.125 21.484 1 98.5 75 THR B CA 1
ATOM 2724 C C . THR B 1 75 ? -4.523 18.703 21.703 1 98.5 75 THR B C 1
ATOM 2726 O O . THR B 1 75 ? -4.676 19.891 21.953 1 98.5 75 THR B O 1
ATOM 2729 N N . PHE B 1 76 ? -5.504 17.828 21.594 1 98.12 76 PHE B N 1
ATOM 2730 C CA . PHE B 1 76 ? -6.879 18.297 21.703 1 98.12 76 PHE B CA 1
ATOM 2731 C C . PHE B 1 76 ? -7.168 18.797 23.125 1 98.12 76 PHE B C 1
ATOM 2733 O O . PHE B 1 76 ? -7.887 19.781 23.297 1 98.12 76 PHE B O 1
ATOM 2740 N N . GLU B 1 77 ? -6.625 18.125 24.125 1 97.31 77 GLU B N 1
ATOM 2741 C CA . GLU B 1 77 ? -6.805 18.562 25.516 1 97.31 77 GLU B CA 1
ATOM 2742 C C . GLU B 1 77 ? -6.16 19.922 25.75 1 97.31 77 GLU B C 1
ATOM 2744 O O . GLU B 1 77 ? -6.691 20.734 26.516 1 97.31 77 GLU B O 1
ATOM 2749 N N . ARG B 1 78 ? -5.117 20.172 25.141 1 96.75 78 ARG B N 1
ATOM 2750 C CA . ARG B 1 78 ? -4.355 21.391 25.359 1 96.75 78 ARG B CA 1
ATOM 2751 C C . ARG B 1 78 ? -5 22.578 24.641 1 96.75 78 ARG B C 1
ATOM 2753 O O . ARG B 1 78 ? -5.09 23.672 25.203 1 96.75 78 ARG B O 1
ATOM 2760 N N . PHE B 1 79 ? -5.402 22.344 23.438 1 97 79 PHE B N 1
ATOM 2761 C CA . PHE B 1 79 ? -5.75 23.5 22.609 1 97 79 PHE B CA 1
ATOM 2762 C C . PHE B 1 79 ? -7.254 23.547 22.344 1 97 79 PHE B C 1
ATOM 2764 O O . PHE B 1 79 ? -7.781 24.562 21.891 1 97 79 PHE B O 1
ATOM 2771 N N . GLY B 1 80 ? -7.969 22.406 22.547 1 96.5 80 GLY B N 1
ATOM 2772 C CA . GLY B 1 80 ? -9.422 22.344 22.438 1 96.5 80 GLY B CA 1
ATOM 2773 C C . GLY B 1 80 ? -9.906 22.172 21.016 1 96.5 80 GLY B C 1
ATOM 2774 O O . GLY B 1 80 ? -11.102 22.25 20.75 1 96.5 80 GLY B O 1
ATOM 2775 N N . ARG B 1 81 ? -8.953 22.031 20.062 1 97.25 81 ARG B N 1
ATOM 2776 C CA . ARG B 1 81 ? -9.312 21.859 18.656 1 97.25 81 ARG B CA 1
ATOM 2777 C C . ARG B 1 81 ? -8.164 21.234 17.875 1 97.25 81 ARG B C 1
ATOM 2779 O O . ARG B 1 81 ? -7.027 21.188 18.359 1 97.25 81 ARG B O 1
ATOM 2786 N N . LEU B 1 82 ? -8.453 20.734 16.688 1 98.5 82 LEU B N 1
ATOM 2787 C CA . LEU B 1 82 ? -7.512 20.266 15.68 1 98.5 82 LEU B CA 1
ATOM 2788 C C . LEU B 1 82 ? -7.984 20.641 14.281 1 98.5 82 LEU B C 1
ATOM 2790 O O . LEU B 1 82 ? -9.008 20.125 13.812 1 98.5 82 LEU B O 1
ATOM 2794 N N . ASP B 1 83 ? -7.152 21.453 13.602 1 98.44 83 ASP B N 1
ATOM 2795 C CA . ASP B 1 83 ? -7.598 21.984 12.32 1 98.44 83 ASP B CA 1
ATOM 2796 C C . ASP B 1 83 ? -6.824 21.359 11.164 1 98.44 83 ASP B C 1
ATOM 2798 O O . ASP B 1 83 ? -7.324 21.297 10.039 1 98.44 83 ASP B O 1
ATOM 2802 N N . PHE B 1 84 ? -5.594 20.938 11.469 1 98.88 84 PHE B N 1
ATOM 2803 C CA . PHE B 1 84 ? -4.746 20.422 10.406 1 98.88 84 PHE B CA 1
ATOM 2804 C C . PHE B 1 84 ? -3.863 19.281 10.914 1 98.88 84 PHE B C 1
ATOM 2806 O O . PHE B 1 84 ? -3.32 19.359 12.016 1 98.88 84 PHE B O 1
ATOM 2813 N N . PHE B 1 85 ? -3.809 18.219 10.148 1 98.94 85 PHE B N 1
ATOM 2814 C CA . PHE B 1 85 ? -2.906 17.109 10.414 1 98.94 85 PHE B CA 1
ATOM 2815 C C . PHE B 1 85 ? -2.035 16.812 9.195 1 98.94 85 PHE B C 1
ATOM 2817 O O . PHE B 1 85 ? -2.547 16.516 8.117 1 98.94 85 PHE B O 1
ATOM 2824 N N . ALA B 1 86 ? -0.757 16.984 9.367 1 98.94 86 ALA B N 1
ATOM 2825 C CA . ALA B 1 86 ? 0.208 16.547 8.359 1 98.94 86 ALA B CA 1
ATOM 2826 C C . ALA B 1 86 ? 0.761 15.164 8.68 1 98.94 86 ALA B C 1
ATOM 2828 O O . ALA B 1 86 ? 1.573 15.016 9.602 1 98.94 86 ALA B O 1
ATOM 2829 N N . ALA B 1 87 ? 0.291 14.203 7.98 1 98.88 87 ALA B N 1
ATOM 2830 C CA . ALA B 1 87 ? 0.895 12.875 8.055 1 98.88 87 ALA B CA 1
ATOM 2831 C C . ALA B 1 87 ? 2.186 12.812 7.246 1 98.88 87 ALA B C 1
ATOM 2833 O O . ALA B 1 87 ? 2.178 12.398 6.082 1 98.88 87 ALA B O 1
ATOM 2834 N N . ASN B 1 88 ? 3.303 13.188 7.898 1 98.25 88 ASN B N 1
ATOM 2835 C CA . ASN B 1 88 ? 4.52 13.477 7.152 1 98.25 88 ASN B CA 1
ATOM 2836 C C . ASN B 1 88 ? 5.652 12.531 7.527 1 98.25 88 ASN B C 1
ATOM 2838 O O . ASN B 1 88 ? 6.617 12.375 6.773 1 98.25 88 ASN B O 1
ATOM 2842 N N . ALA B 1 89 ? 5.582 11.906 8.688 1 97.31 89 ALA B N 1
ATOM 2843 C CA . ALA B 1 89 ? 6.645 10.992 9.102 1 97.31 89 ALA B CA 1
ATOM 2844 C C . ALA B 1 89 ? 6.809 9.852 8.109 1 97.31 89 ALA B C 1
ATOM 2846 O O . ALA B 1 89 ? 5.82 9.32 7.594 1 97.31 89 ALA B O 1
ATOM 2847 N N . GLY B 1 90 ? 7.988 9.461 7.812 1 95.44 90 GLY B N 1
ATOM 2848 C CA . GLY B 1 90 ? 8.281 8.367 6.898 1 95.44 90 GLY B CA 1
ATOM 2849 C C . GLY B 1 90 ? 9.719 7.898 6.973 1 95.44 90 GLY B C 1
ATOM 2850 O O . GLY B 1 90 ? 10.594 8.625 7.469 1 95.44 90 GLY B O 1
ATOM 2851 N N . ILE B 1 91 ? 9.977 6.703 6.516 1 93.81 91 ILE B N 1
ATOM 2852 C CA . ILE B 1 91 ? 11.312 6.125 6.434 1 93.81 91 ILE B CA 1
ATOM 2853 C C . ILE B 1 91 ? 11.469 5.375 5.117 1 93.81 91 ILE B C 1
ATOM 2855 O O . ILE B 1 91 ? 10.5 5.184 4.383 1 93.81 91 ILE B O 1
ATOM 2859 N N . ASP B 1 92 ? 12.695 5.09 4.773 1 92 92 ASP B N 1
ATOM 2860 C CA . ASP B 1 92 ? 12.984 4.254 3.613 1 92 92 ASP B CA 1
ATOM 2861 C C . ASP B 1 92 ? 13.125 2.787 4.012 1 92 92 ASP B C 1
ATOM 2863 O O . ASP B 1 92 ? 12.922 2.432 5.176 1 92 92 ASP B O 1
ATOM 2867 N N . ASP B 1 93 ? 13.336 1.924 2.949 1 92.81 93 ASP B N 1
ATOM 2868 C CA . ASP B 1 93 ? 13.578 0.512 3.227 1 92.81 93 ASP B CA 1
ATOM 2869 C C . ASP B 1 93 ? 14.867 0.322 4.023 1 92.81 93 ASP B C 1
ATOM 2871 O O . ASP B 1 93 ? 15.922 0.831 3.637 1 92.81 93 ASP B O 1
ATOM 2875 N N . LYS B 1 94 ? 14.797 -0.405 5.145 1 90.44 94 LYS B N 1
ATOM 2876 C CA . LYS B 1 94 ? 15.984 -0.612 5.977 1 90.44 94 LYS B CA 1
ATOM 2877 C C . LYS B 1 94 ? 16.719 -1.89 5.578 1 90.44 94 LYS B C 1
ATOM 2879 O O . LYS B 1 94 ? 17.906 -2.031 5.84 1 90.44 94 LYS B O 1
ATOM 2884 N N . LYS B 1 95 ? 16.031 -2.803 4.977 1 92 95 LYS B N 1
ATOM 2885 C CA . LYS B 1 95 ? 16.594 -4.062 4.512 1 92 95 LYS B CA 1
ATOM 2886 C C . LYS B 1 95 ? 16.078 -4.43 3.129 1 92 95 LYS B C 1
ATOM 2888 O O . LYS B 1 95 ? 14.945 -4.074 2.777 1 92 95 LYS B O 1
ATOM 2893 N N . SER B 1 96 ? 16.938 -5.125 2.434 1 92.88 96 SER B N 1
ATOM 2894 C CA . SER B 1 96 ? 16.547 -5.582 1.104 1 92.88 96 SER B CA 1
ATOM 2895 C C . SER B 1 96 ? 15.609 -6.777 1.184 1 92.88 96 SER B C 1
ATOM 2897 O O . SER B 1 96 ? 15.805 -7.676 2.006 1 92.88 96 SER B O 1
ATOM 2899 N N . ILE B 1 97 ? 14.547 -6.777 0.351 1 94.5 97 ILE B N 1
ATOM 2900 C CA . ILE B 1 97 ? 13.672 -7.938 0.278 1 94.5 97 ILE B CA 1
ATOM 2901 C C . ILE B 1 97 ? 14.203 -8.93 -0.756 1 94.5 97 ILE B C 1
ATOM 2903 O O . ILE B 1 97 ? 13.734 -10.062 -0.838 1 94.5 97 ILE B O 1
ATOM 2907 N N . TYR B 1 98 ? 15.141 -8.484 -1.502 1 95.5 98 TYR B N 1
ATOM 2908 C CA . TYR B 1 98 ? 15.711 -9.281 -2.588 1 95.5 98 TYR B CA 1
ATOM 2909 C C . TYR B 1 98 ? 16.922 -10.078 -2.107 1 95.5 98 TYR B C 1
ATOM 2911 O O . TYR B 1 98 ? 17.031 -11.266 -2.406 1 95.5 98 TYR B O 1
ATOM 2919 N N . GLU B 1 99 ? 17.75 -9.43 -1.335 1 94.56 99 GLU B N 1
ATOM 2920 C CA . GLU B 1 99 ? 19.031 -10.039 -0.951 1 94.56 99 GLU B CA 1
ATOM 2921 C C . GLU B 1 99 ? 18.812 -11.133 0.094 1 94.56 99 GLU B C 1
ATOM 2923 O O . GLU B 1 99 ? 17.969 -11 0.98 1 94.56 99 GLU B O 1
ATOM 2928 N N . GLU B 1 100 ? 19.609 -12.18 -0.06 1 96.19 100 GLU B N 1
ATOM 2929 C CA . GLU B 1 100 ? 19.688 -13.227 0.961 1 96.19 100 GLU B CA 1
ATOM 2930 C C . GLU B 1 100 ? 20.781 -12.914 1.981 1 96.19 100 GLU B C 1
ATOM 2932 O O . GLU B 1 100 ? 21.922 -12.672 1.611 1 96.19 100 GLU B O 1
ATOM 2937 N N . THR B 1 101 ? 20.391 -12.977 3.205 1 95.5 101 THR B N 1
ATOM 2938 C CA . THR B 1 101 ? 21.344 -12.633 4.25 1 95.5 101 THR B CA 1
ATOM 2939 C C . THR B 1 101 ? 22.234 -13.828 4.582 1 95.5 101 THR B C 1
ATOM 2941 O O . THR B 1 101 ? 21.875 -14.977 4.297 1 95.5 101 THR B O 1
ATOM 2944 N N . GLU B 1 102 ? 23.328 -13.516 5.254 1 96.31 102 GLU B N 1
ATOM 2945 C CA . GLU B 1 102 ? 24.234 -14.578 5.699 1 96.31 102 GLU B CA 1
ATOM 2946 C C . GLU B 1 102 ? 23.531 -15.516 6.676 1 96.31 102 GLU B C 1
ATOM 2948 O O . GLU B 1 102 ? 23.734 -16.734 6.645 1 96.31 102 GLU B O 1
ATOM 2953 N N . ASP B 1 103 ? 22.766 -14.945 7.48 1 96.5 103 ASP B N 1
ATOM 2954 C CA . ASP B 1 103 ? 22.031 -15.75 8.461 1 96.5 103 ASP B CA 1
ATOM 2955 C C . ASP B 1 103 ? 21.078 -16.719 7.77 1 96.5 103 ASP B C 1
ATOM 2957 O O . ASP B 1 103 ? 20.953 -17.875 8.172 1 96.5 103 ASP B O 1
ATOM 2961 N N . GLU B 1 104 ? 20.406 -16.297 6.773 1 97.31 104 GLU B N 1
ATOM 2962 C CA . GLU B 1 104 ? 19.516 -17.141 6 1 97.31 104 GLU B CA 1
ATOM 2963 C C . GLU B 1 104 ? 20.281 -18.281 5.328 1 97.31 104 GLU B C 1
ATOM 2965 O O . GLU B 1 104 ? 19.828 -19.438 5.352 1 97.31 104 GLU B O 1
ATOM 2970 N N . LEU B 1 105 ? 21.375 -17.891 4.773 1 97.06 105 LEU B N 1
ATOM 2971 C CA . LEU B 1 105 ? 22.172 -18.875 4.055 1 97.06 105 LEU B CA 1
ATOM 2972 C C . LEU B 1 105 ? 22.719 -19.938 5.008 1 97.06 105 LEU B C 1
ATOM 2974 O O . LEU B 1 105 ? 22.703 -21.125 4.703 1 97.06 105 LEU B O 1
ATOM 2978 N N . ARG B 1 106 ? 23.188 -19.484 6.129 1 97.12 106 ARG B N 1
ATOM 2979 C CA . ARG B 1 106 ? 23.719 -20.406 7.125 1 97.12 106 ARG B CA 1
ATOM 2980 C C . ARG B 1 106 ? 22.641 -21.344 7.641 1 97.12 106 ARG B C 1
ATOM 2982 O O . ARG B 1 106 ? 22.859 -22.562 7.766 1 97.12 106 ARG B O 1
ATOM 2989 N N . ALA B 1 107 ? 21.469 -20.844 7.809 1 97.5 107 ALA B N 1
ATOM 2990 C CA . ALA B 1 107 ? 20.344 -21.625 8.336 1 97.5 107 ALA B CA 1
ATOM 2991 C C . ALA B 1 107 ? 19.656 -22.406 7.23 1 97.5 107 ALA B C 1
ATOM 2993 O O . ALA B 1 107 ? 18.859 -23.312 7.508 1 97.5 107 ALA B O 1
ATOM 2994 N N . ASN B 1 108 ? 19.891 -22.016 6.008 1 97.38 108 ASN B N 1
ATOM 2995 C CA . ASN B 1 108 ? 19.203 -22.547 4.84 1 97.38 108 ASN B CA 1
ATOM 2996 C C . ASN B 1 108 ? 17.688 -22.391 4.961 1 97.38 108 ASN B C 1
ATOM 2998 O O . ASN B 1 108 ? 16.938 -23.344 4.758 1 97.38 108 ASN B O 1
ATOM 3002 N N . GLU B 1 109 ? 17.312 -21.297 5.402 1 97 109 GLU B N 1
ATOM 3003 C CA . GLU B 1 109 ? 15.914 -20.922 5.602 1 97 109 GLU B CA 1
ATOM 3004 C C . GLU B 1 109 ? 15.711 -19.422 5.402 1 97 109 GLU B C 1
ATOM 3006 O O . GLU B 1 109 ? 16.516 -18.609 5.883 1 97 109 GLU B O 1
ATOM 3011 N N . PRO B 1 110 ? 14.719 -19.062 4.641 1 97.56 110 PRO B N 1
ATOM 3012 C CA . PRO B 1 110 ? 14.445 -17.641 4.496 1 97.56 110 PRO B CA 1
ATOM 3013 C C . PRO B 1 110 ? 13.938 -17 5.785 1 97.56 110 PRO B C 1
ATOM 3015 O O . PRO B 1 110 ? 13.227 -17.641 6.559 1 97.56 110 PRO B O 1
ATOM 3018 N N . ALA B 1 111 ? 14.289 -15.75 5.98 1 97 111 ALA B N 1
ATOM 3019 C CA . ALA B 1 111 ? 13.828 -14.992 7.141 1 97 111 ALA B CA 1
ATOM 3020 C C . ALA B 1 111 ? 12.68 -14.055 6.758 1 97 111 ALA B C 1
ATOM 3022 O O . ALA B 1 111 ? 12.562 -13.648 5.602 1 97 111 ALA B O 1
ATOM 3023 N N . GLN B 1 112 ? 11.891 -13.852 7.754 1 97.5 112 GLN B N 1
ATOM 3024 C CA . GLN B 1 112 ? 10.805 -12.891 7.555 1 97.5 112 GLN B CA 1
ATOM 3025 C C . GLN B 1 112 ? 11.352 -11.516 7.195 1 97.5 112 GLN B C 1
ATOM 3027 O O . GLN B 1 112 ? 12.273 -11.016 7.844 1 97.5 112 GLN B O 1
ATOM 3032 N N . PRO B 1 113 ? 10.781 -10.844 6.121 1 96.75 113 PRO B N 1
ATOM 3033 C CA . PRO B 1 113 ? 11.234 -9.5 5.75 1 96.75 113 PRO B CA 1
ATOM 3034 C C . PRO B 1 113 ? 10.992 -8.469 6.855 1 96.75 113 PRO B C 1
ATOM 3036 O O . PRO B 1 113 ? 10 -8.562 7.582 1 96.75 113 PRO B O 1
ATOM 3039 N N . TYR B 1 114 ? 11.969 -7.582 6.965 1 96.31 114 TYR B N 1
ATOM 3040 C CA . TYR B 1 114 ? 11.82 -6.445 7.871 1 96.31 114 TYR B CA 1
ATOM 3041 C C . TYR B 1 114 ? 10.867 -5.406 7.289 1 96.31 114 TYR B C 1
ATOM 3043 O O . TYR B 1 114 ? 11.164 -4.793 6.258 1 96.31 114 TYR B O 1
ATOM 3051 N N . LEU B 1 115 ? 9.719 -5.145 7.953 1 97.44 115 LEU B N 1
ATOM 3052 C CA . LEU B 1 115 ? 8.656 -4.367 7.324 1 97.44 115 LEU B CA 1
ATOM 3053 C C . LEU B 1 115 ? 8.375 -3.094 8.117 1 97.44 115 LEU B C 1
ATOM 3055 O O . LEU B 1 115 ? 7.246 -2.6 8.125 1 97.44 115 LEU B O 1
ATOM 3059 N N . LYS B 1 116 ? 9.367 -2.553 8.82 1 97.44 116 LYS B N 1
ATOM 3060 C CA . LYS B 1 116 ? 9.172 -1.332 9.594 1 97.44 116 LYS B CA 1
ATOM 3061 C C . LYS B 1 116 ? 8.648 -0.199 8.711 1 97.44 116 LYS B C 1
ATOM 3063 O O . LYS B 1 116 ? 7.863 0.632 9.172 1 97.44 116 LYS B O 1
ATOM 3068 N N . VAL B 1 117 ? 9.062 -0.16 7.477 1 97.88 117 VAL B N 1
ATOM 3069 C CA . VAL B 1 117 ? 8.617 0.875 6.551 1 97.88 117 VAL B CA 1
ATOM 3070 C C . VAL B 1 117 ? 7.105 0.791 6.371 1 97.88 117 VAL B C 1
ATOM 3072 O O . VAL B 1 117 ? 6.434 1.814 6.215 1 97.88 117 VAL B O 1
ATOM 3075 N N . VAL B 1 118 ? 6.512 -0.401 6.367 1 98.75 118 VAL B N 1
ATOM 3076 C CA . VAL B 1 118 ? 5.066 -0.564 6.23 1 98.75 118 VAL B CA 1
ATOM 3077 C C . VAL B 1 118 ? 4.367 -0.006 7.465 1 98.75 118 VAL B C 1
ATOM 3079 O O . VAL B 1 118 ? 3.348 0.679 7.352 1 98.75 118 VAL B O 1
ATOM 3082 N N . ASP B 1 119 ? 4.965 -0.23 8.609 1 98.56 119 ASP B N 1
ATOM 3083 C CA . ASP B 1 119 ? 4.41 0.266 9.867 1 98.56 119 ASP B CA 1
ATOM 3084 C C . ASP B 1 119 ? 4.395 1.793 9.898 1 98.56 119 ASP B C 1
ATOM 3086 O O . ASP B 1 119 ? 3.391 2.4 10.273 1 98.56 119 ASP B O 1
ATOM 3090 N N . VAL B 1 120 ? 5.43 2.369 9.453 1 98.5 120 VAL B N 1
ATOM 3091 C CA . VAL B 1 120 ? 5.633 3.803 9.633 1 98.5 120 VAL B CA 1
ATOM 3092 C C . VAL B 1 120 ? 4.973 4.566 8.484 1 98.5 120 VAL B C 1
ATOM 3094 O O . VAL B 1 120 ? 4.27 5.551 8.711 1 98.5 120 VAL B O 1
ATOM 3097 N N . ASP B 1 121 ? 5.176 4.059 7.289 1 98.75 121 ASP B N 1
ATOM 3098 C CA . ASP B 1 121 ? 4.82 4.855 6.121 1 98.75 121 ASP B CA 1
ATOM 3099 C C . ASP B 1 121 ? 3.373 4.609 5.703 1 98.75 121 ASP B C 1
ATOM 3101 O O . ASP B 1 121 ? 2.787 5.406 4.965 1 98.75 121 ASP B O 1
ATOM 3105 N N . PHE B 1 122 ? 2.787 3.533 6.133 1 98.88 122 PHE B N 1
ATOM 3106 C CA . PHE B 1 122 ? 1.432 3.242 5.68 1 98.88 122 PHE B CA 1
ATOM 3107 C C . PHE B 1 122 ? 0.482 3.117 6.867 1 98.88 122 PHE B C 1
ATOM 3109 O O . PHE B 1 122 ? -0.365 3.986 7.086 1 98.88 122 PHE B O 1
ATOM 3116 N N . ILE B 1 123 ? 0.722 2.145 7.73 1 98.88 123 ILE B N 1
ATOM 3117 C CA . ILE B 1 123 ? -0.191 1.845 8.828 1 98.88 123 ILE B CA 1
ATOM 3118 C C . ILE B 1 123 ? -0.317 3.062 9.742 1 98.88 123 ILE B C 1
ATOM 3120 O O . ILE B 1 123 ? -1.424 3.443 10.125 1 98.88 123 ILE B O 1
ATOM 3124 N N . ALA B 1 124 ? 0.775 3.686 10.031 1 98.88 124 ALA B N 1
ATOM 3125 C CA . ALA B 1 124 ? 0.772 4.863 10.898 1 98.88 124 ALA B CA 1
ATOM 3126 C C . ALA B 1 124 ? -0.077 5.98 10.305 1 98.88 124 ALA B C 1
ATOM 3128 O O . ALA B 1 124 ? -0.745 6.719 11.031 1 98.88 124 ALA B O 1
ATOM 3129 N N . VAL B 1 125 ? -0.059 6.133 9.031 1 98.94 125 VAL B N 1
ATOM 3130 C CA . VAL B 1 125 ? -0.821 7.18 8.359 1 98.94 125 VAL B CA 1
ATOM 3131 C C . VAL B 1 125 ? -2.314 6.867 8.438 1 98.94 125 VAL B C 1
ATOM 3133 O O . VAL B 1 125 ? -3.125 7.758 8.719 1 98.94 125 VAL B O 1
ATOM 3136 N N . VAL B 1 126 ? -2.689 5.609 8.219 1 98.88 126 VAL B N 1
ATOM 3137 C CA . VAL B 1 126 ? -4.078 5.188 8.352 1 98.88 126 VAL B CA 1
ATOM 3138 C C . VAL B 1 126 ? -4.574 5.492 9.766 1 98.88 126 VAL B C 1
ATOM 3140 O O . VAL B 1 126 ? -5.66 6.051 9.938 1 98.88 126 VAL B O 1
ATOM 3143 N N . TRP B 1 127 ? -3.734 5.16 10.766 1 98.81 127 TRP B N 1
ATOM 3144 C CA . TRP B 1 127 ? -4.07 5.469 12.156 1 98.81 127 TRP B CA 1
ATOM 3145 C C . TRP B 1 127 ? -4.23 6.969 12.352 1 98.81 127 TRP B C 1
ATOM 3147 O O . TRP B 1 127 ? -5.164 7.418 13.023 1 98.81 127 TRP B O 1
ATOM 3157 N N . GLY B 1 128 ? -3.338 7.695 11.75 1 98.88 128 GLY B N 1
ATOM 3158 C CA . GLY B 1 128 ? -3.387 9.148 11.875 1 98.88 128 GLY B CA 1
ATOM 3159 C C . GLY B 1 128 ? -4.664 9.75 11.328 1 98.88 128 GLY B C 1
ATOM 3160 O O . GLY B 1 128 ? -5.227 10.672 11.914 1 98.88 128 GLY B O 1
ATOM 3161 N N . VAL B 1 129 ? -5.09 9.25 10.219 1 98.88 129 VAL B N 1
ATOM 3162 C CA . VAL B 1 129 ? -6.32 9.742 9.602 1 98.88 129 VAL B CA 1
ATOM 3163 C C . VAL B 1 129 ? -7.508 9.438 10.508 1 98.88 129 VAL B C 1
ATOM 3165 O O . VAL B 1 129 ? -8.383 10.289 10.703 1 98.88 129 VAL B O 1
ATOM 3168 N N . LYS B 1 130 ? -7.551 8.188 11.078 1 98.56 130 LYS B N 1
ATOM 3169 C CA . LYS B 1 130 ? -8.594 7.82 12.039 1 98.56 130 LYS B CA 1
ATOM 3170 C C . LYS B 1 130 ? -8.586 8.75 13.242 1 98.56 130 LYS B C 1
ATOM 3172 O O . LYS B 1 130 ? -9.625 9.289 13.633 1 98.56 130 LYS B O 1
ATOM 3177 N N . LEU B 1 131 ? -7.461 8.977 13.797 1 98.88 131 LEU B N 1
ATOM 3178 C CA . LEU B 1 131 ? -7.309 9.805 14.992 1 98.88 131 LEU B CA 1
ATOM 3179 C C . LEU B 1 131 ? -7.645 11.258 14.695 1 98.88 131 LEU B C 1
ATOM 3181 O O . LEU B 1 131 ? -8.375 11.898 15.453 1 98.88 131 LEU B O 1
ATOM 3185 N N . ALA B 1 132 ? -7.113 11.766 13.586 1 98.88 132 ALA B N 1
ATOM 3186 C CA . ALA B 1 132 ? -7.402 13.148 13.203 1 98.88 132 ALA B CA 1
ATOM 3187 C C . ALA B 1 132 ? -8.906 13.359 13.016 1 98.88 132 ALA B C 1
ATOM 3189 O O . ALA B 1 132 ? -9.461 14.352 13.508 1 98.88 132 ALA B O 1
ATOM 3190 N N . SER B 1 133 ? -9.516 12.414 12.312 1 98.62 133 SER B N 1
ATOM 3191 C CA . SER B 1 133 ? -10.938 12.555 12.031 1 98.62 133 SER B CA 1
ATOM 3192 C C . SER B 1 133 ? -11.758 12.547 13.32 1 98.62 133 SER B C 1
ATOM 3194 O O . SER B 1 133 ? -12.734 13.289 13.445 1 98.62 133 SER B O 1
ATOM 3196 N N . TRP B 1 134 ? -11.383 11.719 14.281 1 98.62 134 TRP B N 1
ATOM 3197 C CA . TRP B 1 134 ? -12.062 11.648 15.57 1 98.62 134 TRP B CA 1
ATOM 3198 C C . TRP B 1 134 ? -12.109 13.016 16.234 1 98.62 134 TRP B C 1
ATOM 3200 O O . TRP B 1 134 ? -13.18 13.477 16.641 1 98.62 134 TRP B O 1
ATOM 3210 N N . TYR B 1 135 ? -11.062 13.719 16.25 1 98.69 135 TYR B N 1
ATOM 3211 C CA . TYR B 1 135 ? -10.969 14.969 16.984 1 98.69 135 TYR B CA 1
ATOM 3212 C C . TYR B 1 135 ? -11.492 16.141 16.156 1 98.69 135 TYR B C 1
ATOM 3214 O O . TYR B 1 135 ? -12.078 17.078 16.688 1 98.69 135 TYR B O 1
ATOM 3222 N N . MET B 1 136 ? -11.312 16.062 14.867 1 98.62 136 MET B N 1
ATOM 3223 C CA . MET B 1 136 ? -11.82 17.109 13.984 1 98.62 136 MET B CA 1
ATOM 3224 C C . MET B 1 136 ? -13.344 17.156 14.016 1 98.62 136 MET B C 1
ATOM 3226 O O . MET B 1 136 ? -13.938 18.219 13.906 1 98.62 136 MET B O 1
ATOM 3230 N N . ARG B 1 137 ? -13.922 15.992 14.18 1 98.12 137 ARG B N 1
ATOM 3231 C CA . ARG B 1 137 ? -15.375 15.906 14.305 1 98.12 137 ARG B CA 1
ATOM 3232 C C . ARG B 1 137 ? -15.852 16.562 15.594 1 98.12 137 ARG B C 1
ATOM 3234 O O . ARG B 1 137 ? -17.031 16.875 15.742 1 98.12 137 ARG B O 1
ATOM 3241 N N . ARG B 1 138 ? -14.93 16.797 16.5 1 97.75 138 ARG B N 1
ATOM 3242 C CA . ARG B 1 138 ? -15.281 17.281 17.828 1 97.75 138 ARG B CA 1
ATOM 3243 C C . ARG B 1 138 ? -14.852 18.734 18.016 1 97.75 138 ARG B C 1
ATOM 3245 O O . ARG B 1 138 ? -14.93 19.266 19.125 1 97.75 138 ARG B O 1
ATOM 3252 N N . ASN B 1 139 ? -14.344 19.281 16.922 1 97.38 139 ASN B N 1
ATOM 3253 C CA . ASN B 1 139 ? -13.984 20.688 16.984 1 97.38 139 ASN B CA 1
ATOM 3254 C C . ASN B 1 139 ? -15.18 21.547 17.391 1 97.38 139 ASN B C 1
ATOM 3256 O O . ASN B 1 139 ? -16.297 21.328 16.938 1 97.38 139 ASN B O 1
ATOM 3260 N N . PRO B 1 140 ? -14.953 22.484 18.266 1 95.06 140 PRO B N 1
ATOM 3261 C CA . PRO B 1 140 ? -16.031 23.438 18.578 1 95.06 140 PRO B CA 1
ATOM 3262 C C . PRO B 1 140 ? -16.359 24.359 17.391 1 95.06 140 PRO B C 1
ATOM 3264 O O . PRO B 1 140 ? -15.461 24.703 16.625 1 95.06 140 PRO B O 1
ATOM 3267 N N . GLY B 1 141 ? -17.578 24.688 17.312 1 92.81 141 GLY B N 1
ATOM 3268 C CA . GLY B 1 141 ? -17.969 25.516 16.188 1 92.81 141 GLY B CA 1
ATOM 3269 C C . GLY B 1 141 ? -18.047 24.75 14.883 1 92.81 141 GLY B C 1
ATOM 3270 O O . GLY B 1 141 ? -18.703 23.719 14.789 1 92.81 141 GLY B O 1
ATOM 3271 N N . ARG B 1 142 ? -17.25 25.234 14.008 1 87.69 142 ARG B N 1
ATOM 3272 C CA . ARG B 1 142 ? -17.203 24.547 12.727 1 87.69 142 ARG B CA 1
ATOM 3273 C C . ARG B 1 142 ? -16.453 23.234 12.828 1 87.69 142 ARG B C 1
ATOM 3275 O O . ARG B 1 142 ? -15.266 23.203 13.148 1 87.69 142 ARG B O 1
ATOM 3282 N N . LYS B 1 143 ? -17.188 22.141 12.445 1 91.94 143 LYS B N 1
ATOM 3283 C CA . LYS B 1 143 ? -16.594 20.812 12.484 1 91.94 143 LYS B CA 1
ATOM 3284 C C . LYS B 1 143 ? -15.734 20.547 11.242 1 91.94 143 LYS B C 1
ATOM 3286 O O . LYS B 1 143 ? -15.828 21.297 10.258 1 91.94 143 LYS B O 1
ATOM 3291 N N . GLY B 1 144 ? -14.836 19.641 11.383 1 95.56 144 GLY B N 1
ATOM 3292 C CA . GLY B 1 144 ? -14.016 19.266 10.242 1 95.56 144 GLY B CA 1
ATOM 3293 C C . GLY B 1 144 ? -12.586 19.75 10.344 1 95.56 144 GLY B C 1
ATOM 3294 O O . GLY B 1 144 ? -12.164 20.234 11.398 1 95.56 144 GLY B O 1
ATOM 3295 N N . GLY B 1 145 ? -11.797 19.562 9.32 1 98.31 145 GLY B N 1
ATOM 3296 C CA . GLY B 1 145 ? -10.383 19.891 9.242 1 98.31 145 GLY B CA 1
ATOM 3297 C C . GLY B 1 145 ? -9.727 19.422 7.961 1 98.31 145 GLY B C 1
ATOM 3298 O O . GLY B 1 145 ? -10.414 19.047 7.008 1 98.31 145 GLY B O 1
ATOM 3299 N N . CYS B 1 146 ? -8.383 19.641 7.945 1 98.81 146 CYS B N 1
ATOM 3300 C CA . CYS B 1 146 ? -7.594 19.297 6.77 1 98.81 146 CYS B CA 1
ATOM 3301 C C . CYS B 1 146 ? -6.512 18.281 7.113 1 98.81 146 CYS B C 1
ATOM 3303 O O . CYS B 1 146 ? -5.809 18.438 8.117 1 98.81 146 CYS B O 1
ATOM 3305 N N . ILE B 1 147 ? -6.535 17.234 6.359 1 98.94 147 ILE B N 1
ATOM 3306 C CA . ILE B 1 147 ? -5.477 16.234 6.457 1 98.94 147 ILE B CA 1
ATOM 3307 C C . ILE B 1 147 ? -4.68 16.188 5.152 1 98.94 147 ILE B C 1
ATOM 3309 O O . ILE B 1 147 ? -5.258 16.109 4.066 1 98.94 147 ILE B O 1
ATOM 3313 N N . VAL B 1 148 ? -3.367 16.328 5.258 1 98.94 148 VAL B N 1
ATOM 3314 C CA . VAL B 1 148 ? -2.496 16.156 4.102 1 98.94 148 VAL B CA 1
ATOM 3315 C C . VAL B 1 148 ? -1.499 15.031 4.367 1 98.94 148 VAL B C 1
ATOM 3317 O O . VAL B 1 148 ? -0.801 15.039 5.383 1 98.94 148 VAL B O 1
ATOM 3320 N N . ILE B 1 149 ? -1.492 14.086 3.459 1 98.94 149 ILE B N 1
ATOM 3321 C CA . ILE B 1 149 ? -0.622 12.914 3.525 1 98.94 149 ILE B CA 1
ATOM 3322 C C . ILE B 1 149 ? 0.605 13.133 2.645 1 98.94 149 ILE B C 1
ATOM 3324 O O . ILE B 1 149 ? 0.481 13.539 1.486 1 98.94 149 ILE B O 1
ATOM 3328 N N . THR B 1 150 ? 1.789 12.914 3.26 1 98.56 150 THR B N 1
ATOM 3329 C CA . THR B 1 150 ? 3.012 12.977 2.463 1 98.56 150 THR B CA 1
ATOM 3330 C C . THR B 1 150 ? 3.326 11.617 1.853 1 98.56 150 THR B C 1
ATOM 3332 O O . THR B 1 150 ? 3.916 10.758 2.512 1 98.56 150 THR B O 1
ATOM 3335 N N . SER B 1 151 ? 2.947 11.477 0.666 1 98.5 151 SER B N 1
ATOM 3336 C CA . SER B 1 151 ? 3.398 10.328 -0.105 1 98.5 151 SER B CA 1
ATOM 3337 C C . SER B 1 151 ? 4.781 10.562 -0.704 1 98.5 151 SER B C 1
ATOM 3339 O O . SER B 1 151 ? 5.738 10.844 0.022 1 98.5 151 SER B O 1
ATOM 3341 N N . SER B 1 152 ? 4.941 10.344 -1.998 1 97.38 152 SER B N 1
ATOM 3342 C CA . SER B 1 152 ? 6.172 10.516 -2.768 1 97.38 152 SER B CA 1
ATOM 3343 C C . SER B 1 152 ? 5.914 10.352 -4.262 1 97.38 152 SER B C 1
ATOM 3345 O O . SER B 1 152 ? 4.902 9.766 -4.664 1 97.38 152 SER B O 1
ATOM 3347 N N . ASP B 1 153 ? 6.836 10.961 -5.039 1 97.56 153 ASP B N 1
ATOM 3348 C CA . ASP B 1 153 ? 6.809 10.578 -6.445 1 97.56 153 ASP B CA 1
ATOM 3349 C C . ASP B 1 153 ? 6.953 9.07 -6.609 1 97.56 153 ASP B C 1
ATOM 3351 O O . ASP B 1 153 ? 6.457 8.492 -7.578 1 97.56 153 ASP B O 1
ATOM 3355 N N . ALA B 1 154 ? 7.504 8.438 -5.641 1 97 154 ALA B N 1
ATOM 3356 C CA . ALA B 1 154 ? 7.633 6.984 -5.633 1 97 154 ALA B CA 1
ATOM 3357 C C . ALA B 1 154 ? 6.273 6.316 -5.453 1 97 154 ALA B C 1
ATOM 3359 O O . ALA B 1 154 ? 6.145 5.102 -5.625 1 97 154 ALA B O 1
ATOM 3360 N N . GLY B 1 155 ? 5.301 7.02 -5.078 1 98.62 155 GLY B N 1
ATOM 3361 C CA . GLY B 1 155 ? 3.939 6.5 -5.059 1 98.62 155 GLY B CA 1
ATOM 3362 C C . GLY B 1 155 ? 3.301 6.453 -6.434 1 98.62 155 GLY B C 1
ATOM 3363 O O . GLY B 1 155 ? 2.277 5.789 -6.625 1 98.62 155 GLY B O 1
ATOM 3364 N N . LEU B 1 156 ? 3.91 7.18 -7.348 1 98.62 156 LEU B N 1
ATOM 3365 C CA . LEU B 1 156 ? 3.402 7.277 -8.711 1 98.62 156 LEU B CA 1
ATOM 3366 C C . LEU B 1 156 ? 4.254 6.445 -9.664 1 98.62 156 LEU B C 1
ATOM 3368 O O . LEU B 1 156 ? 3.762 5.98 -10.695 1 98.62 156 LEU B O 1
ATOM 3372 N N . TYR B 1 157 ? 5.523 6.309 -9.312 1 98.25 157 TYR B N 1
ATOM 3373 C CA . TYR B 1 157 ? 6.496 5.613 -10.148 1 98.25 157 TYR B CA 1
ATOM 3374 C C . TYR B 1 157 ? 7.199 4.512 -9.367 1 98.25 157 TYR B C 1
ATOM 3376 O O . TYR B 1 157 ? 7.398 4.633 -8.156 1 98.25 157 TYR B O 1
ATOM 3384 N N . PRO B 1 158 ? 7.57 3.447 -10.102 1 97.5 158 PRO B N 1
ATOM 3385 C CA . PRO B 1 158 ? 8.32 2.4 -9.406 1 97.5 158 PRO B CA 1
ATOM 3386 C C . PRO B 1 158 ? 9.688 2.875 -8.93 1 97.5 158 PRO B C 1
ATOM 3388 O O . PRO B 1 158 ? 10.266 3.797 -9.516 1 97.5 158 PRO B O 1
ATOM 3391 N N . MET B 1 159 ? 10.141 2.264 -7.891 1 94.81 159 MET B N 1
ATOM 3392 C CA . MET B 1 159 ? 11.469 2.531 -7.348 1 94.81 159 MET B CA 1
ATOM 3393 C C . MET B 1 159 ? 12.156 1.234 -6.934 1 94.81 159 MET B C 1
ATOM 3395 O O . MET B 1 159 ? 11.859 0.674 -5.879 1 94.81 159 MET B O 1
ATOM 3399 N N . ALA B 1 160 ? 13.164 0.813 -7.652 1 92.88 160 ALA B N 1
ATOM 3400 C CA . ALA B 1 160 ? 13.828 -0.476 -7.461 1 92.88 160 ALA B CA 1
ATOM 3401 C C . ALA B 1 160 ? 14.656 -0.48 -6.18 1 92.88 160 ALA B C 1
ATOM 3403 O O . ALA B 1 160 ? 14.797 -1.517 -5.531 1 92.88 160 ALA B O 1
ATOM 3404 N N . THR B 1 161 ? 15.156 0.64 -5.777 1 89.5 161 THR B N 1
ATOM 3405 C CA . THR B 1 161 ? 16.062 0.73 -4.633 1 89.5 161 THR B CA 1
ATOM 3406 C C . THR B 1 161 ? 15.281 0.615 -3.322 1 89.5 161 THR B C 1
ATOM 3408 O O . THR B 1 161 ? 15.836 0.198 -2.303 1 89.5 161 THR B O 1
ATOM 3411 N N . ASN B 1 162 ? 14.016 1.049 -3.32 1 93.69 162 ASN B N 1
ATOM 3412 C CA . ASN B 1 162 ? 13.141 1.02 -2.15 1 93.69 162 ASN B CA 1
ATOM 3413 C C . ASN B 1 162 ? 11.742 0.544 -2.51 1 93.69 162 ASN B C 1
ATOM 3415 O O . ASN B 1 162 ? 10.773 1.307 -2.408 1 93.69 162 ASN B O 1
ATOM 3419 N N . PRO B 1 163 ? 11.617 -0.718 -2.84 1 97.38 163 PRO B N 1
ATOM 3420 C CA . PRO B 1 163 ? 10.336 -1.188 -3.369 1 97.38 163 PRO B CA 1
ATOM 3421 C C . PRO B 1 163 ? 9.227 -1.175 -2.32 1 97.38 163 PRO B C 1
ATOM 3423 O O . PRO B 1 163 ? 8.062 -0.944 -2.654 1 97.38 163 PRO B O 1
ATOM 3426 N N . LEU B 1 164 ? 9.531 -1.475 -1.048 1 98.38 164 LEU B N 1
ATOM 3427 C CA . LEU B 1 164 ? 8.492 -1.444 -0.018 1 98.38 164 LEU B CA 1
ATOM 3428 C C . LEU B 1 164 ? 8.062 -0.012 0.275 1 98.38 164 LEU B C 1
ATOM 3430 O O . LEU B 1 164 ? 6.871 0.257 0.45 1 98.38 164 LEU B O 1
ATOM 3434 N N . TYR B 1 165 ? 9.031 0.892 0.331 1 97.81 165 TYR B N 1
ATOM 3435 C CA . TYR B 1 165 ? 8.734 2.312 0.461 1 97.81 165 TYR B CA 1
ATOM 3436 C C . TYR B 1 165 ? 7.805 2.777 -0.654 1 97.81 165 TYR B C 1
ATOM 3438 O O . TYR B 1 165 ? 6.75 3.365 -0.39 1 97.81 165 TYR 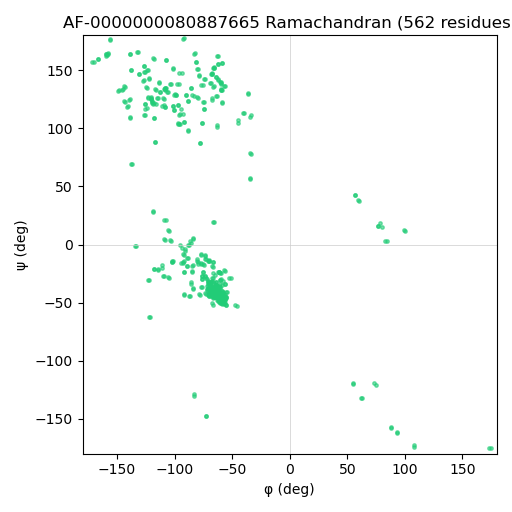B O 1
ATOM 3446 N N . ALA B 1 166 ? 8.188 2.479 -1.894 1 98.31 166 ALA B N 1
ATOM 3447 C CA . ALA B 1 166 ? 7.395 2.875 -3.053 1 98.31 166 ALA B CA 1
ATOM 3448 C C . ALA B 1 166 ? 5.988 2.287 -2.979 1 98.31 166 ALA B C 1
ATOM 3450 O O . ALA B 1 166 ? 5.012 2.961 -3.312 1 98.31 166 ALA B O 1
ATOM 3451 N N . SER B 1 167 ? 5.875 1.074 -2.551 1 98.81 167 SER B N 1
ATOM 3452 C CA . SER B 1 167 ? 4.578 0.418 -2.396 1 98.81 167 SER B CA 1
ATOM 3453 C C . SER B 1 167 ? 3.703 1.153 -1.388 1 98.81 167 SER B C 1
ATOM 3455 O O . SER B 1 167 ? 2.533 1.429 -1.659 1 98.81 167 SER B O 1
ATOM 3457 N N . CYS B 1 168 ? 4.254 1.464 -0.262 1 98.88 168 CYS B N 1
ATOM 3458 C CA . CYS B 1 168 ? 3.518 2.176 0.775 1 98.88 168 CYS B CA 1
ATOM 3459 C C . CYS B 1 168 ? 3.045 3.535 0.273 1 98.88 168 CYS B C 1
ATOM 3461 O O . CYS B 1 168 ? 1.91 3.938 0.532 1 98.88 168 CYS B O 1
ATOM 3463 N N . LYS B 1 169 ? 3.943 4.172 -0.395 1 98.88 169 LYS B N 1
ATOM 3464 C CA . LYS B 1 169 ? 3.6 5.504 -0.881 1 98.88 169 LYS B CA 1
ATOM 3465 C C . LYS B 1 169 ? 2.531 5.438 -1.967 1 98.88 169 LYS B C 1
ATOM 3467 O O . LYS B 1 169 ? 1.696 6.336 -2.082 1 98.88 169 LYS B O 1
ATOM 3472 N N . ALA B 1 170 ? 2.518 4.387 -2.758 1 98.94 170 ALA B N 1
ATOM 3473 C CA . ALA B 1 170 ? 1.428 4.164 -3.705 1 98.94 170 ALA B CA 1
ATOM 3474 C C . ALA B 1 170 ? 0.116 3.885 -2.979 1 98.94 170 ALA B C 1
ATOM 3476 O O . ALA B 1 170 ? -0.945 4.352 -3.396 1 98.94 170 ALA B O 1
ATOM 3477 N N . ALA B 1 171 ? 0.185 3.109 -1.961 1 98.94 171 ALA B N 1
ATOM 3478 C CA . ALA B 1 171 ? -0.993 2.848 -1.138 1 98.94 171 ALA B CA 1
ATOM 3479 C C . ALA B 1 171 ? -1.613 4.148 -0.638 1 98.94 171 ALA B C 1
ATOM 3481 O O . ALA B 1 171 ? -2.836 4.309 -0.651 1 98.94 171 ALA B O 1
ATOM 3482 N N . LEU B 1 172 ? -0.792 5.074 -0.254 1 98.94 172 LEU B N 1
ATOM 3483 C CA . LEU B 1 172 ? -1.263 6.336 0.3 1 98.94 172 LEU B CA 1
ATOM 3484 C C . LEU B 1 172 ? -1.963 7.172 -0.767 1 98.94 172 LEU B C 1
ATOM 3486 O O . LEU B 1 172 ? -2.941 7.863 -0.476 1 98.94 172 LEU B O 1
ATOM 3490 N N . VAL B 1 173 ? -1.439 7.141 -1.943 1 98.94 173 VAL B N 1
ATOM 3491 C CA . VAL B 1 173 ? -2.066 7.859 -3.049 1 98.94 173 VAL B CA 1
ATOM 3492 C C . VAL B 1 173 ? -3.496 7.359 -3.244 1 98.94 173 VAL B C 1
ATOM 3494 O O . VAL B 1 173 ? -4.434 8.156 -3.311 1 98.94 173 VAL B O 1
ATOM 3497 N N . ASN B 1 174 ? -3.674 6.078 -3.309 1 98.94 174 ASN B N 1
ATOM 3498 C CA . ASN B 1 174 ? -5 5.516 -3.523 1 98.94 174 ASN B CA 1
ATOM 3499 C C . ASN B 1 174 ? -5.883 5.672 -2.289 1 98.94 174 ASN B C 1
ATOM 3501 O O . ASN B 1 174 ? -7.082 5.93 -2.406 1 98.94 174 ASN B O 1
ATOM 3505 N N . PHE B 1 175 ? -5.293 5.516 -1.093 1 98.94 175 PHE B N 1
ATOM 3506 C CA . PHE B 1 175 ? -6.02 5.703 0.157 1 98.94 175 PHE B CA 1
ATOM 3507 C C . PHE B 1 175 ? -6.656 7.086 0.211 1 98.94 175 PHE B C 1
ATOM 3509 O O . PHE B 1 175 ? -7.844 7.219 0.521 1 98.94 175 PHE B O 1
ATOM 3516 N N . THR B 1 176 ? -5.855 8.062 -0.165 1 98.94 176 THR B N 1
ATOM 3517 C CA . THR B 1 176 ? -6.309 9.453 -0.168 1 98.94 176 THR B CA 1
ATOM 3518 C C . THR B 1 176 ? -7.547 9.617 -1.042 1 98.94 176 THR B C 1
ATOM 3520 O O . THR B 1 176 ? -8.57 10.141 -0.59 1 98.94 176 THR B O 1
ATOM 3523 N N . ARG B 1 177 ? -7.453 9.117 -2.24 1 98.75 177 ARG B N 1
ATOM 3524 C CA . ARG B 1 177 ? -8.562 9.234 -3.176 1 98.75 177 ARG B CA 1
ATOM 3525 C C . ARG B 1 177 ? -9.781 8.461 -2.684 1 98.75 177 ARG B C 1
ATOM 3527 O O . ARG B 1 177 ? -10.922 8.914 -2.836 1 98.75 177 ARG B O 1
ATOM 3534 N N . SER B 1 178 ? -9.539 7.348 -2.062 1 98.25 178 SER B N 1
ATOM 3535 C CA . SER B 1 178 ? -10.609 6.422 -1.703 1 98.25 178 SER B CA 1
ATOM 3536 C C . SER B 1 178 ? -11.398 6.922 -0.498 1 98.25 178 SER B C 1
ATOM 3538 O O . SER B 1 178 ? -12.586 6.633 -0.366 1 98.25 178 SER B O 1
ATOM 3540 N N . VAL B 1 179 ? -10.781 7.707 0.369 1 98.31 179 VAL B N 1
ATOM 3541 C CA . VAL B 1 179 ? -11.469 8.07 1.603 1 98.31 179 VAL B CA 1
ATOM 3542 C C . VAL B 1 179 ? -12.031 9.484 1.482 1 98.31 179 VAL B C 1
ATOM 3544 O O . VAL B 1 179 ? -12.852 9.906 2.299 1 98.31 179 VAL B O 1
ATOM 3547 N N . ALA B 1 180 ? -11.617 10.25 0.493 1 98.12 180 ALA B N 1
ATOM 3548 C CA . ALA B 1 180 ? -11.82 11.695 0.43 1 98.12 180 ALA B CA 1
ATOM 3549 C C . ALA B 1 180 ? -13.305 12.047 0.478 1 98.12 180 ALA B C 1
ATOM 3551 O O . ALA B 1 180 ? -13.727 12.867 1.294 1 98.12 180 ALA B O 1
ATOM 3552 N N . ASP B 1 181 ? -14.109 11.367 -0.346 1 95.62 181 ASP B N 1
ATOM 3553 C CA . ASP B 1 181 ? -15.523 11.734 -0.447 1 95.62 181 ASP B CA 1
ATOM 3554 C C . ASP B 1 181 ? -16.266 11.414 0.847 1 95.62 181 ASP B C 1
ATOM 3556 O O . ASP B 1 181 ? -17.125 12.188 1.289 1 95.62 181 ASP B O 1
ATOM 3560 N N . THR B 1 182 ? -15.961 10.32 1.432 1 95.5 182 THR B N 1
ATOM 3561 C CA . THR B 1 182 ? -16.625 9.906 2.662 1 95.5 182 THR B CA 1
ATOM 3562 C C . THR B 1 182 ? -16.328 10.891 3.793 1 95.5 182 THR B C 1
ATOM 3564 O O . THR B 1 182 ? -17.25 11.359 4.465 1 95.5 182 THR B O 1
ATOM 3567 N N . PHE B 1 183 ? -15.125 11.281 3.953 1 97.88 183 PHE B N 1
ATOM 3568 C CA . PHE B 1 183 ? -14.742 12.164 5.051 1 97.88 183 PHE B CA 1
ATOM 3569 C C . PHE B 1 183 ? -15.219 13.586 4.797 1 97.88 183 PHE B C 1
ATOM 3571 O O . PHE B 1 183 ? -15.469 14.344 5.738 1 97.88 183 PHE B O 1
ATOM 3578 N N . ARG B 1 184 ? -15.352 13.891 3.572 1 97.25 184 ARG B N 1
ATOM 3579 C CA . ARG B 1 184 ? -15.82 15.227 3.217 1 97.25 184 ARG B CA 1
ATOM 3580 C C . ARG B 1 184 ? -17.219 15.492 3.775 1 97.25 184 ARG B C 1
ATOM 3582 O O . ARG B 1 184 ? -17.594 16.641 4.02 1 97.25 184 ARG B O 1
ATOM 3589 N N . GLN B 1 185 ? -17.922 14.445 4.008 1 95.19 185 GLN B N 1
ATOM 3590 C CA . GLN B 1 185 ? -19.266 14.562 4.574 1 95.19 185 GLN B CA 1
ATOM 3591 C C . GLN B 1 185 ? -19.219 15.195 5.965 1 95.19 185 GLN B C 1
ATOM 3593 O O . GLN B 1 185 ? -20.203 15.805 6.406 1 95.19 185 GLN B O 1
ATOM 3598 N N . ASP B 1 186 ? -18.125 15.102 6.629 1 96.75 186 ASP B N 1
ATOM 3599 C CA . ASP B 1 186 ? -17.938 15.664 7.969 1 96.75 186 ASP B CA 1
ATOM 3600 C C . ASP B 1 186 ? -17.094 16.922 7.926 1 96.75 186 ASP B C 1
ATOM 3602 O O . ASP B 1 186 ? -16.547 17.344 8.953 1 96.75 186 ASP B O 1
ATOM 3606 N N . GLY B 1 187 ? -16.891 17.422 6.703 1 97.5 187 GLY B N 1
ATOM 3607 C CA . GLY B 1 187 ? -16.062 18.609 6.559 1 97.5 187 GLY B CA 1
ATOM 3608 C C . GLY B 1 187 ? -14.578 18.328 6.68 1 97.5 187 GLY B C 1
ATOM 3609 O O . GLY B 1 187 ? -13.789 19.234 6.938 1 97.5 187 GLY B O 1
ATOM 3610 N N . ILE B 1 188 ? -14.227 17.094 6.562 1 98.62 188 ILE B N 1
ATOM 3611 C CA . ILE B 1 188 ? -12.82 16.703 6.641 1 98.62 188 ILE B CA 1
ATOM 3612 C C . ILE B 1 188 ? -12.273 16.453 5.234 1 98.62 188 ILE B C 1
ATOM 3614 O O . ILE B 1 188 ? -12.797 15.602 4.504 1 98.62 188 ILE B O 1
ATOM 3618 N N . ARG B 1 189 ? -11.258 17.234 4.855 1 98.81 189 ARG B N 1
ATOM 3619 C CA . ARG B 1 189 ? -10.625 17.094 3.547 1 98.81 189 ARG B CA 1
ATOM 3620 C C . ARG B 1 189 ? -9.32 16.312 3.65 1 98.81 189 ARG B C 1
ATOM 3622 O O . ARG B 1 189 ? -8.492 16.594 4.516 1 98.81 189 ARG B O 1
ATOM 3629 N N . VAL B 1 190 ? -9.172 15.297 2.836 1 98.94 190 VAL B N 1
ATOM 3630 C CA . VAL B 1 190 ? -7.957 14.484 2.785 1 98.94 190 VAL B CA 1
ATOM 3631 C C . VAL B 1 190 ? -7.301 14.625 1.413 1 98.94 190 VAL B C 1
ATOM 3633 O O . VAL B 1 190 ? -7.941 14.391 0.386 1 98.94 190 VAL B O 1
ATOM 3636 N N . ASN B 1 191 ? -6.062 15.086 1.384 1 98.94 191 ASN B N 1
ATOM 3637 C CA . ASN B 1 191 ? -5.258 15.211 0.172 1 98.94 191 ASN B CA 1
ATOM 3638 C C . ASN B 1 191 ? -3.865 14.617 0.357 1 98.94 191 ASN B C 1
ATOM 3640 O O . ASN B 1 191 ? -3.459 14.32 1.479 1 98.94 191 ASN B O 1
ATOM 3644 N N . ALA B 1 192 ? -3.152 14.406 -0.773 1 98.94 192 ALA B N 1
ATOM 3645 C CA . ALA B 1 192 ? -1.795 13.875 -0.703 1 98.94 192 ALA B CA 1
ATOM 3646 C C . ALA B 1 192 ? -0.834 14.711 -1.543 1 98.94 192 ALA B C 1
ATOM 3648 O O . ALA B 1 192 ? -1.213 15.234 -2.592 1 98.94 192 ALA B O 1
ATOM 3649 N N . ILE B 1 193 ? 0.386 14.797 -1.08 1 98.81 193 ILE B N 1
ATOM 3650 C CA . ILE B 1 193 ? 1.481 15.398 -1.833 1 98.81 193 ILE B CA 1
ATOM 3651 C C . ILE B 1 193 ? 2.508 14.328 -2.195 1 98.81 193 ILE B C 1
ATOM 3653 O O . ILE B 1 193 ? 2.805 13.445 -1.386 1 98.81 193 ILE B O 1
ATOM 3657 N N . CYS B 1 194 ? 3.012 14.406 -3.375 1 98.75 194 CYS B N 1
ATOM 3658 C CA . CYS B 1 194 ? 4.047 13.508 -3.875 1 98.75 194 CYS B CA 1
ATOM 3659 C C . CYS B 1 194 ? 5.328 14.273 -4.195 1 98.75 194 CYS B C 1
ATOM 3661 O O . CYS B 1 194 ? 5.566 14.633 -5.348 1 98.75 194 CYS B O 1
ATOM 3663 N N . PRO B 1 195 ? 6.195 14.43 -3.182 1 97.94 195 PRO B N 1
ATOM 3664 C CA . PRO B 1 195 ? 7.441 15.172 -3.393 1 97.94 195 PRO B CA 1
ATOM 3665 C C . PRO B 1 195 ? 8.414 14.438 -4.312 1 97.94 195 PRO B C 1
ATOM 3667 O O . PRO B 1 195 ? 8.531 13.211 -4.246 1 97.94 195 PRO B O 1
ATOM 3670 N N . GLY B 1 196 ? 9.062 15.195 -5.191 1 96.12 196 GLY B N 1
ATOM 3671 C CA . GLY B 1 196 ? 10.227 14.68 -5.887 1 96.12 196 GLY B CA 1
ATOM 3672 C C . GLY B 1 196 ? 11.453 14.578 -5 1 96.12 196 GLY B C 1
ATOM 3673 O O . GLY B 1 196 ? 11.344 14.242 -3.818 1 96.12 196 GLY B O 1
ATOM 3674 N N . LEU B 1 197 ? 12.586 14.766 -5.539 1 92.12 197 LEU B N 1
ATOM 3675 C CA . LEU B 1 197 ? 13.828 14.695 -4.77 1 92.12 197 LEU B CA 1
ATOM 3676 C C . LEU B 1 197 ? 14.016 15.953 -3.934 1 92.12 197 LEU B C 1
ATOM 3678 O O . LEU B 1 197 ? 14.359 17.016 -4.465 1 92.12 197 LEU B O 1
ATOM 3682 N N . VAL B 1 198 ? 13.766 15.789 -2.674 1 92.06 198 VAL B N 1
ATOM 3683 C CA . VAL B 1 198 ? 13.852 16.922 -1.755 1 92.06 198 VAL B CA 1
ATOM 3684 C C . VAL B 1 198 ? 15.078 16.766 -0.861 1 92.06 198 VAL B C 1
ATOM 3686 O O . VAL B 1 198 ? 15.367 15.664 -0.379 1 92.06 198 VAL B O 1
ATOM 3689 N N . PRO B 1 199 ? 15.812 17.812 -0.723 1 82.69 199 PRO B N 1
ATOM 3690 C CA . PRO B 1 199 ? 16.938 17.719 0.206 1 82.69 199 PRO B CA 1
ATOM 3691 C C . PRO B 1 199 ? 16.5 17.484 1.648 1 82.69 199 PRO B C 1
ATOM 3693 O O . PRO B 1 199 ? 15.75 18.281 2.209 1 82.69 199 PRO B O 1
ATOM 3696 N N . THR B 1 200 ? 16.672 16.188 2.047 1 70.62 200 THR B N 1
ATOM 3697 C CA . THR B 1 200 ? 16.406 15.875 3.449 1 70.62 200 THR B CA 1
ATOM 3698 C C . THR B 1 200 ? 17.656 15.344 4.133 1 70.62 200 THR B C 1
ATOM 3700 O O . THR B 1 200 ? 18.672 15.102 3.477 1 70.62 200 THR B O 1
ATOM 3703 N N . ALA B 1 201 ? 17.672 15.398 5.414 1 59.75 201 ALA B N 1
ATOM 3704 C CA . ALA B 1 201 ? 18.844 15.023 6.203 1 59.75 201 ALA B CA 1
ATOM 3705 C C . ALA B 1 201 ? 19.125 13.523 6.09 1 59.75 201 ALA B C 1
ATOM 3707 O O . ALA B 1 201 ? 19.859 12.961 6.914 1 59.75 201 ALA B O 1
ATOM 3708 N N . ILE B 1 202 ? 18.625 12.859 5.094 1 59.12 202 ILE B N 1
ATOM 3709 C CA . ILE B 1 202 ? 18.75 11.406 5.035 1 59.12 202 ILE B CA 1
ATOM 3710 C C . ILE B 1 202 ? 20.172 11.023 4.609 1 59.12 202 ILE B C 1
ATOM 3712 O O . ILE B 1 202 ? 20.75 10.062 5.125 1 59.12 202 ILE B O 1
ATOM 3716 N N . PHE B 1 203 ? 20.766 11.789 3.715 1 63.41 203 PHE B N 1
ATOM 3717 C CA . PHE B 1 203 ? 22.094 11.43 3.221 1 63.41 203 PHE B CA 1
ATOM 3718 C C . PHE B 1 203 ? 23.156 12.305 3.863 1 63.41 203 PHE B C 1
ATOM 3720 O O . PHE B 1 203 ? 22.906 13.469 4.172 1 63.41 203 PHE B O 1
ATOM 3727 N N . PRO B 1 204 ? 24.281 11.5 4.219 1 63.59 204 PRO B N 1
ATOM 3728 C CA . PRO B 1 204 ? 25.406 12.32 4.703 1 63.59 204 PRO B CA 1
ATOM 3729 C C . PRO B 1 204 ? 25.875 13.336 3.666 1 63.59 204 PRO B C 1
ATOM 3731 O O . PRO B 1 204 ? 25.922 13.023 2.471 1 63.59 204 PRO B O 1
ATOM 3734 N N . GLY B 1 205 ? 26.047 14.547 4.137 1 69.44 205 GLY B N 1
ATOM 3735 C CA . GLY B 1 205 ? 26.469 15.602 3.232 1 69.44 205 GLY B CA 1
ATOM 3736 C C . GLY B 1 205 ? 25.312 16.297 2.549 1 69.44 205 GLY B C 1
ATOM 3737 O O . GLY B 1 205 ? 24.203 16.359 3.1 1 69.44 205 GLY B O 1
ATOM 3738 N N . LYS B 1 206 ? 25.781 16.906 1.359 1 78.19 206 LYS B N 1
ATOM 3739 C CA . LYS B 1 206 ? 24.766 17.609 0.588 1 78.19 206 LYS B CA 1
ATOM 3740 C C . LYS B 1 206 ? 24.203 16.719 -0.529 1 78.19 206 LYS B C 1
ATOM 3742 O O . LYS B 1 206 ? 24.953 15.945 -1.137 1 78.19 206 LYS B O 1
ATOM 3747 N N . LEU B 1 207 ? 22.922 16.75 -0.725 1 80.44 207 LEU B N 1
ATOM 3748 C CA . LEU B 1 207 ? 22.281 16 -1.811 1 80.44 207 LEU B CA 1
ATOM 3749 C C . LEU B 1 207 ? 22.953 16.312 -3.146 1 80.44 207 LEU B C 1
ATOM 3751 O O . LEU B 1 207 ? 23.047 15.445 -4.012 1 80.44 207 LEU B O 1
ATOM 3755 N N . THR B 1 208 ? 23.5 17.547 -3.193 1 82.75 208 THR B N 1
ATOM 3756 C CA . THR B 1 208 ? 24.078 18.016 -4.445 1 82.75 208 THR B CA 1
ATOM 3757 C C . THR B 1 208 ? 25.406 17.328 -4.73 1 82.75 208 THR B C 1
ATOM 3759 O O . THR B 1 208 ? 25.938 17.406 -5.844 1 82.75 208 THR B O 1
ATOM 3762 N N . ASP B 1 209 ? 25.891 16.609 -3.766 1 83.56 209 ASP B N 1
ATOM 3763 C CA . ASP B 1 209 ? 27.094 15.812 -3.988 1 83.56 209 ASP B CA 1
ATOM 3764 C C . ASP B 1 209 ? 26.781 14.578 -4.824 1 83.56 209 ASP B C 1
ATOM 3766 O O . ASP B 1 209 ? 27.688 13.984 -5.422 1 83.56 209 ASP B O 1
ATOM 3770 N N . PHE B 1 210 ? 25.578 14.297 -4.867 1 86.06 210 PHE B N 1
ATOM 3771 C CA . PHE B 1 210 ? 25.219 13.023 -5.48 1 86.06 210 PHE B CA 1
ATOM 3772 C C . PHE B 1 210 ? 24.266 13.227 -6.648 1 86.06 210 PHE B C 1
ATOM 3774 O O . PHE B 1 210 ? 24.219 12.406 -7.57 1 86.06 210 PHE B O 1
ATOM 3781 N N . PHE B 1 211 ? 23.453 14.273 -6.551 1 89.5 211 PHE B N 1
ATOM 3782 C CA . PHE B 1 211 ? 22.422 14.523 -7.559 1 89.5 211 PHE B CA 1
ATOM 3783 C C . PHE B 1 211 ? 22.609 15.898 -8.18 1 89.5 211 PHE B C 1
ATOM 3785 O O . PHE B 1 211 ? 22.938 16.859 -7.488 1 89.5 211 PHE B O 1
ATOM 3792 N N . PRO B 1 212 ? 22.344 16 -9.531 1 90.88 212 PRO B N 1
ATOM 3793 C CA . PRO B 1 212 ? 22.375 17.344 -10.141 1 90.88 212 PRO B CA 1
ATOM 3794 C C . PRO B 1 212 ? 21.375 18.297 -9.516 1 90.88 212 PRO B C 1
ATOM 3796 O O . PRO B 1 212 ? 20.219 17.906 -9.258 1 90.88 212 PRO B O 1
ATOM 3799 N N . GLU B 1 213 ? 21.812 19.5 -9.328 1 90.5 213 GLU B N 1
ATOM 3800 C CA . GLU B 1 213 ? 21.016 20.516 -8.656 1 90.5 213 GLU B CA 1
ATOM 3801 C C . GLU B 1 213 ? 19.703 20.766 -9.391 1 90.5 213 GLU B C 1
ATOM 3803 O O . GLU B 1 213 ? 18.672 21.031 -8.758 1 90.5 213 GLU B O 1
ATOM 3808 N N . GLU B 1 214 ? 19.719 20.578 -10.656 1 92.69 214 GLU B N 1
ATOM 3809 C CA . GLU B 1 214 ? 18.562 20.922 -11.469 1 92.69 214 GLU B CA 1
ATOM 3810 C C . GLU B 1 214 ? 17.406 19.953 -11.227 1 92.69 214 GLU B C 1
ATOM 3812 O O . GLU B 1 214 ? 16.266 20.219 -11.609 1 92.69 214 GLU B O 1
ATOM 3817 N N . TYR B 1 215 ? 17.656 18.844 -10.594 1 92.94 215 TYR B N 1
ATOM 3818 C CA . TYR B 1 215 ? 16.609 17.844 -10.367 1 92.94 215 TYR B CA 1
ATOM 3819 C C . TYR B 1 215 ? 16.125 17.891 -8.922 1 92.94 215 TYR B C 1
ATOM 3821 O O . TYR B 1 215 ? 15.227 17.141 -8.539 1 92.94 215 TYR B O 1
ATOM 3829 N N . ILE B 1 216 ? 16.625 18.797 -8.188 1 92.94 216 ILE B N 1
ATOM 3830 C CA . ILE B 1 216 ? 16.266 18.906 -6.777 1 92.94 216 ILE B CA 1
ATOM 3831 C C . ILE B 1 216 ? 14.992 19.734 -6.625 1 92.94 216 ILE B C 1
ATOM 3833 O O . ILE B 1 216 ? 14.836 20.766 -7.285 1 92.94 216 ILE B O 1
ATOM 3837 N N . THR B 1 217 ? 14.062 19.297 -5.824 1 95.94 217 THR B N 1
ATOM 3838 C CA . THR B 1 217 ? 12.844 20.016 -5.473 1 95.94 217 THR B CA 1
ATOM 3839 C C . THR B 1 217 ? 13.016 20.75 -4.145 1 95.94 217 THR B C 1
ATOM 3841 O O . THR B 1 217 ? 13.242 20.125 -3.109 1 95.94 217 THR B O 1
ATOM 3844 N N . PRO B 1 218 ? 12.875 22.062 -4.156 1 94.5 218 PRO B N 1
ATOM 3845 C CA . PRO B 1 218 ? 13.039 22.812 -2.9 1 94.5 218 PRO B CA 1
ATOM 3846 C C . PRO B 1 218 ? 11.945 22.484 -1.881 1 94.5 218 PRO B C 1
ATOM 3848 O O . PRO B 1 218 ? 10.797 22.266 -2.256 1 94.5 218 PRO B O 1
ATOM 3851 N N . VAL B 1 219 ? 12.281 22.609 -0.63 1 95 219 VAL B N 1
ATOM 3852 C CA . VAL B 1 219 ? 11.32 22.406 0.451 1 95 219 VAL B CA 1
ATOM 3853 C C . VAL B 1 219 ? 10.18 23.406 0.316 1 95 219 VAL B C 1
ATOM 3855 O O . VAL B 1 219 ? 9.023 23.094 0.608 1 95 219 VAL B O 1
ATOM 3858 N N . SER B 1 220 ? 10.453 24.594 -0.233 1 96.75 220 SER B N 1
ATOM 3859 C CA . SER B 1 220 ? 9.445 25.641 -0.38 1 96.75 220 SER B CA 1
ATOM 3860 C C . SER B 1 220 ? 8.328 25.219 -1.323 1 96.75 220 SER B C 1
ATOM 3862 O O . SER B 1 220 ? 7.18 25.609 -1.157 1 96.75 220 SER B O 1
ATOM 3864 N N . THR B 1 221 ? 8.688 24.391 -2.338 1 98.12 221 THR B N 1
ATOM 3865 C CA . THR B 1 221 ? 7.676 23.859 -3.25 1 98.12 221 THR B CA 1
ATOM 3866 C C . THR B 1 221 ? 6.707 22.953 -2.514 1 98.12 221 THR B C 1
ATOM 3868 O O . THR B 1 221 ? 5.5 22.969 -2.771 1 98.12 221 THR B O 1
ATOM 3871 N N . ILE B 1 222 ? 7.219 22.156 -1.581 1 98.12 222 ILE B N 1
ATOM 3872 C CA . ILE B 1 222 ? 6.398 21.234 -0.794 1 98.12 222 ILE B CA 1
ATOM 3873 C C . ILE B 1 222 ? 5.52 22.031 0.17 1 98.12 222 ILE B C 1
ATOM 3875 O O . ILE B 1 222 ? 4.316 21.781 0.269 1 98.12 222 ILE B O 1
ATOM 3879 N N . VAL B 1 223 ? 6.062 23.016 0.824 1 98.31 223 VAL B N 1
ATOM 3880 C CA . VAL B 1 223 ? 5.34 23.844 1.78 1 98.31 223 VAL B CA 1
ATOM 3881 C C . VAL B 1 223 ? 4.203 24.578 1.071 1 98.31 223 VAL B C 1
ATOM 3883 O O . VAL B 1 223 ? 3.092 24.672 1.597 1 98.31 223 VAL B O 1
ATOM 3886 N N . ALA B 1 224 ? 4.492 25.047 -0.109 1 98.56 224 ALA B N 1
ATOM 3887 C CA . ALA B 1 224 ? 3.473 25.75 -0.88 1 98.56 224 ALA B CA 1
ATOM 3888 C C . ALA B 1 224 ? 2.305 24.828 -1.213 1 98.56 224 ALA B C 1
ATOM 3890 O O . ALA B 1 224 ? 1.15 25.25 -1.244 1 98.56 224 ALA B O 1
ATOM 3891 N N . ALA B 1 225 ? 2.578 23.578 -1.522 1 98.69 225 ALA B N 1
ATOM 3892 C CA . ALA B 1 225 ? 1.521 22.609 -1.792 1 98.69 225 ALA B CA 1
ATOM 3893 C C . ALA B 1 225 ? 0.668 22.375 -0.549 1 98.69 225 ALA B C 1
ATOM 3895 O O . ALA B 1 225 ? -0.562 22.328 -0.632 1 98.69 225 ALA B O 1
ATOM 3896 N N . TYR B 1 226 ? 1.294 22.203 0.598 1 98.5 226 TYR B N 1
ATOM 3897 C CA . TYR B 1 226 ? 0.571 22.078 1.857 1 98.5 226 TYR B CA 1
ATOM 3898 C C . TYR B 1 226 ? -0.334 23.281 2.094 1 98.5 226 TYR B C 1
ATOM 3900 O O . TYR B 1 226 ? -1.51 23.125 2.434 1 98.5 226 TYR B O 1
ATOM 3908 N N . ASP B 1 227 ? 0.226 24.422 1.89 1 98.38 227 ASP B N 1
ATOM 3909 C CA . ASP B 1 227 ? -0.519 25.656 2.117 1 98.38 227 ASP B CA 1
ATOM 3910 C C . ASP B 1 227 ? -1.732 25.734 1.194 1 98.38 227 ASP B C 1
ATOM 3912 O O . ASP B 1 227 ? -2.803 26.188 1.609 1 98.38 227 ASP B O 1
ATOM 3916 N N . LYS B 1 228 ? -1.553 25.359 -0.035 1 98.31 228 LYS B N 1
ATOM 3917 C CA . LYS B 1 228 ? -2.652 25.328 -0.995 1 98.31 228 LYS B CA 1
ATOM 3918 C C . LYS B 1 228 ? -3.789 24.438 -0.498 1 98.31 228 LYS B C 1
ATOM 3920 O O . LYS B 1 228 ? -4.957 24.828 -0.563 1 98.31 228 LYS B O 1
ATOM 3925 N N . PHE B 1 229 ? -3.502 23.266 0.014 1 98.56 229 PHE B N 1
ATOM 3926 C CA . PHE B 1 229 ? -4.516 22.344 0.493 1 98.56 229 PHE B CA 1
ATOM 3927 C C . PHE B 1 229 ? -5.191 22.875 1.751 1 98.56 229 PHE B C 1
ATOM 3929 O O . PHE B 1 229 ? -6.391 22.672 1.953 1 98.56 229 PHE B O 1
ATOM 3936 N N . ILE B 1 230 ? -4.465 23.562 2.623 1 98.38 230 ILE B N 1
ATOM 3937 C CA . ILE B 1 230 ? -5.023 24.141 3.846 1 98.38 230 ILE B CA 1
ATOM 3938 C C . ILE B 1 230 ? -5.988 25.266 3.494 1 98.38 230 ILE B C 1
ATOM 3940 O O . ILE B 1 230 ? -7.086 25.344 4.047 1 98.38 230 ILE B O 1
ATOM 3944 N N . ALA B 1 231 ? -5.617 26.047 2.516 1 97.56 231 ALA B N 1
ATOM 3945 C CA . ALA B 1 231 ? -6.328 27.297 2.217 1 97.56 231 ALA B CA 1
ATOM 3946 C C . ALA B 1 231 ? -7.547 27.031 1.334 1 97.56 231 ALA B C 1
ATOM 3948 O O . ALA B 1 231 ? -8.578 27.688 1.47 1 97.56 231 ALA B O 1
ATOM 3949 N N . ASP B 1 232 ? -7.484 26.141 0.391 1 97.75 232 ASP B N 1
ATOM 3950 C CA . ASP B 1 232 ? -8.531 25.922 -0.604 1 97.75 232 ASP B CA 1
ATOM 3951 C C . ASP B 1 232 ? -9.445 24.766 -0.194 1 97.75 232 ASP B C 1
ATOM 3953 O O . ASP B 1 232 ? -9.141 23.594 -0.45 1 97.75 232 ASP B O 1
ATOM 3957 N N . GLU B 1 233 ? -10.578 25.031 0.247 1 95.31 233 GLU B N 1
ATOM 3958 C CA . GLU B 1 233 ? -11.5 24.047 0.793 1 95.31 233 GLU B CA 1
ATOM 3959 C C . GLU B 1 233 ? -12.172 23.25 -0.319 1 95.31 233 GLU B C 1
ATOM 3961 O O . GLU B 1 233 ? -12.812 22.219 -0.058 1 95.31 233 GLU B O 1
ATOM 3966 N N . ALA B 1 234 ? -11.984 23.672 -1.526 1 96.44 234 ALA B N 1
ATOM 3967 C CA . ALA B 1 234 ? -12.57 22.969 -2.658 1 96.44 234 ALA B CA 1
ATOM 3968 C C . ALA B 1 234 ? -11.742 21.734 -3.01 1 96.44 234 ALA B C 1
ATOM 3970 O O . ALA B 1 234 ? -12.211 20.859 -3.746 1 96.44 234 ALA B O 1
ATOM 3971 N N . LEU B 1 235 ? -10.547 21.703 -2.471 1 97.75 235 LEU B N 1
ATOM 3972 C CA . LEU B 1 235 ? -9.648 20.609 -2.809 1 97.75 235 LEU B CA 1
ATOM 3973 C C . LEU B 1 235 ? -9.766 19.469 -1.802 1 97.75 235 LEU B C 1
ATOM 3975 O O . LEU B 1 235 ? -9.414 19.625 -0.632 1 97.75 235 LEU B O 1
ATOM 3979 N N . ALA B 1 236 ? -10.289 18.328 -2.223 1 98.12 236 ALA B N 1
ATOM 3980 C CA . ALA B 1 236 ? -10.367 17.078 -1.469 1 98.12 236 ALA B CA 1
ATOM 3981 C C . ALA B 1 236 ? -10.156 15.867 -2.381 1 98.12 236 ALA B C 1
ATOM 3983 O O . ALA B 1 236 ? -10.664 15.836 -3.504 1 98.12 236 ALA B O 1
ATOM 3984 N N . GLY B 1 237 ? -9.375 14.961 -1.93 1 98.5 237 GLY B N 1
ATOM 3985 C CA . GLY B 1 237 ? -9.102 13.766 -2.717 1 98.5 237 GLY B CA 1
ATOM 3986 C C . GLY B 1 237 ? -8.094 14 -3.826 1 98.5 237 GLY B C 1
ATOM 3987 O O . GLY B 1 237 ? -8.031 13.227 -4.785 1 98.5 237 GLY B O 1
ATOM 3988 N N . LYS B 1 238 ? -7.336 15.102 -3.688 1 98.75 238 LYS B N 1
ATOM 3989 C CA . LYS B 1 238 ? -6.379 15.469 -4.73 1 98.75 238 LYS B CA 1
ATOM 3990 C C . LYS B 1 238 ? -4.977 14.969 -4.387 1 98.75 238 LYS B C 1
ATOM 3992 O O . LYS B 1 238 ? -4.621 14.867 -3.211 1 98.75 238 LYS B O 1
ATOM 3997 N N . VAL B 1 239 ? -4.254 14.641 -5.41 1 98.88 239 VAL B N 1
ATOM 3998 C CA . VAL B 1 239 ? -2.85 14.25 -5.332 1 98.88 239 VAL B CA 1
ATOM 3999 C C . VAL B 1 239 ? -1.999 15.211 -6.16 1 98.88 239 VAL B C 1
ATOM 4001 O O . VAL B 1 239 ? -2.232 15.375 -7.363 1 98.88 239 VAL B O 1
ATOM 4004 N N . VAL B 1 240 ? -1.019 15.844 -5.523 1 98.88 240 VAL B N 1
ATOM 4005 C CA . VAL B 1 240 ? -0.187 16.797 -6.242 1 98.88 240 VAL B CA 1
ATOM 4006 C C . VAL B 1 240 ? 1.269 16.344 -6.223 1 98.88 240 VAL B C 1
ATOM 4008 O O . VAL B 1 240 ? 1.839 16.109 -5.156 1 98.88 240 VAL B O 1
ATOM 4011 N N . GLU B 1 241 ? 1.819 16.141 -7.363 1 98.81 241 GLU B N 1
ATOM 4012 C CA . GLU B 1 241 ? 3.246 15.883 -7.516 1 98.81 241 GLU B CA 1
ATOM 4013 C C . GLU B 1 241 ? 4.047 17.188 -7.543 1 98.81 241 GLU B C 1
ATOM 4015 O O . GLU B 1 241 ? 3.705 18.109 -8.273 1 98.81 241 GLU B O 1
ATOM 4020 N N . CYS B 1 242 ? 5.059 17.234 -6.688 1 98.62 242 CYS B N 1
ATOM 4021 C CA . CYS B 1 242 ? 5.922 18.406 -6.598 1 98.62 242 CYS B CA 1
ATOM 4022 C C . CYS B 1 242 ? 7.301 18.109 -7.18 1 98.62 242 CYS B C 1
ATOM 4024 O O . CYS B 1 242 ? 8.016 17.234 -6.684 1 98.62 242 CYS B O 1
ATOM 4026 N N . SER B 1 243 ? 7.664 18.781 -8.156 1 97.94 243 SER B N 1
ATOM 4027 C CA . SER B 1 243 ? 8.953 18.625 -8.828 1 97.94 243 SER B CA 1
ATOM 4028 C C . SER B 1 243 ? 9.539 19.984 -9.195 1 97.94 243 SER B C 1
ATOM 4030 O O . SER B 1 243 ? 8.891 20.781 -9.875 1 97.94 243 SER B O 1
ATOM 4032 N N . GLN B 1 244 ? 10.781 20.141 -8.688 1 96.81 244 GLN B N 1
ATOM 4033 C CA . GLN B 1 244 ? 11.398 21.453 -8.852 1 96.81 244 GLN B CA 1
ATOM 4034 C C . GLN B 1 244 ? 10.508 22.562 -8.289 1 96.81 244 GLN B C 1
ATOM 4036 O O . GLN B 1 244 ? 10.18 22.547 -7.102 1 96.81 244 GLN B O 1
ATOM 4041 N N . ASP B 1 245 ? 10.062 23.547 -9.078 1 97 245 ASP B N 1
ATOM 4042 C CA . ASP B 1 245 ? 9.25 24.641 -8.555 1 97 245 ASP B CA 1
ATOM 4043 C C . ASP B 1 245 ? 7.801 24.516 -9 1 97 245 ASP B C 1
ATOM 4045 O O . ASP B 1 245 ? 7.051 25.5 -8.977 1 97 245 ASP B O 1
ATOM 4049 N N . GLN B 1 246 ? 7.43 23.266 -9.383 1 98 246 GLN B N 1
ATOM 4050 C CA . GLN B 1 246 ? 6.113 23.125 -10 1 98 246 GLN B CA 1
ATOM 4051 C C . GLN B 1 246 ? 5.254 22.109 -9.242 1 98 246 GLN B C 1
ATOM 4053 O O . GLN B 1 246 ? 5.781 21.219 -8.586 1 98 246 GLN B O 1
ATOM 4058 N N . HIS B 1 247 ? 3.951 22.375 -9.312 1 98.56 247 HIS B N 1
ATOM 4059 C CA . HIS B 1 247 ? 2.93 21.453 -8.812 1 98.56 247 HIS B CA 1
ATOM 4060 C C . HIS B 1 247 ? 2.146 20.828 -9.961 1 98.56 247 HIS B C 1
ATOM 4062 O O . HIS B 1 247 ? 1.633 21.531 -10.828 1 98.56 247 HIS B O 1
ATOM 4068 N N . PHE B 1 248 ? 2.062 19.562 -10.023 1 98.75 248 PHE B N 1
ATOM 4069 C CA . PHE B 1 248 ? 1.287 18.828 -11.016 1 98.75 248 PHE B CA 1
ATOM 4070 C C . PHE B 1 248 ? 0.195 18 -10.352 1 98.75 248 PHE B C 1
ATOM 4072 O O . PHE B 1 248 ? 0.484 17.016 -9.68 1 98.75 248 PHE B O 1
ATOM 4079 N N . PHE B 1 249 ? -1.076 18.375 -10.5 1 98.69 249 PHE B N 1
ATOM 4080 C CA . PHE B 1 249 ? -2.166 17.547 -10.016 1 98.69 249 PHE B CA 1
ATOM 4081 C C . PHE B 1 249 ? -2.256 16.25 -10.828 1 98.69 249 PHE B C 1
ATOM 4083 O O . PHE B 1 249 ? -2.289 16.281 -12.055 1 98.69 249 PHE B O 1
ATOM 4090 N N . ARG B 1 250 ? -2.207 15.164 -10.141 1 98.56 250 ARG B N 1
ATOM 4091 C CA . ARG B 1 250 ? -2.203 13.852 -10.781 1 98.56 250 ARG B CA 1
ATOM 4092 C C . ARG B 1 250 ? -3.535 13.133 -10.578 1 98.56 250 ARG B C 1
ATOM 4094 O O . ARG B 1 250 ? -4.055 13.086 -9.461 1 98.56 250 ARG B O 1
ATOM 4101 N N . GLU B 1 251 ? -4.047 12.562 -11.633 1 97.69 251 GLU B N 1
ATOM 4102 C CA . GLU B 1 251 ? -5.297 11.805 -11.602 1 97.69 251 GLU B CA 1
ATOM 4103 C C . GLU B 1 251 ? -5.043 10.312 -11.742 1 97.69 251 GLU B C 1
ATOM 4105 O O . GLU B 1 251 ? -3.955 9.898 -12.148 1 97.69 251 GLU B O 1
ATOM 4110 N N . HIS B 1 252 ? -6.023 9.508 -11.297 1 97.31 252 HIS B N 1
ATOM 4111 C CA . HIS B 1 252 ? -5.918 8.078 -11.578 1 97.31 252 HIS B CA 1
ATOM 4112 C C . HIS B 1 252 ? -5.957 7.812 -13.078 1 97.31 252 HIS B C 1
ATOM 4114 O O . HIS B 1 252 ? -6.363 8.68 -13.859 1 97.31 252 HIS B O 1
ATOM 4120 N N . PRO B 1 253 ? -5.52 6.625 -13.539 1 97.44 253 PRO B N 1
ATOM 4121 C CA . PRO B 1 253 ? -5.496 6.367 -14.977 1 97.44 253 PRO B CA 1
ATOM 4122 C C . PRO B 1 253 ? -6.883 6.414 -15.609 1 97.44 253 PRO B C 1
ATOM 4124 O O . PRO B 1 253 ? -7.887 6.191 -14.93 1 97.44 253 PRO B O 1
ATOM 4127 N N . GLU B 1 254 ? -6.871 6.699 -16.875 1 97.25 254 GLU B N 1
ATOM 4128 C CA . GLU B 1 254 ? -8.125 6.66 -17.625 1 97.25 254 GLU B CA 1
ATOM 4129 C C . GLU B 1 254 ? -8.695 5.246 -17.672 1 97.25 254 GLU B C 1
ATOM 4131 O O . GLU B 1 254 ? -7.949 4.273 -17.766 1 97.25 254 GLU B O 1
ATOM 4136 N N . TYR B 1 255 ? -9.984 5.188 -17.625 1 98 255 TYR B N 1
ATOM 4137 C CA . TYR B 1 255 ? -10.633 3.883 -17.734 1 98 255 TYR B CA 1
ATOM 4138 C C . TYR B 1 255 ? -10.422 3.277 -19.125 1 98 255 TYR B C 1
ATOM 4140 O O . TYR B 1 255 ? -10.531 3.973 -20.125 1 98 255 TYR B O 1
ATOM 4148 N N . PRO B 1 256 ? -10.109 2.043 -19.156 1 97.94 256 PRO B N 1
ATOM 4149 C CA . PRO B 1 256 ? -9.836 1.441 -20.453 1 97.94 256 PRO B CA 1
ATOM 4150 C C . PRO B 1 256 ? -11.109 1.187 -21.266 1 97.94 256 PRO B C 1
ATOM 4152 O O . PRO B 1 256 ? -11.047 1 -22.484 1 97.94 256 PRO B O 1
ATOM 4155 N N . ASN B 1 257 ? -12.281 1.06 -20.594 1 97.75 257 ASN B N 1
ATOM 4156 C CA . ASN B 1 257 ? -13.555 0.84 -21.266 1 97.75 257 ASN B CA 1
ATOM 4157 C C . ASN B 1 257 ? -14.734 1.308 -20.406 1 97.75 257 ASN B C 1
ATOM 4159 O O . ASN B 1 257 ? -14.539 1.766 -19.281 1 97.75 257 ASN B O 1
ATOM 4163 N N . GLU B 1 258 ? -15.906 1.219 -20.969 1 96.62 258 GLU B N 1
ATOM 4164 C CA . GLU B 1 258 ? -17.125 1.713 -20.328 1 96.62 258 GLU B CA 1
ATOM 4165 C C . GLU B 1 258 ? -17.469 0.896 -19.078 1 96.62 258 GLU B C 1
ATOM 4167 O O . GLU B 1 258 ? -17.969 1.438 -18.094 1 96.62 258 GLU B O 1
ATOM 4172 N N . SER B 1 259 ? -17.156 -0.279 -19.109 1 96 259 SER B N 1
ATOM 4173 C CA . SER B 1 259 ? -17.438 -1.14 -17.969 1 96 259 SER B CA 1
ATOM 4174 C C . SER B 1 259 ? -16.719 -0.661 -16.719 1 96 259 SER B C 1
ATOM 4176 O O . SER B 1 259 ? -17.312 -0.533 -15.648 1 96 259 SER B O 1
ATOM 4178 N N . GLN B 1 260 ? -15.461 -0.365 -16.859 1 96.62 260 GLN B N 1
ATOM 4179 C CA . GLN B 1 260 ? -14.664 0.1 -15.734 1 96.62 260 GLN B CA 1
ATOM 4180 C C . GLN B 1 260 ? -15.094 1.494 -15.289 1 96.62 260 GLN B C 1
ATOM 4182 O O . GLN B 1 260 ? -15.086 1.802 -14.102 1 96.62 260 GLN B O 1
ATOM 4187 N N . ARG B 1 261 ? -15.406 2.316 -16.25 1 96.81 261 ARG B N 1
ATOM 4188 C CA . ARG B 1 261 ? -15.914 3.635 -15.883 1 96.81 261 ARG B CA 1
ATOM 4189 C C . ARG B 1 261 ? -17.188 3.516 -15.039 1 96.81 261 ARG B C 1
ATOM 4191 O O . ARG B 1 261 ? -17.281 4.137 -13.984 1 96.81 261 ARG B O 1
ATOM 4198 N N . TRP B 1 262 ? -18.156 2.723 -15.523 1 95.62 262 TRP B N 1
ATOM 4199 C CA . TRP B 1 262 ? -19.422 2.551 -14.828 1 95.62 262 TRP B CA 1
ATOM 4200 C C . TRP B 1 262 ? -19.203 1.995 -13.422 1 95.62 262 TRP B C 1
ATOM 4202 O O . TRP B 1 262 ? -19.797 2.467 -12.461 1 95.62 262 TRP B O 1
ATOM 4212 N N . MET B 1 263 ? -18.328 1.017 -13.297 1 93.38 263 MET B N 1
ATOM 4213 C CA . MET B 1 263 ? -18.062 0.335 -12.039 1 93.38 263 MET B CA 1
ATOM 4214 C C . MET B 1 263 ? -17.547 1.318 -10.984 1 93.38 263 MET B C 1
ATOM 4216 O O . MET B 1 263 ? -17.859 1.176 -9.797 1 93.38 263 MET B O 1
ATOM 4220 N N . HIS B 1 264 ? -16.781 2.322 -11.422 1 94 264 HIS B N 1
ATOM 4221 C CA . HIS B 1 264 ? -16.109 3.174 -10.445 1 94 264 HIS B CA 1
ATOM 4222 C C . HIS B 1 264 ? -16.844 4.508 -10.289 1 94 264 HIS B C 1
ATOM 4224 O O . HIS B 1 264 ? -16.625 5.219 -9.305 1 94 264 HIS B O 1
ATOM 4230 N N . GLU B 1 265 ? -17.734 4.828 -11.203 1 92.69 265 GLU B N 1
ATOM 4231 C CA . GLU B 1 265 ? -18.375 6.133 -11.133 1 92.69 265 GLU B CA 1
ATOM 4232 C C . GLU B 1 265 ? -19.875 5.992 -10.859 1 92.69 265 GLU B C 1
ATOM 4234 O O . GLU B 1 265 ? -20.516 6.926 -10.367 1 92.69 265 GLU B O 1
ATOM 4239 N N . GLU B 1 266 ? -20.469 4.773 -11.164 1 92.31 266 GLU B N 1
ATOM 4240 C CA . GLU B 1 266 ? -21.922 4.723 -11.172 1 92.31 266 GLU B CA 1
ATOM 4241 C C . GLU B 1 266 ? -22.438 3.492 -10.43 1 92.31 266 GLU B C 1
ATOM 4243 O O . GLU B 1 266 ? -23.641 3.322 -10.258 1 92.31 266 GLU B O 1
ATOM 4248 N N . SER B 1 267 ? -21.547 2.672 -9.93 1 90.06 267 SER B N 1
ATOM 4249 C CA . SER B 1 267 ? -21.984 1.394 -9.375 1 90.06 267 SER B CA 1
ATOM 4250 C C . SER B 1 267 ? -22.391 1.536 -7.918 1 90.06 267 SER B C 1
ATOM 4252 O O . SER B 1 267 ? -22.719 0.546 -7.258 1 90.06 267 SER B O 1
ATOM 4254 N N . GLY B 1 268 ? -22.375 2.682 -7.363 1 84.75 268 GLY B N 1
ATOM 4255 C CA . GLY B 1 268 ? -22.672 2.928 -5.965 1 84.75 268 GLY B CA 1
ATOM 4256 C C . GLY B 1 268 ? -23.938 2.238 -5.5 1 84.75 268 GLY B C 1
ATOM 4257 O O . GLY B 1 268 ? -23.922 1.474 -4.535 1 84.75 268 GLY B O 1
ATOM 4258 N N . PRO B 1 269 ? -25.047 2.406 -6.191 1 85.75 269 PRO B N 1
ATOM 4259 C CA . PRO B 1 269 ? -26.312 1.776 -5.797 1 85.75 269 PRO B CA 1
ATOM 4260 C C . PRO B 1 269 ? -26.25 0.252 -5.848 1 85.75 269 PRO B C 1
ATOM 4262 O O . PRO B 1 269 ? -26.875 -0.422 -5.02 1 85.75 269 PRO B O 1
ATOM 4265 N N . SER B 1 270 ? -25.531 -0.292 -6.801 1 86.69 270 SER B N 1
ATOM 4266 C CA . SER B 1 270 ? -25.375 -1.738 -6.895 1 86.69 270 SER B CA 1
ATOM 4267 C C . SER B 1 270 ? -24.609 -2.287 -5.691 1 86.69 270 SER B C 1
ATOM 4269 O O . SER B 1 270 ? -25.016 -3.289 -5.098 1 86.69 270 SER B O 1
ATOM 4271 N N . TRP B 1 271 ? -23.562 -1.619 -5.309 1 83.31 271 TRP B N 1
ATOM 4272 C CA . TRP B 1 271 ? -22.781 -2.035 -4.152 1 83.31 271 TRP B CA 1
ATOM 4273 C C . TRP B 1 271 ? -23.594 -1.941 -2.873 1 83.31 271 TRP B C 1
ATOM 4275 O O . TRP B 1 271 ? -23.531 -2.828 -2.02 1 83.31 271 TRP B O 1
ATOM 4285 N N . ALA B 1 272 ? -24.328 -0.874 -2.789 1 82.56 272 ALA B N 1
ATOM 4286 C CA . ALA B 1 272 ? -25.172 -0.695 -1.608 1 82.56 272 ALA B CA 1
ATOM 4287 C C . ALA B 1 272 ? -26.141 -1.858 -1.445 1 82.56 272 ALA B C 1
ATOM 4289 O O . ALA B 1 272 ? -26.312 -2.391 -0.345 1 82.56 272 ALA B O 1
ATOM 4290 N N . ARG B 1 273 ? -26.719 -2.307 -2.543 1 83.88 273 ARG B N 1
ATOM 4291 C CA . ARG B 1 273 ? -27.656 -3.424 -2.514 1 83.88 273 ARG B CA 1
ATOM 4292 C C . ARG B 1 273 ? -26.953 -4.727 -2.168 1 83.88 273 ARG B C 1
ATOM 4294 O O . ARG B 1 273 ? -27.469 -5.535 -1.393 1 83.88 273 ARG B O 1
ATOM 4301 N N . ALA B 1 274 ? -25.844 -4.895 -2.742 1 81.62 274 ALA B N 1
ATOM 4302 C CA . ALA B 1 274 ? -25.078 -6.121 -2.512 1 81.62 274 ALA B CA 1
ATOM 4303 C C . ALA B 1 274 ? -24.672 -6.238 -1.05 1 81.62 274 ALA B C 1
ATOM 4305 O O . ALA B 1 274 ? -24.797 -7.305 -0.443 1 81.62 274 ALA B O 1
ATOM 4306 N N . TYR B 1 275 ? -24.219 -5.176 -0.49 1 78.88 275 TYR B N 1
ATOM 4307 C CA . TYR B 1 275 ? -23.75 -5.203 0.891 1 78.88 275 TYR B CA 1
ATOM 4308 C C . TYR B 1 275 ? -24.922 -5.352 1.858 1 78.88 275 TYR B C 1
ATOM 4310 O O . TYR B 1 275 ? -24.797 -5.996 2.902 1 78.88 275 TYR B O 1
ATOM 4318 N N . GLN B 1 276 ? -26.031 -4.754 1.519 1 79.38 276 GLN B N 1
ATOM 4319 C CA . GLN B 1 276 ? -27.219 -4.953 2.332 1 79.38 276 GLN B CA 1
ATOM 4320 C C . GLN B 1 276 ? -27.609 -6.426 2.385 1 79.38 276 GLN B C 1
ATOM 4322 O O . GLN B 1 276 ? -27.938 -6.949 3.451 1 79.38 276 GLN B O 1
ATOM 4327 N N . ALA B 1 277 ? -27.562 -7.02 1.247 1 77.81 277 ALA B N 1
ATOM 4328 C CA . ALA B 1 277 ? -27.891 -8.445 1.179 1 77.81 277 ALA B CA 1
ATOM 4329 C C . ALA B 1 277 ? -26.859 -9.273 1.955 1 77.81 277 ALA B C 1
ATOM 4331 O O . ALA B 1 277 ? -27.234 -10.242 2.631 1 77.81 277 ALA B O 1
ATOM 4332 N N . TYR B 1 278 ? -25.625 -8.93 1.837 1 74.56 278 TYR B N 1
ATOM 4333 C CA . TYR B 1 278 ? -24.547 -9.617 2.531 1 74.56 278 TYR B CA 1
ATOM 4334 C C . TYR B 1 278 ? -24.719 -9.523 4.043 1 74.56 278 TYR B C 1
ATOM 4336 O O . TYR B 1 278 ? -24.641 -10.539 4.746 1 74.56 278 TYR B O 1
ATOM 4344 N N . PHE B 1 279 ? -24.938 -8.383 4.551 1 71.81 279 PHE B N 1
ATOM 4345 C CA . PHE B 1 279 ? -25.062 -8.188 5.992 1 71.81 279 PHE B CA 1
ATOM 4346 C C . PHE B 1 279 ? -26.344 -8.82 6.516 1 71.81 279 PHE B C 1
ATOM 4348 O O . PHE B 1 279 ? -26.375 -9.328 7.637 1 71.81 279 PHE B O 1
ATOM 4355 N N . LYS B 1 280 ? -27.406 -8.852 5.75 1 70.12 280 LYS B N 1
ATOM 4356 C CA . LYS B 1 280 ? -28.656 -9.484 6.141 1 70.12 280 LYS B CA 1
ATOM 4357 C C . LYS B 1 280 ? -28.484 -11 6.246 1 70.12 280 LYS B C 1
ATOM 4359 O O . LYS B 1 280 ? -29.125 -11.641 7.09 1 70.12 280 LYS B O 1
ATOM 4364 N N . SER B 1 281 ? -27.531 -11.5 5.434 1 65.94 281 SER B N 1
ATOM 4365 C CA . SER B 1 281 ? -27.312 -12.945 5.418 1 65.94 281 SER B CA 1
ATOM 4366 C C . SER B 1 281 ? -26.469 -13.383 6.609 1 65.94 281 SER B C 1
ATOM 4368 O O . SER B 1 281 ? -26.438 -14.57 6.949 1 65.94 281 SER B O 1
ATOM 4370 N N . LYS B 1 282 ? -25.766 -12.539 7.305 1 60.22 282 LYS B N 1
ATOM 4371 C CA . LYS B 1 282 ? -24.938 -12.852 8.469 1 60.22 282 LYS B CA 1
ATOM 4372 C C . LYS B 1 282 ? -25.734 -12.68 9.766 1 60.22 282 LYS B C 1
ATOM 4374 O O . LYS B 1 282 ? -25.25 -13.031 10.836 1 60.22 282 LYS B O 1
ATOM 4379 N N . LEU B 1 283 ? -26.875 -12 9.719 1 49.16 283 LEU B N 1
ATOM 4380 C CA . LEU B 1 283 ? -27.797 -11.93 10.859 1 49.16 283 LEU B CA 1
ATOM 4381 C C . LEU B 1 283 ? -28.641 -13.195 10.945 1 49.16 283 LEU B C 1
ATOM 4383 O O . LEU B 1 283 ? -29.062 -13.742 9.922 1 49.16 283 LEU B O 1
#

Solvent-accessible surface area (backbone atoms only — not comparable to full-atom values): 28901 Å² total; per-residue (Å²): 128,77,79,74,71,78,60,53,27,35,42,27,31,35,19,44,45,52,63,28,30,50,42,49,54,55,40,43,75,73,55,26,35,34,40,31,24,20,74,50,57,68,51,22,46,53,40,18,59,74,64,37,92,45,28,41,54,43,79,24,46,58,67,33,68,68,41,40,52,48,51,54,51,52,46,33,72,72,68,59,37,43,41,34,38,35,45,48,40,68,61,63,58,89,57,69,73,80,64,81,49,68,66,27,60,75,66,70,43,88,69,85,74,76,56,64,36,49,36,36,42,31,53,23,42,56,49,45,53,43,54,50,50,59,46,8,61,61,21,67,83,71,50,15,33,36,35,41,35,54,45,24,41,38,29,58,38,57,30,67,93,30,26,67,36,17,10,29,19,14,15,47,54,34,29,27,41,8,42,12,70,67,40,40,76,54,47,26,31,27,28,31,37,17,48,45,51,50,79,48,87,80,46,77,76,58,61,66,78,44,40,65,68,84,48,42,13,50,63,65,45,53,40,52,51,52,49,49,54,69,69,37,81,87,55,55,33,46,36,34,36,31,47,36,88,42,78,43,79,54,76,69,73,78,64,92,45,68,50,57,41,42,60,69,74,62,33,62,68,33,50,54,52,42,49,50,52,38,57,57,68,74,99,127,77,78,74,70,78,61,53,28,34,41,28,30,35,19,44,45,50,64,28,30,51,42,48,52,54,40,42,76,72,55,26,36,35,39,31,22,19,74,49,58,68,52,21,47,53,42,18,59,74,63,37,94,44,30,41,55,44,78,24,46,55,66,33,68,67,41,40,52,48,52,55,51,53,46,33,72,72,67,60,37,42,41,33,39,35,45,47,42,66,60,63,56,89,58,70,73,79,66,81,49,70,66,27,60,75,66,70,42,86,68,83,74,78,56,63,34,48,38,36,44,32,52,24,42,56,50,45,52,43,53,50,50,58,45,8,63,60,20,69,83,72,50,14,32,36,36,39,35,54,45,24,40,38,28,57,36,57,29,66,93,29,27,66,36,16,9,28,20,15,14,45,54,35,29,27,41,9,43,13,70,67,40,40,75,55,46,26,30,27,28,32,38,16,48,44,51,52,80,48,87,80,47,77,76,57,62,67,79,43,39,67,68,85,48,43,14,51,61,66,44,54,38,50,52,52,50,47,54,68,71,36,82,86,57,52,34,45,35,33,36,30,48,35,87,43,78,43,80,56,75,67,72,78,64,90,45,68,50,57,42,41,59,68,74,62,32,62,68,34,50,54,51,43,50,52,50,39,56,56,68,75,99

Radius of gyration: 24.2 Å; Cα contacts (8 Å, |Δi|>4): 1188; chains: 2; bounding box: 59×85×48 Å

pLDDT: mean 93.8, std 10.86, range [26.03, 98.94]

Nearest PDB structures (foldseek):
  1e6w-assembly1_A  TM=8.518E-01  e=1.134E-18  Rattus norvegicus
  1e6w-assembly1_B  TM=8.630E-01  e=2.099E-18  Rattus norvegicus
  7n09-assembly1_A  TM=8.684E-01  e=8.649E-18  Ascaris suum
  1e3s-assembly1_D  TM=8.401E-01  e=4.969E-18  Rattus norvegicus
  2o23-assembly1_B-2  TM=8.173E-01  e=2.316E-17  Homo sapiens

Sequence (566 aa):
MGYTAASPVAIITGGASGIGLGIATHLVAKGWNVVLADINPKTGTAAAESLGHRAIFQHTDVSSWDSQAALFKTTFERFGRLDFFAANAGIDDKKSIYEETEDELRANEPAQPYLKVVDVDFIAVVWGVKLASWYMRRNPGRKGGCIVITSSDAGLYPMATNPLYASCKAALVNFTRSVADTFRQDGIRVNAICPGLVPTAIFPGKLTDFFPEEYITPVSTIVAAYDKFIADEALAGKVVECSQDQHFFREHPEYPNESQRWMHEESGPSWARAYQAYFKSKLMGYTAASPVAIITGGASGIGLGIATHLVAKGWNVVLADINPKTGTAAAESLGHRAIFQHTDVSSWDSQAALFKTTFERFGRLDFFAANAGIDDKKSIYEETEDELRANEPAQPYLKVVDVDFIAVVWGVKLASWYMRRNPGRKGGCIVITSSDAGLYPMATNPLYASCKAALVNFTRSVADTFRQDGIRVNAICPGLVPTAIFPGKLTDFFPEEYITPVSTIVAAYDKFIADEALAGKVVECSQDQHFFREHPEYPNESQRWMHEESGPSWARAYQAYFKSKL

Secondary structure (DSSP, 8-state):
--------EEEEETTTSHHHHHHHHHHHHTT-EEEEEES-HHHHHHHHHHH-TTEEEEE--TTSHHHHHHHHHHHHHHHS---EEEE------SS-SSSPPHHHHHHTSPPPPP-HHHIIIIIHHHHHHHHHHHHHTT-SSS--EEEEEE--GGGTS--TTSHHHHHHHHHHHHHHHHHHHHHHTTTEEEEEEEE-S---TTSSS-GGGTS-GGGPPPHHHHHHHHHHHHH-TT--S-EEEEETTEEEEE-PPPPSSHHHHHHHHT-HHHHHHHHHHHHHHH-/--------EEEEETTTSHHHHHHHHHHHHTT-EEEEEES-HHHHHHHHHHH-TTEEEEE--TTSHHHHHHHHHHHHHHHS---EEEE------SS-SSSPPHHHHHHTSPPPPP-HHHIIIIIHHHHHHHHHHHHHTT-SSS--EEEEEE--GGGTS--TT-HHHHHHHHHHHHHHHHHHHHHHTTTEEEEEEEE-B---TTSSS-GGGTS-GGGBPPHHHHHHHHHHHHH-TT--S-EEEEETTEEEEE-PPPPSSHHHHHHHHT-HHHHHHHHHHHHHHH-

InterPro domains:
  IPR002347 Short-chain dehydrogenase/reductase SDR [PF00106] (9-203)
  IPR002347 Short-chain dehydrogenase/reductase SDR [PR00081] (9-26)
  IPR002347 Short-chain dehydrogenase/reductase SDR [PR00081] (80-91)
  IPR002347 Short-chain dehydrogenase/reductase SDR [PR00081] (139-155)
  IPR002347 Short-chain dehydrogenase/reductase SDR [PR00081] (165-184)
  IPR002347 Short-chain dehydrogenase/reductase SDR [PR00081] (186-203)
  IPR020904 Short-chain dehydrogenase/reductase, conserved site [PS00061] (152-180)
  IPR036291 NAD(P)-binding domain superfamily [SSF51735] (7-234)

Organism: NCBI:txid3140254